Protein AF-0000000087190320 (afdb_homodimer)

InterPro domains:
  IPR006076 FAD dependent oxidoreductase [PF01266] (2-371)
  IPR017741 FAD-dependent oxidoreductase, HpnW [TIGR03364] (2-368)
  IPR036188 FAD/NAD(P)-binding domain superfamily [G3DSA:3.50.50.60] (3-371)
  IPR036188 FAD/NAD(P)-binding domain superfamily [SSF51905] (1-374)

Sequence (752 aa):
MRVIVVGAGVLGTMHAWQAVQRGHEVVHIEREAEARGASVRNFGLVWVGGRAAGEELATALRARELWEEIGAAVPGLGFRANGSLTAVTTEAELAVARATLARPDAAARGLRLLAPDEVRAANPALRGTLLGALACDRDAVVEPRTAQRALKEALLRSGRYTFLGGREVRDLVDTAAGSAVRDDRGAVHGGDTIVLCTGAWLGGLVRELAPELPVRRVRLQMMQTAPLGEPLTTSVADADSFRYYPAYAGPALDALAAAQPQPPTAAEHRMQLLMVQRADGGLTIGDTHEYAEPFGFDVDEAPYEHLASVAEALLGRPLPPVRRRWAGVYAQCADTARVVHRERLRADAWLVTGPGGRGMTCSPAIAESTANELGWMRVIVVGAGVLGTMHAWQAVQRGHEVVHIEREAEARGASVRNFGLVWVGGRAAGEELATALRARELWEEIGAAVPGLGFRANGSLTAVTTEAELAVARATLARPDAAARGLRLLAPDEVRAANPALRGTLLGALACDRDAVVEPRTAQRALKEALLRSGRYTFLGGREVRDLVDTAAGSAVRDDRGAVHGGDTIVLCTGAWLGGLVRELAPELPVRRVRLQMMQTAPLGEPLTTSVADADSFRYYPAYAGPALDALAAAQPQPPTAAEHRMQLLMVQRADGGLTIGDTHEYAEPFGFDVDEAPYEHLASVAEALLGRPLPPVRRRWAGVYAQCADTARVVHRERLRADAWLVTGPGGRGMTCSPAIAESTANELGW

Secondary structure (DSSP, 8-state):
-EEEEE--SHHHHHHHHHHHHTT-EEEEEESSSS--SGGGTS--EE--TTSPTTHHHHHHHHHHHHHHHHHHH-GGG--B---EEEEE-SHHHHHHHHHHHTSTTHHHHTEEEE-HHHHHHH-TT--S--SEEEEETT-EE--HHHHHHHHHHHHHHTSSEEEEES--EEEEEEETTEEEEEETTS-EEE-SEEEE--TT--STHHHHH-TT--EEEEEEEEEEEEE-SS---SEEE-THHHHH-GGG-SHHHHHHHHHSPPPHHHHHTT---EEEE-TTSEEEEE---B-SSSPPSSEEHHHHHHHHHHHHHHHTSPPPPEEEEEEEEEEEESSTT-S-EEEEEETTEEEEE-BGGGHHHHHHHHHHHHHHHHT-/-EEEEE--SHHHHHHHHHHHHTT-EEEEEESSSS--SGGGTS--EE--TTSPTTHHHHHHHHHHHHHHHHHHH-GGG--B---EEEEE-SHHHHHHHHHHHTSTTHHHHTEEEEPHHHHHHH-TT--S--SEEEEETT-EE--HHHHHHHHHHHHHTTSSEEEEES--EEEEEEETTEEEEEETTS-EEE-SEEEE--TT--STHHHHH-TT--EEEEEEEEEEEEE-SS---SEEE-THHHHHSGGG-SHHHHHHHHHSPPPHHHHHTT---EEEE-TTSEEEEE---B-SSSPPSSEEHHHHHHHHHHHHHHHTSPPPPEEEEEEEEEEEESSTT-S-EEEEEETTEEEEE-BGGGHHHHHHHHHHHHHHHHT-

Foldseek 3Di:
DEEEFEALALLSLLLLVLQLVVPAFYEYEYQAQHHDAPQLVDQQKQDLLQADPDPRNVLLLVLLVVLVVVCVVQVQQAKDLLWEWAFAQDPLLVLLLVVLCPDPCNVVQVWDWAAPVRVCVSFVLQPFHTRTTIIGRSMIGTNRNCNSVSSLVSSVVSVRYHYHHNWAFQDWDADPVGIWTATPVGDIGDGQAYEYEHWPPCDHHNCVLPVPAQKFKKKKKKFKFQAQPDDRSHKYKYSLSLVVGNSRDDDSVVVCCVVPPDDPVCVVQVWIWIWDAHPNRMIMIYIGIDGDDDDDPDDDCVRVVVRQVVVCNRSVHHTHGTDDMDMHMGMAGNPNVDQWDWDDSDPRYIYIGHNPPCCSSRSNSVSVVVCVVVVD/DEEEFEALALLSLLLLVLQLVVPAFYEYEYQAQHHDAPQLVDQQKQDLLQADPDPRNVLLLVLLVVLVVVCVVQVQQAKDLLWEWAFAQDPLLVLLLVVLCPDPCNVVQVWDWAAPVRVCVSFVLQPFHTRTTIIGRSMIGTNRNCNSVSSLVSSVVSVRYHYHHNWAFQDWDADPVGIWTATPVGDIGDGQAYEYEHWPPCDHHNCVLPVPAQKFKKKKKKFKFQAQPDDRSHKYKYSLSLVVGNSRDDDSVVVCCVVPPDPPVCVVQVWIWIWDAHPNRMIMIYIGIDGDDDDDPDDDCVRVVVRQVVVCNRSVHHTHGTDDMDMHMGMAGNPNVDQWDWDDSDPRYIYIGHNPPCCSSRSNSVSVVVCVVVVD

Structure (mmCIF, N/CA/C/O backbone):
data_AF-0000000087190320-model_v1
#
loop_
_entity.id
_entity.type
_entity.pdbx_description
1 polymer 'TIGR03364 family FAD-dependent oxidoreductase'
#
loop_
_atom_site.group_PDB
_atom_site.id
_atom_site.type_symbol
_atom_site.label_atom_id
_atom_site.label_alt_id
_atom_site.label_comp_id
_atom_site.label_asym_id
_atom_site.label_entity_id
_atom_site.label_seq_id
_atom_site.pdbx_PDB_ins_code
_atom_site.Cartn_x
_atom_site.Cartn_y
_atom_site.Cartn_z
_atom_site.occupancy
_atom_site.B_iso_or_equiv
_atom_site.auth_seq_id
_atom_site.auth_comp_id
_atom_site.auth_asym_id
_atom_site.auth_atom_id
_atom_site.pdbx_PDB_model_num
ATOM 1 N N . MET A 1 1 ? 22.672 29.703 -4.371 1 94.94 1 MET A N 1
ATOM 2 C CA . MET A 1 1 ? 23.172 28.359 -4.09 1 94.94 1 MET A CA 1
ATOM 3 C C . MET A 1 1 ? 22.297 27.297 -4.746 1 94.94 1 MET A C 1
ATOM 5 O O . MET A 1 1 ? 21.25 27.625 -5.312 1 94.94 1 MET A O 1
ATOM 9 N N . ARG A 1 2 ? 22.859 26.172 -4.855 1 96.38 2 ARG A N 1
ATOM 10 C CA . ARG A 1 2 ? 22.094 25.031 -5.348 1 96.38 2 ARG A CA 1
ATOM 11 C C . ARG A 1 2 ? 21.688 24.109 -4.203 1 96.38 2 ARG A C 1
ATOM 13 O O . ARG A 1 2 ? 22.547 23.594 -3.473 1 96.38 2 ARG A O 1
ATOM 20 N N . VAL A 1 3 ? 20.406 23.844 -4.039 1 98.25 3 VAL A N 1
ATOM 21 C CA . VAL A 1 3 ? 19.859 23 -2.98 1 98.25 3 VAL A CA 1
ATOM 22 C C . VAL A 1 3 ? 19.312 21.703 -3.578 1 98.25 3 VAL A C 1
ATOM 24 O O . VAL A 1 3 ? 18.578 21.734 -4.559 1 98.25 3 VAL A O 1
ATOM 27 N N . ILE A 1 4 ? 19.75 20.562 -3.041 1 98.62 4 ILE A N 1
ATOM 28 C CA . ILE A 1 4 ? 19.188 19.266 -3.402 1 98.62 4 ILE A CA 1
ATOM 29 C C . ILE A 1 4 ? 18.141 18.859 -2.373 1 98.62 4 ILE A C 1
ATOM 31 O O . ILE A 1 4 ? 18.406 18.844 -1.172 1 98.62 4 ILE A O 1
ATOM 35 N N . VAL A 1 5 ? 16.969 18.641 -2.793 1 98.88 5 VAL A N 1
ATOM 36 C CA . VAL A 1 5 ? 15.898 18.125 -1.938 1 98.88 5 VAL A CA 1
ATOM 37 C C . VAL A 1 5 ? 15.547 16.688 -2.355 1 98.88 5 VAL A C 1
ATOM 39 O O . VAL A 1 5 ? 15.312 16.422 -3.537 1 98.88 5 VAL A O 1
ATOM 42 N N . VAL A 1 6 ? 15.547 15.773 -1.417 1 98.81 6 VAL A N 1
ATOM 43 C CA . VAL A 1 6 ? 15.219 14.375 -1.688 1 98.81 6 VAL A CA 1
ATOM 44 C C . VAL A 1 6 ? 13.891 14.016 -1.03 1 98.81 6 VAL A C 1
ATOM 46 O O . VAL A 1 6 ? 13.773 14.055 0.197 1 98.81 6 VAL A O 1
ATOM 49 N N . GLY A 1 7 ? 12.914 13.617 -1.788 1 98.62 7 GLY A N 1
ATOM 50 C CA . GLY A 1 7 ? 11.555 13.359 -1.338 1 98.62 7 GLY A CA 1
ATOM 51 C C . GLY A 1 7 ? 10.586 14.469 -1.702 1 98.62 7 GLY A C 1
ATOM 52 O O . GLY A 1 7 ? 10.727 15.602 -1.235 1 98.62 7 GLY A O 1
ATOM 53 N N . ALA A 1 8 ? 9.547 14.102 -2.412 1 98.31 8 ALA A N 1
ATOM 54 C CA . ALA A 1 8 ? 8.672 15.133 -2.975 1 98.31 8 ALA A CA 1
ATOM 55 C C . ALA A 1 8 ? 7.359 15.219 -2.203 1 98.31 8 ALA A C 1
ATOM 57 O O . ALA A 1 8 ? 6.371 15.758 -2.711 1 98.31 8 ALA A O 1
ATOM 58 N N . GLY A 1 9 ? 7.285 14.656 -1.016 1 98.06 9 GLY A N 1
ATOM 59 C CA . GLY A 1 9 ? 6.156 14.938 -0.148 1 98.06 9 GLY A CA 1
ATOM 60 C C . GLY A 1 9 ? 6.07 16.406 0.254 1 98.06 9 GLY A C 1
ATOM 61 O O . GLY A 1 9 ? 6.812 17.234 -0.261 1 98.06 9 GLY A O 1
ATOM 62 N N . VAL A 1 10 ? 5.195 16.641 1.148 1 98.5 10 VAL A N 1
ATOM 63 C CA . VAL A 1 10 ? 4.898 18.031 1.486 1 98.5 10 VAL A CA 1
ATOM 64 C C . VAL A 1 10 ? 6.105 18.672 2.168 1 98.5 10 VAL A C 1
ATOM 66 O O . VAL A 1 10 ? 6.395 19.844 1.956 1 98.5 10 VAL A O 1
ATOM 69 N N . LEU A 1 11 ? 6.875 17.953 2.979 1 98.5 11 LEU A N 1
ATOM 70 C CA . LEU A 1 11 ? 8.062 18.484 3.623 1 98.5 11 LEU A CA 1
ATOM 71 C C . LEU A 1 11 ? 9.109 18.891 2.588 1 98.5 11 LEU A C 1
ATOM 73 O O . LEU A 1 11 ? 9.641 20 2.633 1 98.5 11 LEU A O 1
ATOM 77 N N . GLY A 1 12 ? 9.406 17.984 1.646 1 98.75 12 GLY A N 1
ATOM 78 C CA . GLY A 1 12 ? 10.367 18.281 0.603 1 98.75 12 GLY A CA 1
ATOM 79 C C . GLY A 1 12 ? 9.93 19.438 -0.289 1 98.75 12 GLY A C 1
ATOM 80 O O . GLY A 1 12 ? 10.734 20.312 -0.618 1 98.75 12 GLY A O 1
ATOM 81 N N . THR A 1 13 ? 8.695 19.422 -0.638 1 98.75 13 THR A N 1
ATOM 82 C CA . THR A 1 13 ? 8.172 20.469 -1.523 1 98.75 13 THR A CA 1
ATOM 83 C C . THR A 1 13 ? 8.234 21.828 -0.852 1 98.75 13 THR A C 1
ATOM 85 O O . THR A 1 13 ? 8.57 22.828 -1.494 1 98.75 13 THR A O 1
ATOM 88 N N . MET A 1 14 ? 7.918 21.891 0.422 1 98.81 14 MET A N 1
ATOM 89 C CA . MET A 1 14 ? 7.953 23.172 1.134 1 98.81 14 MET A CA 1
ATOM 90 C C . MET A 1 14 ? 9.391 23.656 1.292 1 98.81 14 MET A C 1
ATOM 92 O O . MET A 1 14 ? 9.641 24.859 1.274 1 98.81 14 MET A O 1
ATOM 96 N N . HIS A 1 15 ? 10.328 22.734 1.474 1 98.88 15 HIS A N 1
ATOM 97 C CA . HIS A 1 15 ? 11.727 23.156 1.489 1 98.88 15 HIS A CA 1
ATOM 98 C C . HIS A 1 15 ? 12.156 23.688 0.13 1 98.88 15 HIS A C 1
ATOM 100 O O . HIS A 1 15 ? 12.859 24.703 0.054 1 98.88 15 HIS A O 1
ATOM 106 N N . ALA A 1 16 ? 11.773 22.984 -0.915 1 98.88 16 ALA A N 1
ATOM 107 C CA . ALA A 1 16 ? 12.047 23.484 -2.26 1 98.88 16 ALA A CA 1
ATOM 108 C C . ALA A 1 16 ? 11.43 24.859 -2.459 1 98.88 16 ALA A C 1
ATOM 110 O O . ALA A 1 16 ? 12.055 25.75 -3.043 1 98.88 16 ALA A O 1
ATOM 111 N N . TRP A 1 17 ? 10.188 25.047 -2.002 1 98.88 17 TRP A N 1
ATOM 112 C CA . TRP A 1 17 ? 9.477 26.312 -2.107 1 98.88 17 TRP A CA 1
ATOM 113 C C . TRP A 1 17 ? 10.266 27.438 -1.437 1 98.88 17 TRP A C 1
ATOM 115 O O . TRP A 1 17 ? 10.484 28.484 -2.033 1 98.88 17 TRP A O 1
ATOM 125 N N . GLN A 1 18 ? 10.688 27.219 -0.226 1 98.75 18 GLN A N 1
ATOM 126 C CA . GLN A 1 18 ? 11.461 28.219 0.506 1 98.75 18 GLN A CA 1
ATOM 127 C C . GLN A 1 18 ? 12.75 28.547 -0.235 1 98.75 18 GLN A C 1
ATOM 129 O O . GLN A 1 18 ? 13.109 29.734 -0.365 1 98.75 18 GLN A O 1
ATOM 134 N N . ALA A 1 19 ? 13.453 27.547 -0.687 1 98.81 19 ALA A N 1
ATOM 135 C CA . ALA A 1 19 ? 14.719 27.781 -1.381 1 98.81 19 ALA A CA 1
ATOM 136 C C . ALA A 1 19 ? 14.516 28.625 -2.633 1 98.81 19 ALA A C 1
ATOM 138 O O . ALA A 1 19 ? 15.227 29.609 -2.844 1 98.81 19 ALA A O 1
ATOM 139 N N . VAL A 1 20 ? 13.547 28.234 -3.451 1 98.69 20 VAL A N 1
ATOM 140 C CA . VAL A 1 20 ? 13.281 28.938 -4.707 1 98.69 20 VAL A CA 1
ATOM 141 C C . VAL A 1 20 ? 12.867 30.375 -4.422 1 98.69 20 VAL A C 1
ATOM 143 O O . VAL A 1 20 ? 13.375 31.312 -5.059 1 98.69 20 VAL A O 1
ATOM 146 N N . GLN A 1 21 ? 11.961 30.609 -3.426 1 97.88 21 GLN A N 1
ATOM 147 C CA . GLN A 1 21 ? 11.484 31.953 -3.078 1 97.88 21 GLN A CA 1
ATOM 148 C C . GLN A 1 21 ? 12.625 32.844 -2.584 1 97.88 21 GLN A C 1
ATOM 150 O O . GLN A 1 21 ? 12.578 34.062 -2.736 1 97.88 21 GLN A O 1
ATOM 155 N N . ARG A 1 22 ? 13.602 32.281 -2.131 1 98.12 22 ARG A N 1
ATOM 156 C CA . ARG A 1 22 ? 14.734 33 -1.575 1 98.12 22 ARG A CA 1
ATOM 157 C C . ARG A 1 22 ? 15.859 33.125 -2.592 1 98.12 22 ARG A C 1
ATOM 159 O O . ARG A 1 22 ? 16.984 33.5 -2.242 1 98.12 22 ARG A O 1
ATOM 166 N N . GLY A 1 23 ? 15.648 32.656 -3.783 1 98.12 23 GLY A N 1
ATOM 167 C CA . GLY A 1 23 ? 16.531 32.938 -4.898 1 98.12 23 GLY A CA 1
ATOM 168 C C . GLY A 1 23 ? 17.516 31.828 -5.191 1 98.12 23 GLY A C 1
ATOM 169 O O . GLY A 1 23 ? 18.453 32 -5.977 1 98.12 23 GLY A O 1
ATOM 170 N N . HIS A 1 24 ? 17.359 30.672 -4.621 1 98.5 24 HIS A N 1
ATOM 171 C CA . HIS A 1 24 ? 18.281 29.562 -4.824 1 98.5 24 HIS A CA 1
ATOM 172 C C . HIS A 1 24 ? 17.797 28.641 -5.941 1 98.5 24 HIS A C 1
ATOM 174 O O . HIS A 1 24 ? 16.609 28.672 -6.309 1 98.5 24 HIS A O 1
ATOM 180 N N . GLU A 1 25 ? 18.719 27.875 -6.508 1 98.44 25 GLU A N 1
ATOM 181 C CA . GLU A 1 25 ? 18.391 26.797 -7.441 1 98.44 25 GLU A CA 1
ATOM 182 C C . GLU A 1 25 ? 18.094 25.5 -6.703 1 98.44 25 GLU A C 1
ATOM 184 O O . GLU A 1 25 ? 18.734 25.188 -5.707 1 98.44 25 GLU A O 1
ATOM 189 N N . VAL A 1 26 ? 17.109 24.734 -7.199 1 98.81 26 VAL A N 1
ATOM 190 C CA . VAL A 1 26 ? 16.719 23.516 -6.504 1 98.81 26 VAL A CA 1
ATOM 191 C C . VAL A 1 26 ? 16.703 22.344 -7.484 1 98.81 26 VAL A C 1
ATOM 193 O O . VAL A 1 26 ? 16.172 22.453 -8.586 1 98.81 26 VAL A O 1
ATOM 196 N N . VAL A 1 27 ? 17.359 21.25 -7.18 1 98.81 27 VAL A N 1
ATOM 197 C CA . VAL A 1 27 ? 17.156 19.938 -7.781 1 98.81 27 VAL A CA 1
ATOM 198 C C . VAL A 1 27 ? 16.375 19.047 -6.816 1 98.81 27 VAL A C 1
ATOM 200 O O . VAL A 1 27 ? 16.859 18.719 -5.734 1 98.81 27 VAL A O 1
ATOM 203 N N . HIS A 1 28 ? 15.172 18.719 -7.16 1 98.88 28 HIS A N 1
ATOM 204 C CA . HIS A 1 28 ? 14.25 17.953 -6.34 1 98.88 28 HIS A CA 1
ATOM 205 C C . HIS A 1 28 ? 14.102 16.516 -6.863 1 98.88 28 HIS A C 1
ATOM 207 O O . HIS A 1 28 ? 13.602 16.312 -7.973 1 98.88 28 HIS A O 1
ATOM 213 N N . ILE A 1 29 ? 14.57 15.547 -6.086 1 98.88 29 ILE A N 1
ATOM 214 C CA . ILE A 1 29 ? 14.633 14.156 -6.535 1 98.88 29 ILE A CA 1
ATOM 215 C C . ILE A 1 29 ? 13.602 13.32 -5.781 1 98.88 29 ILE A C 1
ATOM 217 O O . ILE A 1 29 ? 13.5 13.414 -4.555 1 98.88 29 ILE A O 1
ATOM 221 N N . GLU A 1 30 ? 12.797 12.594 -6.473 1 98.62 30 GLU A N 1
ATOM 222 C CA . GLU A 1 30 ? 11.773 11.711 -5.918 1 98.62 30 GLU A CA 1
ATOM 223 C C . GLU A 1 30 ? 11.883 10.305 -6.492 1 98.62 30 GLU A C 1
ATOM 225 O O . GLU A 1 30 ? 12.016 10.125 -7.703 1 98.62 30 GLU A O 1
ATOM 230 N N . ARG A 1 31 ? 11.836 9.273 -5.586 1 97.69 31 ARG A N 1
ATOM 231 C CA . ARG A 1 31 ? 11.984 7.883 -6.012 1 97.69 31 ARG A CA 1
ATOM 232 C C . ARG A 1 31 ? 10.805 7.445 -6.867 1 97.69 31 ARG A C 1
ATOM 234 O O . ARG A 1 31 ? 10.953 6.605 -7.762 1 97.69 31 ARG A O 1
ATOM 241 N N . GLU A 1 32 ? 9.625 7.949 -6.602 1 96.94 32 GLU A N 1
ATOM 242 C CA . GLU A 1 32 ? 8.438 7.703 -7.41 1 96.94 32 GLU A CA 1
ATOM 243 C C . GLU A 1 32 ? 8.312 8.727 -8.531 1 96.94 32 GLU A C 1
ATOM 245 O O . GLU A 1 32 ? 9.039 9.727 -8.555 1 96.94 32 GLU A O 1
ATOM 250 N N . ALA A 1 33 ? 7.363 8.508 -9.453 1 96.44 33 ALA A N 1
ATOM 251 C CA . ALA A 1 33 ? 7.137 9.469 -10.523 1 96.44 33 ALA A CA 1
ATOM 252 C C . ALA A 1 33 ? 6.707 10.82 -9.969 1 96.44 33 ALA A C 1
ATOM 254 O O . ALA A 1 33 ? 7.035 11.867 -10.539 1 96.44 33 ALA A O 1
ATOM 255 N N . GLU A 1 34 ? 5.914 10.781 -8.898 1 96.56 34 GLU A N 1
ATOM 256 C CA . GLU A 1 34 ? 5.398 11.914 -8.141 1 96.56 34 GLU A CA 1
ATOM 257 C C . GLU A 1 34 ? 5.211 11.555 -6.668 1 96.56 34 GLU A C 1
ATOM 259 O O . GLU A 1 34 ? 5.402 10.406 -6.277 1 96.56 34 GLU A O 1
ATOM 264 N N . ALA A 1 35 ? 4.887 12.523 -5.871 1 96.06 35 ALA A N 1
ATOM 265 C CA . ALA A 1 35 ? 4.57 12.258 -4.473 1 96.06 35 ALA A CA 1
ATOM 266 C C . ALA A 1 35 ? 3.453 11.227 -4.352 1 96.06 35 ALA A C 1
ATOM 268 O O . ALA A 1 35 ? 2.375 11.398 -4.926 1 96.06 35 ALA A O 1
ATOM 269 N N . ARG A 1 36 ? 3.715 10.211 -3.574 1 96.38 36 ARG A N 1
ATOM 270 C CA . ARG A 1 36 ? 2.732 9.141 -3.443 1 96.38 36 ARG A CA 1
ATOM 271 C C . ARG A 1 36 ? 2.514 8.773 -1.979 1 96.38 36 ARG A C 1
ATOM 273 O O . ARG A 1 36 ? 1.651 7.949 -1.663 1 96.38 36 ARG A O 1
ATOM 280 N N . GLY A 1 37 ? 3.273 9.281 -1.077 1 96.81 37 GLY A N 1
ATOM 281 C CA . GLY A 1 37 ? 3.227 8.906 0.329 1 96.81 37 GLY A CA 1
ATOM 282 C C . GLY A 1 37 ? 2.131 9.625 1.097 1 96.81 37 GLY A C 1
ATOM 283 O O . GLY A 1 37 ? 1.043 9.852 0.565 1 96.81 37 GLY A O 1
ATOM 284 N N . ALA A 1 38 ? 2.375 9.938 2.33 1 97.62 38 ALA A N 1
ATOM 285 C CA . ALA A 1 38 ? 1.376 10.445 3.266 1 97.62 38 ALA A CA 1
ATOM 286 C C . ALA A 1 38 ? 0.803 11.781 2.785 1 97.62 38 ALA A C 1
ATOM 288 O O . ALA A 1 38 ? -0.369 12.078 3.027 1 97.62 38 ALA A O 1
ATOM 289 N N . SER A 1 39 ? 1.541 12.508 2.057 1 97.69 39 SER A N 1
ATOM 290 C CA . SER A 1 39 ? 1.174 13.875 1.686 1 97.69 39 SER A CA 1
ATOM 291 C C . SER A 1 39 ? -0.046 13.891 0.771 1 97.69 39 SER A C 1
ATOM 293 O O . SER A 1 39 ? -0.791 14.867 0.737 1 97.69 39 SER A O 1
ATOM 295 N N . VAL A 1 40 ? -0.278 12.812 0.021 1 97.62 40 VAL A N 1
ATOM 296 C CA . VAL A 1 40 ? -1.412 12.773 -0.896 1 97.62 40 VAL A CA 1
ATOM 297 C C . VAL A 1 40 ? -2.496 11.852 -0.342 1 97.62 40 VAL A C 1
ATOM 299 O O . VAL A 1 40 ? -3.49 11.578 -1.019 1 97.62 40 VAL A O 1
ATOM 302 N N . ARG A 1 41 ? -2.303 11.32 0.863 1 97.62 41 ARG A N 1
ATOM 303 C CA . ARG A 1 41 ? -3.207 10.312 1.4 1 97.62 41 ARG A CA 1
ATOM 304 C C . ARG A 1 41 ? -3.924 10.828 2.645 1 97.62 41 ARG A C 1
ATOM 306 O O . ARG A 1 41 ? -4.602 10.062 3.336 1 97.62 41 ARG A O 1
ATOM 313 N N . ASN A 1 42 ? -3.764 12.055 2.967 1 97.62 42 ASN A N 1
ATOM 314 C CA . ASN A 1 42 ? -4.359 12.625 4.172 1 97.62 42 ASN A CA 1
ATOM 315 C C . ASN A 1 42 ? -5.602 13.453 3.846 1 97.62 42 ASN A C 1
ATOM 317 O O . ASN A 1 42 ? -6.125 13.383 2.732 1 97.62 42 ASN A O 1
ATOM 321 N N . PHE A 1 43 ? -6.141 14.242 4.816 1 97.62 43 PHE A N 1
ATOM 322 C CA . PHE A 1 43 ? -7.391 14.984 4.695 1 97.62 43 PHE A CA 1
ATOM 323 C C . PHE A 1 43 ? -7.152 16.344 4.059 1 97.62 43 PHE A C 1
ATOM 325 O O . PHE A 1 43 ? -8.102 17.016 3.645 1 97.62 43 PHE A O 1
ATOM 332 N N . GLY A 1 44 ? -5.902 16.734 4.004 1 98.25 44 GLY A N 1
ATOM 333 C CA . GLY A 1 44 ? -5.605 18.094 3.566 1 98.25 44 GLY A CA 1
ATOM 334 C C . GLY A 1 44 ? -5.887 19.141 4.633 1 98.25 44 GLY A C 1
ATOM 335 O O . GLY A 1 44 ? -5.91 20.344 4.344 1 98.25 44 GLY A O 1
ATOM 336 N N . LEU A 1 45 ? -6.023 18.719 5.844 1 98.06 45 LEU A N 1
ATOM 337 C CA . LEU A 1 45 ? -6.395 19.609 6.934 1 98.06 45 LEU A CA 1
ATOM 338 C C . LEU A 1 45 ? -5.191 20.422 7.402 1 98.06 45 LEU A C 1
ATOM 340 O O . LEU A 1 45 ? -4.094 19.891 7.547 1 98.06 45 LEU A O 1
ATOM 344 N N . VAL A 1 46 ? -5.352 21.641 7.484 1 98.38 46 VAL A N 1
ATOM 345 C CA . VAL A 1 46 ? -4.547 22.516 8.328 1 98.38 46 VAL A CA 1
ATOM 346 C C . VAL A 1 46 ? -5.223 22.688 9.688 1 98.38 46 VAL A C 1
ATOM 348 O O . VAL A 1 46 ? -6.094 23.547 9.852 1 98.38 46 VAL A O 1
ATOM 351 N N . TRP A 1 47 ? -4.793 21.891 10.594 1 97.25 47 TRP A N 1
ATOM 352 C CA . TRP A 1 47 ? -5.52 21.641 11.836 1 97.25 47 TRP A CA 1
ATOM 353 C C . TRP A 1 47 ? -4.852 22.359 13.008 1 97.25 47 TRP A C 1
ATOM 355 O O . TRP A 1 47 ? -4.113 21.75 13.781 1 97.25 47 TRP A O 1
ATOM 365 N N . VAL A 1 48 ? -5.223 23.562 13.211 1 97.75 48 VAL A N 1
ATOM 366 C CA . VAL A 1 48 ? -4.648 24.406 14.266 1 97.75 48 VAL A CA 1
ATOM 367 C C . VAL A 1 48 ? -5.309 24.062 15.602 1 97.75 48 VAL A C 1
ATOM 369 O O . VAL A 1 48 ? -4.637 24 16.625 1 97.75 48 VAL A O 1
ATOM 372 N N . GLY A 1 49 ? -6.555 23.797 15.594 1 95.56 49 GLY A N 1
ATOM 373 C CA . GLY A 1 49 ? -7.398 23.672 16.766 1 95.56 49 GLY A CA 1
ATOM 374 C C . GLY A 1 49 ? -6.953 22.578 17.719 1 95.56 49 GLY A C 1
ATOM 375 O O . GLY A 1 49 ? -7.125 22.672 18.922 1 95.56 49 GLY A O 1
ATOM 376 N N . GLY A 1 50 ? -6.355 21.5 17.156 1 94.56 50 GLY A N 1
ATOM 377 C CA . GLY A 1 50 ? -6.039 20.344 17.969 1 94.56 50 GLY A CA 1
ATOM 378 C C . GLY A 1 50 ? -4.586 20.297 18.391 1 94.56 50 GLY A C 1
ATOM 379 O O . GLY A 1 50 ? -4.16 19.344 19.062 1 94.56 50 GLY A O 1
ATOM 380 N N . ARG A 1 51 ? -3.807 21.297 18.109 1 95.69 51 ARG A N 1
ATOM 381 C CA . ARG A 1 51 ? -2.367 21.25 18.328 1 95.69 51 ARG A CA 1
ATOM 382 C C . ARG A 1 51 ? -2.033 21.547 19.797 1 95.69 51 ARG A C 1
ATOM 384 O O . ARG A 1 51 ? -2.748 22.281 20.469 1 95.69 51 ARG A O 1
ATOM 391 N N . ALA A 1 52 ? -0.944 20.953 20.266 1 94.94 52 ALA A N 1
ATOM 392 C CA . ALA A 1 52 ? -0.45 21.219 21.609 1 94.94 52 ALA A CA 1
ATOM 393 C C . ALA A 1 52 ? -0.041 22.688 21.766 1 94.94 52 ALA A C 1
ATOM 395 O O . ALA A 1 52 ? 0.502 23.281 20.828 1 94.94 52 ALA A O 1
ATOM 396 N N . ALA A 1 53 ? -0.267 23.188 22.984 1 94.88 53 ALA A N 1
ATOM 397 C CA . ALA A 1 53 ? 0.188 24.531 23.266 1 94.88 53 ALA A CA 1
ATOM 398 C C . ALA A 1 53 ? 1.703 24.656 23.125 1 94.88 53 ALA A C 1
ATOM 400 O O . ALA A 1 53 ? 2.396 23.641 23 1 94.88 53 ALA A O 1
ATOM 401 N N . GLY A 1 54 ? 2.217 25.875 23.062 1 94.88 54 GLY A N 1
ATOM 402 C CA . GLY A 1 54 ? 3.654 26.078 22.969 1 94.88 54 GLY A CA 1
ATOM 403 C C . GLY A 1 54 ? 4.176 26.047 21.547 1 94.88 54 GLY A C 1
ATOM 404 O O . GLY A 1 54 ? 3.639 26.719 20.672 1 94.88 54 GLY A O 1
ATOM 405 N N . GLU A 1 55 ? 5.219 25.375 21.359 1 95.56 55 GLU A N 1
ATOM 406 C CA . GLU A 1 55 ? 5.934 25.375 20.078 1 95.56 55 GLU A CA 1
ATOM 407 C C . GLU A 1 55 ? 5.066 24.812 18.953 1 95.56 55 GLU A C 1
ATOM 409 O O . GLU A 1 55 ? 5.078 25.344 17.844 1 95.56 55 GLU A O 1
ATOM 414 N N . GLU A 1 56 ? 4.371 23.766 19.266 1 96.69 56 GLU A N 1
ATOM 415 C CA . GLU A 1 56 ? 3.539 23.156 18.234 1 96.69 56 GLU A CA 1
ATOM 416 C C . GLU A 1 56 ? 2.463 24.125 17.734 1 96.69 56 GLU A C 1
ATOM 418 O O . GLU A 1 56 ? 2.254 24.266 16.531 1 96.69 56 GLU A O 1
ATOM 423 N N . LEU A 1 57 ? 1.776 24.781 18.688 1 97.62 57 LEU A N 1
ATOM 424 C CA . LEU A 1 57 ? 0.75 25.75 18.312 1 97.62 57 LEU A CA 1
ATOM 425 C C . LEU A 1 57 ? 1.36 26.906 17.547 1 97.62 57 LEU A C 1
ATOM 427 O O . LEU A 1 57 ? 0.82 27.344 16.531 1 97.62 57 LEU A O 1
ATOM 431 N N . ALA A 1 58 ? 2.48 27.406 18.047 1 98 58 ALA A N 1
ATOM 432 C CA . ALA A 1 58 ? 3.15 28.5 17.359 1 98 58 ALA A CA 1
ATOM 433 C C . ALA A 1 58 ? 3.502 28.125 15.922 1 98 58 ALA A C 1
ATOM 435 O O . ALA A 1 58 ? 3.285 28.906 15 1 98 58 ALA A O 1
ATOM 436 N N . THR A 1 59 ? 4.02 26.938 15.711 1 98.44 59 THR A N 1
ATOM 437 C CA . THR A 1 59 ? 4.375 26.438 14.391 1 98.44 59 THR A CA 1
ATOM 438 C C . THR A 1 59 ? 3.135 26.328 13.508 1 98.44 59 THR A C 1
ATOM 440 O O . THR A 1 59 ? 3.152 26.719 12.344 1 98.44 59 THR A O 1
ATOM 443 N N . ALA A 1 60 ? 2.074 25.812 14.062 1 98.5 60 ALA A N 1
ATOM 444 C CA . ALA A 1 60 ? 0.831 25.641 13.32 1 98.5 60 ALA A CA 1
ATOM 445 C C . ALA A 1 60 ? 0.247 26.969 12.883 1 98.5 60 ALA A C 1
ATOM 447 O O . ALA A 1 60 ? -0.236 27.109 11.75 1 98.5 60 ALA A O 1
ATOM 448 N N . LEU A 1 61 ? 0.275 27.906 13.797 1 98.69 61 LEU A N 1
ATOM 449 C CA . LEU A 1 61 ? -0.258 29.234 13.484 1 98.69 61 LEU A CA 1
ATOM 450 C C . LEU A 1 61 ? 0.546 29.891 12.367 1 98.69 61 LEU A C 1
ATOM 452 O O . LEU A 1 61 ? -0.027 30.469 11.438 1 98.69 61 LEU A O 1
ATOM 456 N N . ARG A 1 62 ? 1.845 29.766 12.453 1 98.81 62 ARG A N 1
ATOM 457 C CA . ARG A 1 62 ? 2.689 30.297 11.391 1 98.81 62 ARG A CA 1
ATOM 458 C C . ARG A 1 62 ? 2.441 29.578 10.078 1 98.81 62 ARG A C 1
ATOM 460 O O . ARG A 1 62 ? 2.334 30.203 9.023 1 98.81 62 ARG A O 1
ATOM 467 N N . ALA A 1 63 ? 2.348 28.344 10.109 1 98.88 63 ALA A N 1
ATOM 468 C CA . ALA A 1 63 ? 2.082 27.531 8.922 1 98.88 63 ALA A CA 1
ATOM 469 C C . ALA A 1 63 ? 0.752 27.922 8.281 1 98.88 63 ALA A C 1
ATOM 471 O O . ALA A 1 63 ? 0.641 27.984 7.055 1 98.88 63 ALA A O 1
ATOM 472 N N . ARG A 1 64 ? -0.191 28.172 9.172 1 98.81 64 ARG A N 1
ATOM 473 C CA . ARG A 1 64 ? -1.505 28.578 8.68 1 98.81 64 ARG A CA 1
ATOM 474 C C . ARG A 1 64 ? -1.407 29.844 7.828 1 98.81 64 ARG A C 1
ATOM 476 O O . ARG A 1 64 ? -2.041 29.938 6.777 1 98.81 64 ARG A O 1
ATOM 483 N N . GLU A 1 65 ? -0.699 30.766 8.234 1 98.75 65 GLU A N 1
ATOM 484 C CA . GLU A 1 65 ? -0.469 32 7.477 1 98.75 65 GLU A CA 1
ATOM 485 C C . GLU A 1 65 ? 0.23 31.703 6.152 1 98.75 65 GLU A C 1
ATOM 487 O O . GLU A 1 65 ? -0.164 32.219 5.105 1 98.75 65 GLU A O 1
ATOM 492 N N . LEU A 1 66 ? 1.2 30.891 6.18 1 98.88 66 LEU A N 1
ATOM 493 C CA . LEU A 1 66 ? 1.977 30.562 4.992 1 98.88 66 LEU A CA 1
ATOM 494 C C . LEU A 1 66 ? 1.12 29.812 3.975 1 98.88 66 LEU A C 1
ATOM 496 O O . LEU A 1 66 ? 1.2 30.078 2.773 1 98.88 66 LEU A O 1
ATOM 500 N N . TRP A 1 67 ? 0.321 28.891 4.457 1 98.81 67 TRP A N 1
ATOM 501 C CA . TRP A 1 67 ? -0.571 28.172 3.557 1 98.81 67 TRP A CA 1
ATOM 502 C C . TRP A 1 67 ? -1.489 29.125 2.807 1 98.81 67 TRP A C 1
ATOM 504 O O . TRP A 1 67 ? -1.73 28.953 1.61 1 98.81 67 TRP A O 1
ATOM 514 N N . GLU A 1 68 ? -2.014 30.047 3.533 1 98.69 68 GLU A N 1
ATOM 515 C CA . GLU A 1 68 ? -2.895 31.047 2.92 1 98.69 68 GLU A CA 1
ATOM 516 C C . GLU A 1 68 ? -2.156 31.859 1.868 1 98.69 68 GLU A C 1
ATOM 518 O O . GLU A 1 68 ? -2.68 32.094 0.778 1 98.69 68 GLU A O 1
ATOM 523 N N . GLU A 1 69 ? -0.981 32.25 2.174 1 98.75 69 GLU A N 1
ATOM 524 C CA . GLU A 1 69 ? -0.155 33 1.227 1 98.75 69 GLU A CA 1
ATOM 525 C C . GLU A 1 69 ? 0.154 32.156 -0.011 1 98.75 69 GLU A C 1
ATOM 527 O O . GLU A 1 69 ? 0.033 32.625 -1.14 1 98.75 69 GLU A O 1
ATOM 532 N N . ILE A 1 70 ? 0.562 30.938 0.18 1 98.75 70 ILE A N 1
ATOM 533 C CA . ILE A 1 70 ? 0.882 30.047 -0.922 1 98.75 70 ILE A CA 1
ATOM 534 C C . ILE A 1 70 ? -0.368 29.781 -1.762 1 98.75 70 ILE A C 1
ATOM 536 O O . ILE A 1 70 ? -0.297 29.75 -2.992 1 98.75 70 ILE A O 1
ATOM 540 N N . GLY A 1 71 ? -1.471 29.625 -1.035 1 98.44 71 GLY A N 1
ATOM 541 C CA . GLY A 1 71 ? -2.727 29.422 -1.742 1 98.44 71 GLY A CA 1
ATOM 542 C C . GLY A 1 71 ? -3.076 30.578 -2.666 1 98.44 71 GLY A C 1
ATOM 543 O O . GLY A 1 71 ? -3.635 30.375 -3.744 1 98.44 71 GLY A O 1
ATOM 544 N N . ALA A 1 72 ? -2.812 31.75 -2.25 1 98.19 72 ALA A N 1
ATOM 545 C CA . ALA A 1 72 ? -3.047 32.938 -3.084 1 98.19 72 ALA A CA 1
ATOM 546 C C . ALA A 1 72 ? -2.154 32.906 -4.32 1 98.19 72 ALA A C 1
ATOM 548 O O . ALA A 1 72 ? -2.588 33.281 -5.41 1 98.19 72 ALA A O 1
ATOM 549 N N . ALA A 1 73 ? -0.975 32.406 -4.188 1 97.81 73 ALA A N 1
ATOM 550 C CA . ALA A 1 73 ? -0.005 32.375 -5.281 1 97.81 73 ALA A CA 1
ATOM 551 C C . ALA A 1 73 ? -0.25 31.172 -6.18 1 97.81 73 ALA A C 1
ATOM 553 O O . ALA A 1 73 ? 0.063 31.203 -7.371 1 97.81 73 ALA A O 1
ATOM 554 N N . VAL A 1 74 ? -0.767 30.094 -5.652 1 98.31 74 VAL A N 1
ATOM 555 C CA . VAL A 1 74 ? -0.99 28.828 -6.352 1 98.31 74 VAL A CA 1
ATOM 556 C C . VAL A 1 74 ? -2.443 28.391 -6.18 1 98.31 74 VAL A C 1
ATOM 558 O O . VAL A 1 74 ? -2.744 27.516 -5.371 1 98.31 74 VAL A O 1
ATOM 561 N N . PRO A 1 75 ? -3.297 28.875 -7.031 1 95.75 75 PRO A N 1
ATOM 562 C CA . PRO A 1 75 ? -4.719 28.562 -6.863 1 95.75 75 PRO A CA 1
ATOM 563 C C . PRO A 1 75 ? -5.012 27.078 -6.883 1 95.75 75 PRO A C 1
ATOM 565 O O . PRO A 1 75 ? -5.953 26.609 -6.23 1 95.75 75 PRO A O 1
ATOM 568 N N . GLY A 1 76 ? -4.227 26.297 -7.586 1 96 76 GLY A N 1
ATOM 569 C CA . GLY A 1 76 ? -4.406 24.859 -7.68 1 96 76 GLY A CA 1
ATOM 570 C C . GLY A 1 76 ? -4.191 24.156 -6.359 1 96 76 GLY A C 1
ATOM 571 O O . GLY A 1 76 ? -4.555 22.984 -6.211 1 96 76 GLY A O 1
ATOM 572 N N . LEU A 1 77 ? -3.662 24.844 -5.387 1 97.5 77 LEU A N 1
ATOM 573 C CA . LEU A 1 77 ? -3.479 24.297 -4.047 1 97.5 77 LEU A CA 1
ATOM 574 C C . LEU A 1 77 ? -4.82 23.969 -3.404 1 97.5 77 LEU A C 1
ATOM 576 O O . LEU A 1 77 ? -4.906 23.062 -2.562 1 97.5 77 LEU A O 1
ATOM 580 N N . GLY A 1 78 ? -5.848 24.734 -3.738 1 97.94 78 GLY A N 1
ATOM 581 C CA . GLY A 1 78 ? -7.184 24.516 -3.209 1 97.94 78 GLY A CA 1
ATOM 582 C C . GLY A 1 78 ? -7.324 24.938 -1.756 1 97.94 78 GLY A C 1
ATOM 583 O O . GLY A 1 78 ? -8.055 24.297 -0.99 1 97.94 78 GLY A O 1
ATOM 584 N N . PHE A 1 79 ? -6.605 25.953 -1.395 1 98.56 79 PHE A N 1
ATOM 585 C CA . PHE A 1 79 ? -6.695 26.438 -0.02 1 98.56 79 PHE A CA 1
ATOM 586 C C . PHE A 1 79 ? -8.078 27.016 0.261 1 98.56 79 PHE A C 1
ATOM 588 O O . PHE A 1 79 ? -8.586 27.812 -0.522 1 98.56 79 PHE A O 1
ATOM 595 N N . ARG A 1 80 ? -8.68 26.594 1.312 1 98.56 80 ARG A N 1
ATOM 596 C CA . ARG A 1 80 ? -9.938 27.125 1.807 1 98.56 80 ARG A CA 1
ATOM 597 C C . ARG A 1 80 ? -9.875 27.375 3.311 1 98.56 80 ARG A C 1
ATOM 599 O O . ARG A 1 80 ? -9.625 26.453 4.09 1 98.56 80 ARG A O 1
ATOM 606 N N . ALA A 1 81 ? -10.109 28.594 3.695 1 98.38 81 ALA A N 1
ATOM 607 C CA . ALA A 1 81 ? -10.18 28.922 5.113 1 98.38 81 ALA A CA 1
ATOM 608 C C . ALA A 1 81 ? -11.555 28.609 5.691 1 98.38 81 ALA A C 1
ATOM 610 O O . ALA A 1 81 ? -12.211 29.484 6.258 1 98.38 81 ALA A O 1
ATOM 611 N N . ASN A 1 82 ? -11.914 27.375 5.664 1 98.19 82 ASN A N 1
ATOM 612 C CA . ASN A 1 82 ? -13.289 27 5.941 1 98.19 82 ASN A CA 1
ATOM 613 C C . ASN A 1 82 ? -13.5 26.688 7.422 1 98.19 82 ASN A C 1
ATOM 615 O O . ASN A 1 82 ? -14.617 26.406 7.848 1 98.19 82 ASN A O 1
ATOM 619 N N . GLY A 1 83 ? -12.438 26.75 8.266 1 98.56 83 GLY A N 1
ATOM 620 C CA . GLY A 1 83 ? -12.57 26.406 9.672 1 98.56 83 GLY A CA 1
ATOM 621 C C . GLY A 1 83 ? -13.008 24.969 9.883 1 98.56 83 GLY A C 1
ATOM 622 O O . GLY A 1 83 ? -12.984 24.156 8.953 1 98.56 83 GLY A O 1
ATOM 623 N N . SER A 1 84 ? -13.281 24.625 11.156 1 98.75 84 SER A N 1
ATOM 624 C CA . SER A 1 84 ? -13.734 23.281 11.508 1 98.75 84 SER A CA 1
ATOM 625 C C . SER A 1 84 ? -14.734 23.312 12.664 1 98.75 84 SER A C 1
ATOM 627 O O . SER A 1 84 ? -14.805 24.312 13.391 1 98.75 84 SER A O 1
ATOM 629 N N . LEU A 1 85 ? -15.562 22.328 12.703 1 98.88 85 LEU A N 1
ATOM 630 C CA . LEU A 1 85 ? -16.469 22.094 13.82 1 98.88 85 LEU A CA 1
ATOM 631 C C . LEU A 1 85 ? -16.219 20.734 14.445 1 98.88 85 LEU A C 1
ATOM 633 O O . LEU A 1 85 ? -16.266 19.703 13.766 1 98.88 85 LEU A O 1
ATOM 637 N N . THR A 1 86 ? -15.891 20.672 15.719 1 98.81 86 THR A N 1
ATOM 638 C CA . THR A 1 86 ? -15.953 19.422 16.484 1 98.81 86 THR A CA 1
ATOM 639 C C . THR A 1 86 ? -17.312 19.266 17.156 1 98.81 86 THR A C 1
ATOM 641 O O . THR A 1 86 ? -17.609 19.953 18.125 1 98.81 86 THR A O 1
ATOM 644 N N . ALA A 1 87 ? -18.047 18.359 16.641 1 98.81 87 ALA A N 1
ATOM 645 C CA . ALA A 1 87 ? -19.438 18.203 17.078 1 98.81 87 ALA A CA 1
ATOM 646 C C . ALA A 1 87 ? -19.5 17.547 18.453 1 98.81 87 ALA A C 1
ATOM 648 O O . ALA A 1 87 ? -18.781 16.578 18.719 1 98.81 87 ALA A O 1
ATOM 649 N N . VAL A 1 88 ? -20.328 18.094 19.312 1 98.69 88 VAL A N 1
ATOM 650 C CA . VAL A 1 88 ? -20.562 17.516 20.641 1 98.69 88 VAL A CA 1
ATOM 651 C C . VAL A 1 88 ? -22.016 17.078 20.766 1 98.69 88 VAL A C 1
ATOM 653 O O . VAL A 1 88 ? -22.922 17.828 20.406 1 98.69 88 VAL A O 1
ATOM 656 N N . THR A 1 89 ? -22.188 15.875 21.25 1 98.38 89 THR A N 1
ATOM 657 C CA . THR A 1 89 ? -23.531 15.289 21.25 1 98.38 89 THR A CA 1
ATOM 658 C C . THR A 1 89 ? -23.953 14.898 22.672 1 98.38 89 THR A C 1
ATOM 660 O O . THR A 1 89 ? -25.094 14.523 22.906 1 98.38 89 THR A O 1
ATOM 663 N N . THR A 1 90 ? -23.125 14.953 23.672 1 98.31 90 THR A N 1
ATOM 664 C CA . THR A 1 90 ? -23.438 14.656 25.062 1 98.31 90 THR A CA 1
ATOM 665 C C . THR A 1 90 ? -22.969 15.781 25.969 1 98.31 90 THR A C 1
ATOM 667 O O . THR A 1 90 ? -22.125 16.594 25.578 1 98.31 90 THR A O 1
ATOM 670 N N . GLU A 1 91 ? -23.484 15.758 27.203 1 98.31 91 GLU A N 1
ATOM 671 C CA . GLU A 1 91 ? -23.094 16.781 28.172 1 98.31 91 GLU A CA 1
ATOM 672 C C . GLU A 1 91 ? -21.625 16.656 28.547 1 98.31 91 GLU A C 1
ATOM 674 O O . GLU A 1 91 ? -20.953 17.656 28.797 1 98.31 91 GLU A O 1
ATOM 679 N N . ALA A 1 92 ? -21.094 15.5 28.594 1 98.38 92 ALA A N 1
ATOM 680 C CA . ALA A 1 92 ? -19.688 15.289 28.906 1 98.38 92 ALA A CA 1
ATOM 681 C C . ALA A 1 92 ? -18.781 15.859 27.812 1 98.38 92 ALA A C 1
ATOM 683 O O . ALA A 1 92 ? -17.75 16.469 28.109 1 98.38 92 ALA A O 1
ATOM 684 N N . GLU A 1 93 ? -19.156 15.633 26.609 1 98.62 93 GLU A N 1
ATOM 685 C CA . GLU A 1 93 ? -18.422 16.203 25.484 1 98.62 93 GLU A CA 1
ATOM 686 C C . GLU A 1 93 ? -18.484 17.734 25.516 1 98.62 93 GLU A C 1
ATOM 688 O O . GLU A 1 93 ? -17.469 18.406 25.281 1 98.62 93 GLU A O 1
ATOM 693 N N . LEU A 1 94 ? -19.656 18.25 25.766 1 98.69 94 LEU A N 1
ATOM 694 C CA . LEU A 1 94 ? -19.844 19.703 25.859 1 98.69 94 LEU A CA 1
ATOM 695 C C . LEU A 1 94 ? -18.969 20.297 26.953 1 98.69 94 LEU A C 1
ATOM 697 O O . LEU A 1 94 ? -18.438 21.391 26.797 1 98.69 94 LEU A O 1
ATOM 701 N N . ALA A 1 95 ? -18.812 19.594 28.031 1 98.69 95 ALA A N 1
ATOM 702 C CA . ALA A 1 95 ? -17.969 20.047 29.141 1 98.69 95 ALA A CA 1
ATOM 703 C C . ALA A 1 95 ? -16.516 20.172 28.703 1 98.69 95 ALA A C 1
ATOM 705 O O . ALA A 1 95 ? -15.812 21.109 29.109 1 98.69 95 ALA A O 1
ATOM 706 N N . VAL A 1 96 ? -16.031 19.266 27.891 1 98.75 96 VAL A N 1
ATOM 707 C CA . VAL A 1 96 ? -14.664 19.344 27.375 1 98.75 96 VAL A CA 1
ATOM 708 C C . VAL A 1 96 ? -14.508 20.578 26.5 1 98.75 96 VAL A C 1
ATOM 710 O O . VAL A 1 96 ? -13.523 21.312 26.609 1 98.75 96 VAL A O 1
ATOM 713 N N . ALA A 1 97 ? -15.492 20.781 25.656 1 98.75 97 ALA A N 1
ATOM 714 C CA . ALA A 1 97 ? -15.469 21.953 24.766 1 98.75 97 ALA A CA 1
ATOM 715 C C . ALA A 1 97 ? -15.414 23.234 25.578 1 98.75 97 ALA A C 1
ATOM 717 O O . ALA A 1 97 ? -14.617 24.141 25.281 1 98.75 97 ALA A O 1
ATOM 718 N N . ARG A 1 98 ? -16.25 23.328 26.625 1 98.69 98 ARG A N 1
ATOM 719 C CA . ARG A 1 98 ? -16.281 24.516 27.469 1 98.69 98 ARG A CA 1
ATOM 720 C C . ARG A 1 98 ? -14.953 24.719 28.188 1 98.69 98 ARG A C 1
ATOM 722 O O . ARG A 1 98 ? -14.453 25.844 28.266 1 98.69 98 ARG A O 1
ATOM 729 N N . ALA A 1 99 ? -14.422 23.656 28.688 1 98.5 99 ALA A N 1
ATOM 730 C CA . ALA A 1 99 ? -13.133 23.719 29.375 1 98.5 99 ALA A CA 1
ATOM 731 C C . ALA A 1 99 ? -12.031 24.203 28.438 1 98.5 99 ALA A C 1
ATOM 733 O O . ALA A 1 99 ? -11.141 24.953 28.844 1 98.5 99 ALA A O 1
ATOM 734 N N . THR A 1 100 ? -12.047 23.75 27.203 1 98.19 100 THR A N 1
ATOM 735 C CA . THR A 1 100 ? -11.062 24.141 26.203 1 98.19 100 THR A CA 1
ATOM 736 C C . THR A 1 100 ? -11.164 25.625 25.891 1 98.19 100 THR A C 1
ATOM 738 O O . THR A 1 100 ? -10.148 26.297 25.75 1 98.19 100 THR A O 1
ATOM 741 N N . LEU A 1 101 ? -12.375 26.125 25.781 1 97.62 101 LEU A N 1
ATOM 742 C CA . LEU A 1 101 ? -12.625 27.531 25.469 1 97.62 101 LEU A CA 1
ATOM 743 C C . LEU A 1 101 ? -12.078 28.422 26.578 1 97.62 101 LEU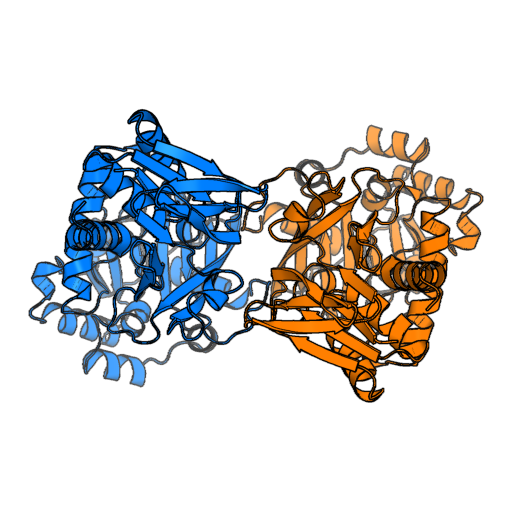 A C 1
ATOM 745 O O . LEU A 1 101 ? -11.719 29.578 26.312 1 97.62 101 LEU A O 1
ATOM 749 N N . ALA A 1 102 ? -11.969 27.922 27.766 1 97.19 102 ALA A N 1
ATOM 750 C CA . ALA A 1 102 ? -11.547 28.703 28.922 1 97.19 102 ALA A CA 1
ATOM 751 C C . ALA A 1 102 ? -10.031 28.812 28.984 1 97.19 102 ALA A C 1
ATOM 753 O O . ALA A 1 102 ? -9.484 29.594 29.766 1 97.19 102 ALA A O 1
ATOM 754 N N . ARG A 1 103 ? -9.344 28.125 28.188 1 96.44 103 ARG A N 1
ATOM 755 C CA . ARG A 1 103 ? -7.887 28.125 28.203 1 96.44 103 ARG A CA 1
ATOM 756 C C . ARG A 1 103 ? -7.324 29.422 27.625 1 96.44 103 ARG A C 1
ATOM 758 O O . ARG A 1 103 ? -7.953 30.047 26.766 1 96.44 103 ARG A O 1
ATOM 765 N N . PRO A 1 104 ? -6.102 29.781 28.047 1 95.62 104 PRO A N 1
ATOM 766 C CA . PRO A 1 104 ? -5.516 31.062 27.609 1 95.62 104 PRO A CA 1
ATOM 767 C C . PRO A 1 104 ? -5.211 31.078 26.109 1 95.62 104 PRO A C 1
ATOM 769 O O . PRO A 1 104 ? -5.133 32.156 25.5 1 95.62 104 PRO A O 1
ATOM 772 N N . ASP A 1 105 ? -5.008 29.891 25.516 1 95.88 105 ASP A N 1
ATOM 773 C CA . ASP A 1 105 ? -4.625 29.844 24.109 1 95.88 105 ASP A CA 1
ATOM 774 C C . ASP A 1 105 ? -5.852 29.719 23.203 1 95.88 105 ASP A C 1
ATOM 776 O O . ASP A 1 105 ? -5.723 29.578 21.984 1 95.88 105 ASP A O 1
ATOM 780 N N . ALA A 1 106 ? -7.078 29.75 23.734 1 97.25 106 ALA A N 1
ATOM 781 C CA . ALA A 1 106 ? -8.305 29.594 22.969 1 97.25 106 ALA A CA 1
ATOM 782 C C . ALA A 1 106 ? -8.461 30.703 21.938 1 97.25 106 ALA A C 1
ATOM 784 O O . ALA A 1 106 ? -8.836 30.453 20.797 1 97.25 106 ALA A O 1
ATOM 785 N N . ALA A 1 107 ? -8.141 31.891 22.328 1 96.69 107 ALA A N 1
ATOM 786 C CA . ALA A 1 107 ? -8.305 33.031 21.438 1 96.69 107 ALA A CA 1
ATOM 787 C C . ALA A 1 107 ? -7.359 32.938 20.234 1 96.69 107 ALA A C 1
ATOM 789 O O . ALA A 1 107 ? -7.738 33.281 19.109 1 96.69 107 ALA A O 1
ATOM 790 N N . ALA A 1 108 ? -6.156 32.562 20.469 1 96.19 108 ALA A N 1
ATOM 791 C CA . ALA A 1 108 ? -5.172 32.438 19.406 1 96.19 108 ALA A CA 1
ATOM 792 C C . ALA A 1 108 ? -5.629 31.438 18.359 1 96.19 108 ALA A C 1
ATOM 794 O O . ALA A 1 108 ? -5.332 31.578 17.172 1 96.19 108 ALA A O 1
ATOM 795 N N . ARG A 1 109 ? -6.391 30.453 18.734 1 96.56 109 ARG A N 1
ATOM 796 C CA . ARG A 1 109 ? -6.914 29.422 17.844 1 96.56 109 ARG A CA 1
ATOM 797 C C . ARG A 1 109 ? -8.18 29.906 17.141 1 96.56 109 ARG A C 1
ATOM 799 O O . ARG A 1 109 ? -8.594 29.312 16.141 1 96.56 109 ARG A O 1
ATOM 806 N N . GLY A 1 110 ? -8.742 30.969 17.672 1 97.62 110 GLY A N 1
ATOM 807 C CA . GLY A 1 110 ? -10.039 31.375 17.156 1 97.62 110 GLY A CA 1
ATOM 808 C C . GLY A 1 110 ? -11.164 30.438 17.547 1 97.62 110 GLY A C 1
ATOM 809 O O . GLY A 1 110 ? -12.023 30.125 16.734 1 97.62 110 GLY A O 1
ATOM 810 N N . LEU A 1 111 ? -11.18 29.906 18.734 1 98.44 111 LEU A N 1
ATOM 811 C CA . LEU A 1 111 ? -12.18 28.953 19.188 1 98.44 111 LEU A CA 1
ATOM 812 C C . LEU A 1 111 ? -13.469 29.656 19.594 1 98.44 111 LEU A C 1
ATOM 814 O O . LEU A 1 111 ? -13.43 30.734 20.188 1 98.44 111 LEU A O 1
ATOM 818 N N . ARG A 1 112 ? -14.531 29.047 19.25 1 98.44 112 ARG A N 1
ATOM 819 C CA . ARG A 1 112 ? -15.875 29.438 19.672 1 98.44 112 ARG A CA 1
ATOM 820 C C . ARG A 1 112 ? -16.719 28.219 20 1 98.44 112 ARG A C 1
ATOM 822 O O . ARG A 1 112 ? -16.5 27.141 19.438 1 98.44 112 ARG A O 1
ATOM 829 N N . LEU A 1 113 ? -17.562 28.438 20.922 1 98.69 113 LEU A N 1
ATOM 830 C CA . LEU A 1 113 ? -18.578 27.406 21.188 1 98.69 113 LEU A CA 1
ATOM 831 C C . LEU A 1 113 ? -19.906 27.797 20.562 1 98.69 113 LEU A C 1
ATOM 833 O O . LEU A 1 113 ? -20.453 28.859 20.844 1 98.69 113 LEU A O 1
ATOM 837 N N . LEU A 1 114 ? -20.375 26.922 19.734 1 98.88 114 LEU A N 1
ATOM 838 C CA . LEU A 1 114 ? -21.625 27.188 19.016 1 98.88 114 LEU A CA 1
ATOM 839 C C . LEU A 1 114 ? -22.766 26.375 19.609 1 98.88 114 LEU A C 1
ATOM 841 O O . LEU A 1 114 ? -22.609 25.203 19.969 1 98.88 114 LEU A O 1
ATOM 845 N N . ALA A 1 115 ? -23.891 27 19.734 1 98.56 115 ALA A N 1
ATOM 846 C CA . ALA A 1 115 ? -25.141 26.297 20.078 1 98.56 115 ALA A CA 1
ATOM 847 C C . ALA A 1 115 ? -25.672 25.547 18.859 1 98.56 115 ALA A C 1
ATOM 849 O O . ALA A 1 115 ? -25.219 25.766 17.734 1 98.56 115 ALA A O 1
ATOM 850 N N . PRO A 1 116 ? -26.594 24.656 19.078 1 98.44 116 PRO A N 1
ATOM 851 C CA . PRO A 1 116 ? -27.094 23.812 17.984 1 98.44 116 PRO A CA 1
ATOM 852 C C . PRO A 1 116 ? -27.562 24.625 16.781 1 98.44 116 PRO A C 1
ATOM 854 O O . PRO A 1 116 ? -27.234 24.281 15.641 1 98.44 116 PRO A O 1
ATOM 857 N N . ASP A 1 117 ? -28.281 25.688 16.984 1 98.25 117 ASP A N 1
ATOM 858 C CA . ASP A 1 117 ? -28.781 26.516 15.891 1 98.25 117 ASP A CA 1
ATOM 859 C C . ASP A 1 117 ? -27.641 27.203 15.148 1 98.25 117 ASP A C 1
ATOM 861 O O . ASP A 1 117 ? -27.703 27.375 13.93 1 98.25 117 ASP A O 1
ATOM 865 N N . GLU A 1 118 ? -26.656 27.609 15.906 1 98.69 118 GLU A N 1
ATOM 866 C CA . GLU A 1 118 ? -25.484 28.219 15.297 1 98.69 118 GLU A CA 1
ATOM 867 C C . GLU A 1 118 ? -24.703 27.219 14.469 1 98.69 118 GLU A C 1
ATOM 869 O O . GLU A 1 118 ? -24.109 27.578 13.453 1 98.69 118 GLU A O 1
ATOM 874 N N . VAL A 1 119 ? -24.625 25.984 14.938 1 98.75 119 VAL A N 1
ATOM 875 C CA . VAL A 1 119 ? -23.984 24.922 14.172 1 98.75 119 VAL A CA 1
ATOM 876 C C . VAL A 1 119 ? -24.672 24.75 12.82 1 98.75 119 VAL A C 1
ATOM 878 O O . VAL A 1 119 ? -24.016 24.703 11.781 1 98.75 119 VAL A O 1
ATOM 881 N N . ARG A 1 120 ? -25.953 24.703 12.812 1 98.19 120 ARG A N 1
ATOM 882 C CA . ARG A 1 120 ? -26.734 24.531 11.594 1 98.19 120 ARG A CA 1
ATOM 883 C C . ARG A 1 120 ? -26.531 25.703 10.641 1 98.19 120 ARG A C 1
ATOM 885 O O . ARG A 1 120 ? -26.531 25.531 9.422 1 98.19 120 ARG A O 1
ATOM 892 N N . ALA A 1 121 ? -26.406 26.859 11.211 1 98.38 121 ALA A N 1
ATOM 893 C CA . ALA A 1 121 ? -26.141 28.031 10.391 1 98.38 121 ALA A CA 1
ATOM 894 C C . ALA A 1 121 ? -24.75 27.969 9.766 1 98.38 121 ALA A C 1
ATOM 896 O O . ALA A 1 121 ? -24.562 28.344 8.602 1 98.38 121 ALA A O 1
ATOM 897 N N . ALA A 1 122 ? -23.797 27.531 10.516 1 98.62 122 ALA A N 1
ATOM 898 C CA . ALA A 1 122 ? -22.406 27.484 10.055 1 98.62 122 ALA A CA 1
ATOM 899 C C . ALA A 1 122 ? -22.219 26.359 9.047 1 98.62 122 ALA A C 1
ATOM 901 O O . ALA A 1 122 ? -21.438 26.5 8.102 1 98.62 122 ALA A O 1
ATOM 902 N N . ASN A 1 123 ? -22.859 25.234 9.234 1 98.88 123 ASN A N 1
ATOM 903 C CA . ASN A 1 123 ? -22.781 24.062 8.367 1 98.88 123 ASN A CA 1
ATOM 904 C C . ASN A 1 123 ? -24.141 23.359 8.25 1 98.88 123 ASN A C 1
ATOM 906 O O . ASN A 1 123 ? -24.391 22.375 8.945 1 98.88 123 ASN A O 1
ATOM 910 N N . PRO A 1 124 ? -24.906 23.766 7.277 1 98.69 124 PRO A N 1
ATOM 911 C CA . PRO A 1 124 ? -26.266 23.266 7.141 1 98.69 124 PRO A CA 1
ATOM 912 C C . PRO A 1 124 ? -26.328 21.766 6.852 1 98.69 124 PRO A C 1
ATOM 914 O O . PRO A 1 124 ? -27.391 21.156 6.969 1 98.69 124 PRO A O 1
ATOM 917 N N . ALA A 1 125 ? -25.219 21.188 6.453 1 98.75 125 ALA A N 1
ATOM 918 C CA . ALA A 1 125 ? -25.203 19.75 6.156 1 98.75 125 ALA A CA 1
ATOM 919 C C . ALA A 1 125 ? -25.266 18.922 7.438 1 98.75 125 ALA A C 1
ATOM 921 O O . ALA A 1 125 ? -25.531 17.719 7.395 1 98.75 125 ALA A O 1
ATOM 922 N N . LEU A 1 126 ? -24.984 19.531 8.578 1 98.75 126 LEU A N 1
ATOM 923 C CA . LEU A 1 126 ? -25.031 18.828 9.859 1 98.75 126 LEU A CA 1
ATOM 924 C C . LEU A 1 126 ? -26.438 18.875 10.438 1 98.75 126 LEU A C 1
ATOM 926 O O . LEU A 1 126 ? -26.766 19.781 11.203 1 98.75 126 LEU A O 1
ATOM 930 N N . ARG A 1 127 ? -27.203 17.859 10.156 1 98.44 127 ARG A N 1
ATOM 931 C CA . ARG A 1 127 ? -28.609 17.844 10.516 1 98.44 127 ARG A CA 1
ATOM 932 C C . ARG A 1 127 ? -28.875 16.875 11.664 1 98.44 127 ARG A C 1
ATOM 934 O O . ARG A 1 127 ? -30.016 16.703 12.102 1 98.44 127 ARG A O 1
ATOM 941 N N . GLY A 1 128 ? -27.859 16.172 12.141 1 98 128 GLY A N 1
ATOM 942 C CA . GLY A 1 128 ? -28.016 15.25 13.258 1 98 128 GLY A CA 1
ATOM 943 C C . GLY A 1 128 ? -28.344 15.945 14.562 1 98 128 GLY A C 1
ATOM 944 O O . GLY A 1 128 ? -28.422 17.172 14.617 1 98 128 GLY A O 1
ATOM 945 N N . THR A 1 129 ? -28.609 15.172 15.602 1 97.69 129 THR A N 1
ATOM 946 C CA . THR A 1 129 ? -28.875 15.711 16.938 1 97.69 129 THR A CA 1
ATOM 947 C C . THR A 1 129 ? -27.578 16.109 17.625 1 97.69 129 THR A C 1
ATOM 949 O O . THR A 1 129 ? -26.766 15.242 17.984 1 97.69 129 THR A O 1
ATOM 952 N N . LEU A 1 130 ? -27.391 17.391 17.828 1 98.25 130 LEU A N 1
ATOM 953 C CA . LEU A 1 130 ? -26.188 17.938 18.422 1 98.25 130 LEU A CA 1
ATOM 954 C C . LEU A 1 130 ? -26.516 18.828 19.625 1 98.25 130 LEU A C 1
ATOM 956 O O . LEU A 1 130 ? -27.578 19.453 19.656 1 98.25 130 LEU A O 1
ATOM 960 N N . LEU A 1 131 ? -25.625 18.891 20.578 1 98.69 131 LEU A N 1
ATOM 961 C CA . LEU A 1 131 ? -25.719 19.859 21.672 1 98.69 131 LEU A CA 1
ATOM 962 C C . LEU A 1 131 ? -24.938 21.125 21.344 1 98.69 131 LEU A C 1
ATOM 964 O O . LEU A 1 131 ? -25.078 22.141 22.031 1 98.69 131 LEU A O 1
ATOM 968 N N . GLY A 1 132 ? -24.109 21.109 20.344 1 98.75 132 GLY A N 1
ATOM 969 C CA . GLY A 1 132 ? -23.281 22.203 19.875 1 98.75 132 GLY A CA 1
ATOM 970 C C . GLY A 1 132 ? -22.047 21.75 19.141 1 98.75 132 GLY A C 1
ATOM 971 O O . GLY A 1 132 ? -22 20.625 18.625 1 98.75 132 GLY A O 1
ATOM 972 N N . ALA A 1 133 ? -21.109 22.641 19.031 1 98.88 133 ALA A N 1
ATOM 973 C CA . ALA A 1 133 ? -19.812 22.312 18.438 1 98.88 133 ALA A CA 1
ATOM 974 C C . ALA A 1 133 ? -18.734 23.281 18.906 1 98.88 133 ALA A C 1
ATOM 976 O O . ALA A 1 133 ? -19.016 24.469 19.125 1 98.88 133 ALA A O 1
ATOM 977 N N . LEU A 1 134 ? -17.578 22.781 19.156 1 98.81 134 LEU A N 1
ATOM 978 C CA . LEU A 1 134 ? -16.391 23.625 19.281 1 98.81 134 LEU A CA 1
ATOM 979 C C . LEU A 1 134 ? -15.867 24.016 17.906 1 98.81 134 LEU A C 1
ATOM 981 O O . LEU A 1 134 ? -15.422 23.156 17.141 1 98.81 134 LEU A O 1
ATOM 985 N N . ALA A 1 135 ? -15.938 25.297 17.578 1 98.81 135 ALA A N 1
ATOM 986 C CA . ALA A 1 135 ? -15.484 25.812 16.281 1 98.81 135 ALA A CA 1
ATOM 987 C C . ALA A 1 135 ? -14.055 26.328 16.375 1 98.81 135 ALA A C 1
ATOM 989 O O . ALA A 1 135 ? -13.672 26.938 17.375 1 98.81 135 ALA A O 1
ATOM 990 N N . CYS A 1 136 ? -13.281 26.047 15.367 1 98.69 136 CYS A N 1
ATOM 991 C CA . CYS A 1 136 ? -11.969 26.672 15.195 1 98.69 136 CYS A CA 1
ATOM 992 C C . CYS A 1 136 ? -11.883 27.406 13.867 1 98.69 136 CYS A C 1
ATOM 994 O O . CYS A 1 136 ? -11.789 26.781 12.812 1 98.69 136 CYS A O 1
ATOM 996 N N . ASP A 1 137 ? -11.703 28.688 13.938 1 97.62 137 ASP A N 1
ATOM 997 C CA . ASP A 1 137 ? -11.75 29.531 12.75 1 97.62 137 ASP A CA 1
ATOM 998 C C . ASP A 1 137 ? -10.414 29.5 12 1 97.62 137 ASP A C 1
ATOM 1000 O O . ASP A 1 137 ? -10.352 29.875 10.828 1 97.62 137 ASP A O 1
ATOM 1004 N N . ARG A 1 138 ? -9.398 29.094 12.656 1 98.19 138 ARG A N 1
ATOM 1005 C CA . ARG A 1 138 ? -8.07 29.125 12.047 1 98.19 138 ARG A CA 1
ATOM 1006 C C . ARG A 1 138 ? -7.805 27.859 11.258 1 98.19 138 ARG A C 1
ATOM 1008 O O . ARG A 1 138 ? -6.855 27.781 10.477 1 98.19 138 ARG A O 1
ATOM 1015 N N . ASP A 1 139 ? -8.602 26.844 11.484 1 98.69 139 ASP A N 1
ATOM 1016 C CA . ASP A 1 139 ? -8.438 25.625 10.68 1 98.69 139 ASP A CA 1
ATOM 1017 C C . ASP A 1 139 ? -8.742 25.906 9.211 1 98.69 139 ASP A C 1
ATOM 1019 O O . ASP A 1 139 ? -9.461 26.844 8.883 1 98.69 139 ASP A O 1
ATOM 1023 N N . ALA A 1 140 ? -8.133 25.125 8.352 1 98.81 140 ALA A N 1
ATOM 1024 C CA . ALA A 1 140 ? -8.281 25.266 6.906 1 98.81 140 ALA A CA 1
ATOM 1025 C C . ALA A 1 140 ? -8.039 23.922 6.203 1 98.81 140 ALA A C 1
ATOM 1027 O O . ALA A 1 140 ? -7.848 22.906 6.855 1 98.81 140 ALA A O 1
ATOM 1028 N N . VAL A 1 141 ? -8.234 23.969 4.871 1 98.56 141 VAL A N 1
ATOM 1029 C CA . VAL A 1 141 ? -7.988 22.766 4.098 1 98.56 141 VAL A CA 1
ATOM 1030 C C . VAL A 1 141 ? -7.262 23.109 2.803 1 98.56 141 VAL A C 1
ATOM 1032 O O . VAL A 1 141 ? -7.359 24.234 2.314 1 98.56 141 VAL A O 1
ATOM 1035 N N . VAL A 1 142 ? -6.445 22.219 2.338 1 98.56 142 VAL A N 1
ATOM 1036 C CA . VAL A 1 142 ? -5.93 22.172 0.974 1 98.56 142 VAL A CA 1
ATOM 1037 C C . VAL A 1 142 ? -6.371 20.891 0.291 1 98.56 142 VAL A C 1
ATOM 1039 O O . VAL A 1 142 ? -6.945 20 0.933 1 98.56 142 VAL A O 1
ATOM 1042 N N . GLU A 1 143 ? -6.203 20.812 -1.046 1 98.19 143 GLU A N 1
ATOM 1043 C CA . GLU A 1 143 ? -6.523 19.578 -1.775 1 98.19 143 GLU A CA 1
ATOM 1044 C C . GLU A 1 143 ? -5.328 18.641 -1.828 1 98.19 143 GLU A C 1
ATOM 1046 O O . GLU A 1 143 ? -4.477 18.766 -2.713 1 98.19 143 GLU A O 1
ATOM 1051 N N . PRO A 1 144 ? -5.281 17.688 -0.946 1 96.69 144 PRO A N 1
ATOM 1052 C CA . PRO A 1 144 ? -4.031 16.938 -0.776 1 96.69 144 PRO A CA 1
ATOM 1053 C C . PRO A 1 144 ? -3.666 16.109 -2.004 1 96.69 144 PRO A C 1
ATOM 1055 O O . PRO A 1 144 ? -2.482 15.93 -2.307 1 96.69 144 PRO A O 1
ATOM 1058 N N . ARG A 1 145 ? -4.605 15.617 -2.783 1 95.44 145 ARG A N 1
ATOM 1059 C CA . ARG A 1 145 ? -4.332 14.734 -3.91 1 95.44 145 ARG A CA 1
ATOM 1060 C C . ARG A 1 145 ? -3.764 15.508 -5.094 1 95.44 145 ARG A C 1
ATOM 1062 O O . ARG A 1 145 ? -3.156 14.922 -5.992 1 95.44 145 ARG A O 1
ATOM 1069 N N . THR A 1 146 ? -4 16.828 -5.086 1 95.69 146 THR A N 1
ATOM 1070 C CA . THR A 1 146 ? -3.553 17.609 -6.238 1 95.69 146 THR A CA 1
ATOM 1071 C C . THR A 1 146 ? -2.564 18.688 -5.812 1 95.69 146 THR A C 1
ATOM 1073 O O . THR A 1 146 ? -1.871 19.266 -6.648 1 95.69 146 THR A O 1
ATOM 1076 N N . ALA A 1 147 ? -2.475 18.953 -4.516 1 96.88 147 ALA A N 1
ATOM 1077 C CA . ALA A 1 147 ? -1.674 20.062 -3.994 1 96.88 147 ALA A CA 1
ATOM 1078 C C . ALA A 1 147 ? -0.212 19.922 -4.41 1 96.88 147 ALA A C 1
ATOM 1080 O O . ALA A 1 147 ? 0.405 20.891 -4.863 1 96.88 147 ALA A O 1
ATOM 1081 N N . GLN A 1 148 ? 0.348 18.75 -4.285 1 96.81 148 GLN A N 1
ATOM 1082 C CA . GLN A 1 148 ? 1.757 18.531 -4.602 1 96.81 148 GLN A CA 1
ATOM 1083 C C . GLN A 1 148 ? 2.037 18.812 -6.074 1 96.81 148 GLN A C 1
ATOM 1085 O O . GLN A 1 148 ? 3.064 19.406 -6.414 1 96.81 148 GLN A O 1
ATOM 1090 N N . ARG A 1 149 ? 1.151 18.359 -6.922 1 96.94 149 ARG A N 1
ATOM 1091 C CA . ARG A 1 149 ? 1.313 18.609 -8.352 1 96.94 149 ARG A CA 1
ATOM 1092 C C . ARG A 1 149 ? 1.228 20.109 -8.656 1 96.94 149 ARG A C 1
ATOM 1094 O O . ARG A 1 149 ? 2.006 20.625 -9.461 1 96.94 149 ARG A O 1
ATOM 1101 N N . ALA A 1 150 ? 0.272 20.781 -8.055 1 98.19 150 ALA A N 1
ATOM 1102 C CA . ALA A 1 150 ? 0.111 22.219 -8.25 1 98.19 150 ALA A CA 1
ATOM 1103 C C . ALA A 1 150 ? 1.352 22.984 -7.797 1 98.19 150 ALA A C 1
ATOM 1105 O O . ALA A 1 150 ? 1.802 23.906 -8.469 1 98.19 150 ALA A O 1
ATOM 1106 N N . LEU A 1 151 ? 1.862 22.609 -6.699 1 98.5 151 LEU A N 1
ATOM 1107 C CA . LEU A 1 151 ? 3.068 23.25 -6.176 1 98.5 151 LEU A CA 1
ATOM 1108 C C . LEU A 1 151 ? 4.258 22.984 -7.09 1 98.5 151 LEU A C 1
ATOM 1110 O O . LEU A 1 151 ? 5.047 23.891 -7.367 1 98.5 151 LEU A O 1
ATOM 1114 N N . LYS A 1 152 ? 4.395 21.766 -7.551 1 98.5 152 LYS A N 1
ATOM 1115 C CA . LYS A 1 152 ? 5.465 21.422 -8.484 1 98.5 152 LYS A CA 1
ATOM 1116 C C . LYS A 1 152 ? 5.395 22.297 -9.742 1 98.5 152 LYS A C 1
ATOM 1118 O O . LYS A 1 152 ? 6.41 22.828 -10.188 1 98.5 152 LYS A O 1
ATOM 1123 N N . GLU A 1 153 ? 4.191 22.391 -10.266 1 98.38 153 GLU A N 1
ATOM 1124 C CA . GLU A 1 153 ? 4.012 23.203 -11.469 1 98.38 153 GLU A CA 1
ATOM 1125 C C . GLU A 1 153 ? 4.395 24.656 -11.227 1 98.38 153 GLU A C 1
ATOM 1127 O O . GLU A 1 153 ? 5.031 25.281 -12.078 1 98.38 153 GLU A O 1
ATOM 1132 N N . ALA A 1 154 ? 4.016 25.172 -10.117 1 98.56 154 ALA A N 1
ATOM 1133 C CA . ALA A 1 154 ? 4.375 26.547 -9.758 1 98.56 154 ALA A CA 1
ATOM 1134 C C . ALA A 1 154 ? 5.891 26.703 -9.625 1 98.56 154 ALA A C 1
ATOM 1136 O O . ALA A 1 154 ? 6.465 27.688 -10.086 1 98.56 154 ALA A O 1
ATOM 1137 N N . LEU A 1 155 ? 6.531 25.75 -8.992 1 98.75 155 LEU A N 1
ATOM 1138 C CA . LEU A 1 155 ? 7.98 25.781 -8.82 1 98.75 155 LEU A CA 1
ATOM 1139 C C . LEU A 1 155 ? 8.688 25.719 -10.172 1 98.75 155 LEU A C 1
ATOM 1141 O O . LEU A 1 155 ? 9.68 26.406 -10.391 1 98.75 155 LEU A O 1
ATOM 1145 N N . LEU A 1 156 ? 8.188 24.906 -11.07 1 98.69 156 LEU A N 1
ATOM 1146 C CA . LEU A 1 156 ? 8.766 24.75 -12.398 1 98.69 156 LEU A CA 1
ATOM 1147 C C . LEU A 1 156 ? 8.758 26.078 -13.148 1 98.69 156 LEU A C 1
ATOM 1149 O O . LEU A 1 156 ? 9.695 26.375 -13.898 1 98.69 156 LEU A O 1
ATOM 1153 N N . ARG A 1 157 ? 7.793 26.906 -12.93 1 97.94 157 ARG A N 1
ATOM 1154 C CA . ARG A 1 157 ? 7.641 28.188 -13.633 1 97.94 157 ARG A CA 1
ATOM 1155 C C . ARG A 1 157 ? 8.68 29.203 -13.164 1 97.94 157 ARG A C 1
ATOM 1157 O O . ARG A 1 157 ? 8.93 30.203 -13.836 1 97.94 157 ARG 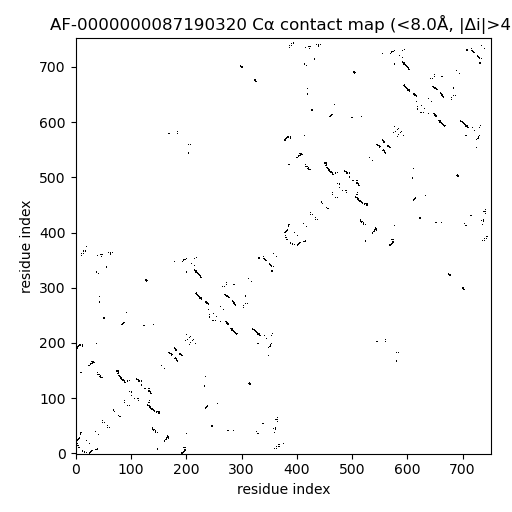A O 1
ATOM 1164 N N . SER A 1 158 ? 9.289 28.953 -12.047 1 97.56 158 SER A N 1
ATOM 1165 C CA . SER A 1 158 ? 10.266 29.891 -11.5 1 97.56 158 SER A CA 1
ATOM 1166 C C . SER A 1 158 ? 11.531 29.922 -12.344 1 97.56 158 SER A C 1
ATOM 1168 O O . SER A 1 158 ? 12.289 30.891 -12.289 1 97.56 158 SER A O 1
ATOM 1170 N N . GLY A 1 159 ? 11.867 28.797 -13.07 1 98.19 159 GLY A N 1
ATOM 1171 C CA . GLY A 1 159 ? 13.109 28.656 -13.82 1 98.19 159 GLY A CA 1
ATOM 1172 C C . GLY A 1 159 ? 14.273 28.219 -12.953 1 98.19 159 GLY A C 1
ATOM 1173 O O . GLY A 1 159 ? 15.367 27.953 -13.461 1 98.19 159 GLY A O 1
ATOM 1174 N N . ARG A 1 160 ? 14.07 28.062 -11.68 1 98.5 160 ARG A N 1
ATOM 1175 C CA . ARG A 1 160 ? 15.133 27.719 -10.742 1 98.5 160 ARG A CA 1
ATOM 1176 C C . ARG A 1 160 ? 14.945 26.312 -10.188 1 98.5 160 ARG A C 1
ATOM 1178 O O . ARG A 1 160 ? 15.719 25.859 -9.344 1 98.5 160 ARG A O 1
ATOM 1185 N N . TYR A 1 161 ? 13.992 25.656 -10.656 1 98.81 161 TYR A N 1
ATOM 1186 C CA . TYR A 1 161 ? 13.555 24.391 -10.086 1 98.81 161 TYR A CA 1
ATOM 1187 C C . TYR A 1 161 ? 13.617 23.281 -11.125 1 98.81 161 TYR A C 1
ATOM 1189 O O . TYR A 1 161 ? 13.055 23.406 -12.219 1 98.81 161 TYR A O 1
ATOM 1197 N N . THR A 1 162 ? 14.328 22.203 -10.797 1 98.81 162 THR A N 1
ATOM 1198 C CA . THR A 1 162 ? 14.375 20.969 -11.594 1 98.81 162 THR A CA 1
ATOM 1199 C C . THR A 1 162 ? 13.797 19.797 -10.812 1 98.81 162 THR A C 1
ATOM 1201 O O . THR A 1 162 ? 14.188 19.562 -9.664 1 98.81 162 THR A O 1
ATOM 1204 N N . PHE A 1 163 ? 12.859 19.156 -11.414 1 98.81 163 PHE A N 1
ATOM 1205 C CA . PHE A 1 163 ? 12.258 17.984 -10.789 1 98.81 163 PHE A CA 1
ATOM 1206 C C . PHE A 1 163 ? 12.711 16.703 -11.477 1 98.81 163 PHE A C 1
ATOM 1208 O O . PHE A 1 163 ? 12.609 16.578 -12.703 1 98.81 163 PHE A O 1
ATOM 1215 N N . LEU A 1 164 ? 13.25 15.773 -10.695 1 98.75 164 LEU A N 1
ATOM 1216 C CA . LEU A 1 164 ? 13.672 14.469 -11.188 1 98.75 164 LEU A CA 1
ATOM 1217 C C . LEU A 1 164 ? 12.883 13.352 -10.516 1 98.75 164 LEU A C 1
ATOM 1219 O O . LEU A 1 164 ? 13.305 12.812 -9.492 1 98.75 164 LEU A O 1
ATOM 1223 N N . GLY A 1 165 ? 11.758 12.969 -11.133 1 98 165 GLY A N 1
ATOM 1224 C CA . GLY A 1 165 ? 10.945 11.859 -10.656 1 98 165 GLY A CA 1
ATOM 1225 C C . GLY A 1 165 ? 11.438 10.508 -11.133 1 98 165 GLY A C 1
ATOM 1226 O O . GLY A 1 165 ? 12.07 10.414 -12.195 1 98 165 GLY A O 1
ATOM 1227 N N . GLY A 1 166 ? 11.141 9.445 -10.336 1 97 166 GLY A N 1
ATOM 1228 C CA . GLY A 1 166 ? 11.5 8.086 -10.727 1 97 166 GLY A CA 1
ATOM 1229 C C . GLY A 1 166 ? 12.961 7.758 -10.477 1 97 166 GLY A C 1
ATOM 1230 O O . GLY A 1 166 ? 13.516 6.867 -11.125 1 97 166 GLY A O 1
ATOM 1231 N N . ARG A 1 167 ? 13.594 8.531 -9.57 1 97.75 167 ARG A N 1
ATOM 1232 C CA . ARG A 1 167 ? 15 8.328 -9.227 1 97.75 167 ARG A CA 1
ATOM 1233 C C . ARG A 1 167 ? 15.172 8.148 -7.723 1 97.75 167 ARG A C 1
ATOM 1235 O O . ARG A 1 167 ? 14.797 9.023 -6.938 1 97.75 167 ARG A O 1
ATOM 1242 N N . GLU A 1 168 ? 15.695 7.004 -7.395 1 98.19 168 GLU A N 1
ATOM 1243 C CA . GLU A 1 168 ? 15.969 6.766 -5.98 1 98.19 168 GLU A CA 1
ATOM 1244 C C . GLU A 1 168 ? 17.391 7.172 -5.621 1 98.19 168 GLU A C 1
ATOM 1246 O O . GLU A 1 168 ? 18.359 6.711 -6.246 1 98.19 168 GLU A O 1
ATOM 1251 N N . VAL A 1 169 ? 17.547 8.109 -4.672 1 98.69 169 VAL A N 1
ATOM 1252 C CA . VAL A 1 169 ? 18.875 8.469 -4.176 1 98.69 169 VAL A CA 1
ATOM 1253 C C . VAL A 1 169 ? 19.453 7.309 -3.381 1 98.69 169 VAL A C 1
ATOM 1255 O O . VAL A 1 169 ? 18.828 6.809 -2.443 1 98.69 169 VAL A O 1
ATOM 1258 N N . ARG A 1 170 ? 20.688 6.934 -3.75 1 98.12 170 ARG A N 1
ATOM 1259 C CA . ARG A 1 170 ? 21.328 5.754 -3.189 1 98.12 170 ARG A CA 1
ATOM 1260 C C . ARG A 1 170 ? 22.359 6.137 -2.131 1 98.12 170 ARG A C 1
ATOM 1262 O O . ARG A 1 170 ? 22.562 5.402 -1.163 1 98.12 170 ARG A O 1
ATOM 1269 N N . ASP A 1 171 ? 23.016 7.328 -2.379 1 96.69 171 ASP A N 1
ATOM 1270 C CA . ASP A 1 171 ? 24.141 7.676 -1.511 1 96.69 171 ASP A CA 1
ATOM 1271 C C . ASP A 1 171 ? 24.344 9.188 -1.459 1 96.69 171 ASP A C 1
ATOM 1273 O O . ASP A 1 171 ? 23.984 9.898 -2.398 1 96.69 171 ASP A O 1
ATOM 1277 N N . LEU A 1 172 ? 24.859 9.602 -0.258 1 97.06 172 LEU A N 1
ATOM 1278 C CA . LEU A 1 172 ? 25.547 10.891 -0.19 1 97.06 172 LEU A CA 1
ATOM 1279 C C . LEU A 1 172 ? 27.031 10.719 -0.52 1 97.06 172 LEU A C 1
ATOM 1281 O O . LEU A 1 172 ? 27.703 9.875 0.062 1 97.06 172 LEU A O 1
ATOM 1285 N N . VAL A 1 173 ? 27.516 11.469 -1.475 1 95.31 173 VAL A N 1
ATOM 1286 C CA . VAL A 1 173 ? 28.906 11.289 -1.896 1 95.31 173 VAL A CA 1
ATOM 1287 C C . VAL A 1 173 ? 29.641 12.625 -1.837 1 95.31 173 VAL A C 1
ATOM 1289 O O . VAL A 1 173 ? 29.016 13.688 -1.936 1 95.31 173 VAL A O 1
ATOM 1292 N N . ASP A 1 174 ? 30.969 12.5 -1.613 1 91.06 174 ASP A N 1
ATOM 1293 C CA . ASP A 1 174 ? 31.844 13.672 -1.696 1 91.06 174 ASP A CA 1
ATOM 1294 C C . ASP A 1 174 ? 32.438 13.805 -3.09 1 91.06 174 ASP A C 1
ATOM 1296 O O . ASP A 1 174 ? 32.906 12.812 -3.674 1 91.06 174 ASP A O 1
ATOM 1300 N N . THR A 1 175 ? 32.281 15 -3.566 1 89.25 175 THR A N 1
ATOM 1301 C CA . THR A 1 175 ? 32.938 15.289 -4.832 1 89.25 175 THR A CA 1
ATOM 1302 C C . THR A 1 175 ? 33.969 16.422 -4.668 1 89.25 175 THR A C 1
ATOM 1304 O O . THR A 1 175 ? 34 17.062 -3.617 1 89.25 175 THR A O 1
ATOM 1307 N N . ALA A 1 176 ? 34.781 16.672 -5.793 1 87.06 176 ALA A N 1
ATOM 1308 C CA . ALA A 1 176 ? 35.75 17.781 -5.785 1 87.06 176 ALA A CA 1
ATOM 1309 C C . ALA A 1 176 ? 35.031 19.109 -5.629 1 87.06 176 ALA A C 1
ATOM 1311 O O . ALA A 1 176 ? 35.562 20.047 -5.039 1 87.06 176 ALA A O 1
ATOM 1312 N N . ALA A 1 177 ? 33.812 19.234 -6.027 1 83.25 177 ALA A N 1
ATOM 1313 C CA . ALA A 1 177 ? 33.031 20.453 -6.031 1 83.25 177 ALA A CA 1
ATOM 1314 C C . ALA A 1 177 ? 32.219 20.594 -4.75 1 83.25 177 ALA A C 1
ATOM 1316 O O . ALA A 1 177 ? 31.625 21.656 -4.492 1 83.25 177 ALA A O 1
ATOM 1317 N N . GLY A 1 178 ? 32.219 19.547 -3.943 1 86.75 178 GLY A N 1
ATOM 1318 C CA . GLY A 1 178 ? 31.438 19.578 -2.721 1 86.75 178 GLY A CA 1
ATOM 1319 C C . GLY A 1 178 ? 30.594 18.344 -2.521 1 86.75 178 GLY A C 1
ATOM 1320 O O . GLY A 1 178 ? 30.953 17.266 -3.002 1 86.75 178 GLY A O 1
ATOM 1321 N N . SER A 1 179 ? 29.484 18.438 -1.733 1 91.62 179 SER A N 1
ATOM 1322 C CA . SER A 1 179 ? 28.594 17.312 -1.431 1 91.62 179 SER A CA 1
ATOM 1323 C C . SER A 1 179 ? 27.641 17.016 -2.592 1 91.62 179 SER A C 1
ATOM 1325 O O . SER A 1 179 ? 27.266 17.938 -3.328 1 91.62 179 SER A O 1
ATOM 1327 N N . ALA A 1 180 ? 27.328 15.789 -2.797 1 97.19 180 ALA A N 1
ATOM 1328 C CA . ALA A 1 180 ? 26.453 15.359 -3.877 1 97.19 180 ALA A CA 1
ATOM 1329 C C . ALA A 1 180 ? 25.656 14.125 -3.475 1 97.19 180 ALA A C 1
ATOM 1331 O O . ALA A 1 180 ? 25.922 13.508 -2.445 1 97.19 180 ALA A O 1
ATOM 1332 N N . VAL A 1 181 ? 24.625 13.852 -4.227 1 98.31 181 VAL A N 1
ATOM 1333 C CA . VAL A 1 181 ? 23.891 12.594 -4.105 1 98.31 181 VAL A CA 1
ATOM 1334 C C . VAL A 1 181 ? 24.031 11.789 -5.395 1 98.31 181 VAL A C 1
ATOM 1336 O O . VAL A 1 181 ? 24.141 12.367 -6.48 1 98.31 181 VAL A O 1
ATOM 1339 N N . ARG A 1 182 ? 24.094 10.5 -5.254 1 98.44 182 ARG A N 1
ATOM 1340 C CA . ARG A 1 182 ? 24.031 9.602 -6.402 1 98.44 182 ARG A CA 1
ATOM 1341 C C . ARG A 1 182 ? 22.688 8.883 -6.469 1 98.44 182 ARG A C 1
ATOM 1343 O O . ARG A 1 182 ? 22.219 8.352 -5.461 1 98.44 182 ARG A O 1
ATOM 1350 N N . ASP A 1 183 ? 22.062 8.93 -7.625 1 98.44 183 ASP A N 1
ATOM 1351 C CA . ASP A 1 183 ? 20.781 8.242 -7.762 1 98.44 183 ASP A CA 1
ATOM 1352 C C . ASP A 1 183 ? 20.969 6.836 -8.328 1 98.44 183 ASP A C 1
ATOM 1354 O O . ASP A 1 183 ? 22.078 6.43 -8.633 1 98.44 183 ASP A O 1
ATOM 1358 N N . ASP A 1 184 ? 19.969 6.035 -8.477 1 98.31 184 ASP A N 1
ATOM 1359 C CA . ASP A 1 184 ? 20.031 4.621 -8.844 1 98.31 184 ASP A CA 1
ATOM 1360 C C . ASP A 1 184 ? 20.219 4.453 -10.344 1 98.31 184 ASP A C 1
ATOM 1362 O O . ASP A 1 184 ? 20.141 3.336 -10.867 1 98.31 184 ASP A O 1
ATOM 1366 N N . ARG A 1 185 ? 20.406 5.523 -11.055 1 97.12 185 ARG A N 1
ATOM 1367 C CA . ARG A 1 185 ? 20.797 5.477 -12.461 1 97.12 185 ARG A CA 1
ATOM 1368 C C . ARG A 1 185 ? 22.266 5.824 -12.641 1 97.12 185 ARG A C 1
ATOM 1370 O O . ARG A 1 185 ? 22.766 5.891 -13.766 1 97.12 185 ARG A O 1
ATOM 1377 N N . GLY A 1 186 ? 22.859 6.113 -11.555 1 96.94 186 GLY A N 1
ATOM 1378 C CA . GLY A 1 186 ? 24.297 6.395 -11.57 1 96.94 186 GLY A CA 1
ATOM 1379 C C . GLY A 1 186 ? 24.609 7.871 -11.711 1 96.94 186 GLY A C 1
ATOM 1380 O O . GLY A 1 186 ? 25.766 8.266 -11.641 1 96.94 186 GLY A O 1
ATOM 1381 N N . ALA A 1 187 ? 23.625 8.703 -11.891 1 97.81 187 ALA A N 1
ATOM 1382 C CA . ALA A 1 187 ? 23.828 10.148 -12.023 1 97.81 187 ALA A CA 1
ATOM 1383 C C . ALA A 1 187 ? 24.188 10.773 -10.68 1 97.81 187 ALA A C 1
ATOM 1385 O O . ALA A 1 187 ? 23.625 10.414 -9.648 1 97.81 187 ALA A O 1
ATOM 1386 N N . VAL A 1 188 ? 25.125 11.664 -10.711 1 98.06 188 VAL A N 1
ATOM 1387 C CA . VAL A 1 188 ? 25.562 12.391 -9.523 1 98.06 188 VAL A CA 1
ATOM 1388 C C . VAL A 1 188 ? 25.078 13.836 -9.594 1 98.06 188 VAL A C 1
ATOM 1390 O O . VAL A 1 188 ? 25.297 14.523 -10.594 1 98.06 188 VAL A O 1
ATOM 1393 N N . HIS A 1 189 ? 24.406 14.266 -8.578 1 97.81 189 HIS A N 1
ATOM 1394 C CA . HIS A 1 189 ? 23.859 15.617 -8.5 1 97.81 189 HIS A CA 1
ATOM 1395 C C . HIS A 1 189 ? 24.516 16.406 -7.371 1 97.81 189 HIS A C 1
ATOM 1397 O O . HIS A 1 189 ? 24.328 16.094 -6.195 1 97.81 189 HIS A O 1
ATOM 1403 N N . GLY A 1 190 ? 25.234 17.453 -7.734 1 96.5 190 GLY A N 1
ATOM 1404 C CA . GLY A 1 190 ? 25.922 18.266 -6.75 1 96.5 190 GLY A CA 1
ATOM 1405 C C . GLY A 1 190 ? 25.078 19.422 -6.227 1 96.5 190 GLY A C 1
ATOM 1406 O O . GLY A 1 190 ? 24.234 19.953 -6.957 1 96.5 190 GLY A O 1
ATOM 1407 N N . GLY A 1 191 ? 25.281 19.812 -4.973 1 95.19 191 GLY A N 1
ATOM 1408 C CA . GLY A 1 191 ? 24.594 20.938 -4.375 1 95.19 191 GLY A CA 1
ATOM 1409 C C . GLY A 1 191 ? 25.328 21.531 -3.186 1 95.19 191 GLY A C 1
ATOM 1410 O O . GLY A 1 191 ? 26.219 20.891 -2.629 1 95.19 191 GLY A O 1
ATOM 1411 N N . ASP A 1 192 ? 25.062 22.766 -2.871 1 95.94 192 ASP A N 1
ATOM 1412 C CA . ASP A 1 192 ? 25.641 23.453 -1.72 1 95.94 192 ASP A CA 1
ATOM 1413 C C . ASP A 1 192 ? 25.016 22.953 -0.417 1 95.94 192 ASP A C 1
ATOM 1415 O O . ASP A 1 192 ? 25.656 22.984 0.633 1 95.94 192 ASP A O 1
ATOM 1419 N N . THR A 1 193 ? 23.781 22.547 -0.465 1 96.5 193 THR A N 1
ATOM 1420 C CA . THR A 1 193 ? 23.031 21.984 0.655 1 96.5 193 THR A CA 1
ATOM 1421 C C . THR A 1 193 ? 22.125 20.859 0.184 1 96.5 193 THR A C 1
ATOM 1423 O O . THR A 1 193 ? 21.5 20.953 -0.88 1 96.5 193 THR A O 1
ATOM 1426 N N . ILE A 1 194 ? 22.109 19.797 0.968 1 98.31 194 ILE A N 1
ATOM 1427 C CA . ILE A 1 194 ? 21.25 18.641 0.697 1 98.31 194 ILE A CA 1
ATOM 1428 C C . ILE A 1 194 ? 20.25 18.453 1.845 1 98.31 194 ILE A C 1
ATOM 1430 O O . ILE A 1 194 ? 20.656 18.422 3.014 1 98.31 194 ILE A O 1
ATOM 1434 N N . VAL A 1 195 ? 18.984 18.391 1.571 1 98.75 195 VAL A N 1
ATOM 1435 C CA . VAL A 1 195 ? 17.953 18.141 2.57 1 98.75 195 VAL A CA 1
ATOM 1436 C C . VAL A 1 195 ? 17.172 16.859 2.211 1 98.75 195 VAL A C 1
ATOM 1438 O O . VAL A 1 195 ? 16.516 16.797 1.169 1 98.75 195 VAL A O 1
ATOM 1441 N N . LEU A 1 196 ? 17.281 15.875 3.062 1 98.75 196 LEU A N 1
ATOM 1442 C CA . LEU A 1 196 ? 16.547 14.625 2.908 1 98.75 196 LEU A CA 1
ATOM 1443 C C . LEU A 1 196 ? 15.195 14.711 3.621 1 98.75 196 LEU A C 1
ATOM 1445 O O . LEU A 1 196 ? 15.141 14.891 4.84 1 98.75 196 LEU A O 1
ATOM 1449 N N . CYS A 1 197 ? 14.125 14.625 2.895 1 98.62 197 CYS A N 1
ATOM 1450 C CA . CYS A 1 197 ? 12.742 14.586 3.373 1 98.62 197 CYS A CA 1
ATOM 1451 C C . CYS A 1 197 ? 12.039 13.32 2.908 1 98.62 197 CYS A C 1
ATOM 1453 O O . CYS A 1 197 ? 11.023 13.391 2.219 1 98.62 197 CYS A O 1
ATOM 1455 N N . THR A 1 198 ? 12.398 12.18 3.422 1 97.38 198 THR A N 1
ATOM 1456 C CA . THR A 1 198 ? 12.047 10.891 2.826 1 97.38 198 THR A CA 1
ATOM 1457 C C . THR A 1 198 ? 10.797 10.312 3.477 1 97.38 198 THR A C 1
ATOM 1459 O O . THR A 1 198 ? 10.422 9.172 3.213 1 97.38 198 THR A O 1
ATOM 1462 N N . GLY A 1 199 ? 10.164 11.094 4.371 1 96.94 199 GLY A N 1
ATOM 1463 C CA . GLY A 1 199 ? 8.906 10.672 4.957 1 96.94 199 GLY A CA 1
ATOM 1464 C C . GLY A 1 199 ? 9.016 9.375 5.734 1 96.94 199 GLY A C 1
ATOM 1465 O O . GLY A 1 199 ? 9.898 9.219 6.582 1 96.94 199 GLY A O 1
ATOM 1466 N N . ALA A 1 200 ? 8.117 8.43 5.414 1 97.19 200 ALA A N 1
ATOM 1467 C CA . ALA A 1 200 ? 8.031 7.18 6.16 1 97.19 200 ALA A CA 1
ATOM 1468 C C . ALA A 1 200 ? 9.047 6.164 5.645 1 97.19 200 ALA A C 1
ATOM 1470 O O . ALA A 1 200 ? 9.141 5.051 6.168 1 97.19 200 ALA A O 1
ATOM 1471 N N . TRP A 1 201 ? 9.711 6.469 4.602 1 96.56 201 TRP A N 1
ATOM 1472 C CA . TRP A 1 201 ? 10.789 5.609 4.113 1 96.56 201 TRP A CA 1
ATOM 1473 C C . TRP A 1 201 ? 12.023 5.727 4.996 1 96.56 201 TRP A C 1
ATOM 1475 O O . TRP A 1 201 ? 12.891 6.57 4.758 1 96.56 201 TRP A O 1
ATOM 1485 N N . LEU A 1 202 ? 12.164 4.832 5.98 1 96.5 202 LEU A N 1
ATOM 1486 C CA . LEU A 1 202 ? 13.148 4.996 7.047 1 96.5 202 LEU A CA 1
ATOM 1487 C C . LEU A 1 202 ? 14.273 3.971 6.91 1 96.5 202 LEU A C 1
ATOM 1489 O O . LEU A 1 202 ? 15.219 3.975 7.703 1 96.5 202 LEU A O 1
ATOM 1493 N N . GLY A 1 203 ? 14.203 3.057 5.934 1 96.38 203 GLY A N 1
ATOM 1494 C CA . GLY A 1 203 ? 15.242 2.074 5.691 1 96.38 203 GLY A CA 1
ATOM 1495 C C . GLY A 1 203 ? 16.234 2.506 4.625 1 96.38 203 GLY A C 1
ATOM 1496 O O . GLY A 1 203 ? 16.281 3.68 4.254 1 96.38 203 GLY A O 1
ATOM 1497 N N . GLY A 1 204 ? 17.078 1.56 4.18 1 97.25 204 GLY A N 1
ATOM 1498 C CA . GLY A 1 204 ? 18.031 1.887 3.125 1 97.25 204 GLY A CA 1
ATOM 1499 C C . GLY A 1 204 ? 18.969 3.014 3.5 1 97.25 204 GLY A C 1
ATOM 1500 O O . GLY A 1 204 ? 19.625 2.961 4.543 1 97.25 204 GLY A O 1
ATOM 1501 N N . LEU A 1 205 ? 18.922 4.062 2.703 1 97.81 205 LEU A N 1
ATOM 1502 C CA . LEU A 1 205 ? 19.828 5.199 2.85 1 97.81 205 LEU A CA 1
ATOM 1503 C C . LEU A 1 205 ? 19.656 5.859 4.215 1 97.81 205 LEU A C 1
ATOM 1505 O O . LEU A 1 205 ? 20.625 6.191 4.879 1 97.81 205 LEU A O 1
ATOM 1509 N N . VAL A 1 206 ? 18.422 6.047 4.637 1 97.81 206 VAL A N 1
ATOM 1510 C CA . VAL A 1 206 ? 18.141 6.738 5.891 1 97.81 206 VAL A CA 1
ATOM 1511 C C . VAL A 1 206 ? 18.703 5.938 7.062 1 97.81 206 VAL A C 1
ATOM 1513 O O . VAL A 1 206 ? 19.328 6.5 7.969 1 97.81 206 VAL A O 1
ATOM 1516 N N . ARG A 1 207 ? 18.422 4.609 7.012 1 97.69 207 ARG A N 1
ATOM 1517 C CA . ARG A 1 207 ? 18.953 3.75 8.07 1 97.69 207 ARG A CA 1
ATOM 1518 C C . ARG A 1 207 ? 20.484 3.82 8.117 1 97.69 207 ARG A C 1
ATOM 1520 O O . ARG A 1 207 ? 21.062 3.816 9.203 1 97.69 207 ARG A O 1
ATOM 1527 N N . GLU A 1 208 ? 21.141 3.852 6.988 1 97.06 208 GLU A N 1
ATOM 1528 C CA . GLU A 1 208 ? 22.594 3.957 6.91 1 97.06 208 GLU A CA 1
ATOM 1529 C C . GLU A 1 208 ? 23.094 5.27 7.512 1 97.06 208 GLU A C 1
ATOM 1531 O O . GLU A 1 208 ? 24.094 5.297 8.234 1 97.06 208 GLU A O 1
ATOM 1536 N N . LEU A 1 209 ? 22.438 6.328 7.246 1 97 209 LEU A N 1
ATOM 1537 C CA . LEU A 1 209 ? 22.906 7.668 7.594 1 97 209 LEU A CA 1
ATOM 1538 C C . LEU A 1 209 ? 22.5 8.031 9.023 1 97 209 LEU A C 1
ATOM 1540 O O . LEU A 1 209 ? 23.188 8.805 9.688 1 97 209 LEU A O 1
ATOM 1544 N N . ALA A 1 210 ? 21.359 7.504 9.461 1 97.19 210 ALA A N 1
ATOM 1545 C CA . ALA A 1 210 ? 20.812 7.793 10.781 1 97.19 210 ALA A CA 1
ATOM 1546 C C . ALA A 1 210 ? 20.297 6.523 11.453 1 97.19 210 ALA A C 1
ATOM 1548 O O . ALA A 1 210 ? 19.094 6.355 11.641 1 97.19 210 ALA A O 1
ATOM 1549 N N . PRO A 1 211 ? 21.172 5.637 11.906 1 95.69 211 PRO A N 1
ATOM 1550 C CA . PRO A 1 211 ? 20.797 4.312 12.414 1 95.69 211 PRO A CA 1
ATOM 1551 C C . PRO A 1 211 ? 19.938 4.387 13.688 1 95.69 211 PRO A C 1
ATOM 1553 O O . PRO A 1 211 ? 19.203 3.447 13.992 1 95.69 211 PRO A O 1
ATOM 1556 N N . GLU A 1 212 ? 20 5.453 14.453 1 95.5 212 GLU A N 1
ATOM 1557 C CA . GLU A 1 212 ? 19.25 5.582 15.703 1 95.5 212 GLU A CA 1
ATOM 1558 C C . GLU A 1 212 ? 18.188 6.66 15.602 1 95.5 212 GLU A C 1
ATOM 1560 O O . GLU A 1 212 ? 17.953 7.41 16.547 1 95.5 212 GLU A O 1
ATOM 1565 N N . LEU A 1 213 ? 17.625 6.754 14.445 1 96.69 213 LEU A N 1
ATOM 1566 C CA . LEU A 1 213 ? 16.609 7.777 14.188 1 96.69 213 LEU A CA 1
ATOM 1567 C C . LEU A 1 213 ? 15.43 7.625 15.133 1 96.69 213 LEU A C 1
ATOM 1569 O O . LEU A 1 213 ? 14.766 6.582 15.133 1 96.69 213 LEU A O 1
ATOM 1573 N N . PRO A 1 214 ? 15.078 8.594 16 1 97.5 214 PRO A N 1
ATOM 1574 C CA . PRO A 1 214 ? 14.008 8.492 16.984 1 97.5 214 PRO A CA 1
ATOM 1575 C C . PRO A 1 214 ? 12.633 8.812 16.406 1 97.5 214 PRO A C 1
ATOM 1577 O O . PRO A 1 214 ? 11.93 9.688 16.906 1 97.5 214 PRO A O 1
ATOM 1580 N N . VAL A 1 215 ? 12.258 8.109 15.406 1 97.19 215 VAL A N 1
ATOM 1581 C CA . VAL A 1 215 ? 10.984 8.273 14.719 1 97.19 215 VAL A CA 1
ATOM 1582 C C . VAL A 1 215 ? 10.297 6.922 14.57 1 97.19 215 VAL A C 1
ATOM 1584 O O . VAL A 1 215 ? 10.961 5.887 14.492 1 97.19 215 VAL A O 1
ATOM 1587 N N . ARG A 1 216 ? 9.016 6.891 14.656 1 96.88 216 ARG A N 1
ATOM 1588 C CA . ARG A 1 216 ? 8.219 5.691 14.406 1 96.88 216 ARG A CA 1
ATOM 1589 C C . ARG A 1 216 ? 7.285 5.891 13.219 1 96.88 216 ARG A C 1
ATOM 1591 O O . ARG A 1 216 ? 7.043 7.023 12.797 1 96.88 216 ARG A O 1
ATOM 1598 N N . ARG A 1 217 ? 6.812 4.84 12.703 1 97.69 217 ARG A N 1
ATOM 1599 C CA . ARG A 1 217 ? 5.793 4.887 11.656 1 97.69 217 ARG A CA 1
ATOM 1600 C C . ARG A 1 217 ? 4.398 4.695 12.242 1 97.69 217 ARG A C 1
ATOM 1602 O O . ARG A 1 217 ? 4.227 3.977 13.234 1 97.69 217 ARG A O 1
ATOM 1609 N N . VAL A 1 218 ? 3.402 5.312 11.656 1 98.12 218 VAL A N 1
ATOM 1610 C CA . VAL A 1 218 ? 1.999 5.195 12.039 1 98.12 218 VAL A CA 1
ATOM 1611 C C . VAL A 1 218 ? 1.14 4.98 10.789 1 98.12 218 VAL A C 1
ATOM 1613 O O . VAL A 1 218 ? 1.318 5.664 9.781 1 98.12 218 VAL A O 1
ATOM 1616 N N . ARG A 1 219 ? 0.262 4.027 10.867 1 98.19 219 ARG A N 1
ATOM 1617 C CA . ARG A 1 219 ? -0.604 3.701 9.742 1 98.19 219 ARG A CA 1
ATOM 1618 C C . ARG A 1 219 ? -2.043 4.129 10.016 1 98.19 219 ARG A C 1
ATOM 1620 O O . ARG A 1 219 ? -2.523 4.02 11.148 1 98.19 219 ARG A O 1
ATOM 1627 N N . LEU A 1 220 ? -2.732 4.598 9 1 97.81 220 LEU A N 1
ATOM 1628 C CA . LEU A 1 220 ? -4.141 4.969 9.102 1 97.81 220 LEU A CA 1
ATOM 1629 C C . LEU A 1 220 ? -4.926 4.445 7.902 1 97.81 220 LEU A C 1
ATOM 1631 O O . LEU A 1 220 ? -4.34 4.09 6.875 1 97.81 220 LEU A O 1
ATOM 1635 N N . GLN A 1 221 ? -6.27 4.402 8.016 1 97.88 221 GLN A N 1
ATOM 1636 C CA . GLN A 1 221 ? -7.191 4.086 6.93 1 97.88 221 GLN A CA 1
ATOM 1637 C C . GLN A 1 221 ? -8.164 5.234 6.684 1 97.88 221 GLN A C 1
ATOM 1639 O O . GLN A 1 221 ? -8.609 5.891 7.625 1 97.88 221 GLN A O 1
ATOM 1644 N N . MET A 1 222 ? -8.445 5.426 5.41 1 97.81 222 MET A N 1
ATOM 1645 C CA . MET A 1 222 ? -9.391 6.461 5.008 1 97.81 222 MET A CA 1
ATOM 1646 C C . MET A 1 222 ? -10.273 5.977 3.859 1 97.81 222 MET A C 1
ATOM 1648 O O . MET A 1 222 ? -9.945 4.988 3.197 1 97.81 222 MET A O 1
ATOM 1652 N N . MET A 1 223 ? -11.383 6.645 3.664 1 98.5 223 MET A N 1
ATOM 1653 C CA . MET A 1 223 ? -12.273 6.355 2.541 1 98.5 223 MET A CA 1
ATOM 1654 C C . MET A 1 223 ? -12.773 7.645 1.896 1 98.5 223 MET A C 1
ATOM 1656 O O . MET A 1 223 ? -12.688 8.719 2.5 1 98.5 223 MET A O 1
ATOM 1660 N N . GLN A 1 224 ? -13.195 7.586 0.707 1 98.56 224 GLN A N 1
ATOM 1661 C CA . GLN A 1 224 ? -13.812 8.695 -0.018 1 98.56 224 GLN A CA 1
ATOM 1662 C C . GLN A 1 224 ? -15.172 8.289 -0.589 1 98.56 224 GLN A C 1
ATOM 1664 O O . GLN A 1 224 ? -15.312 7.207 -1.163 1 98.56 224 GLN A O 1
ATOM 1669 N N . THR A 1 225 ? -16.188 9.094 -0.444 1 98.75 225 THR A N 1
ATOM 1670 C CA . THR A 1 225 ? -17.516 8.844 -0.962 1 98.75 225 THR A CA 1
ATOM 1671 C C . THR A 1 225 ? -17.719 9.516 -2.316 1 98.75 225 THR A C 1
ATOM 1673 O O . THR A 1 225 ? -16.875 10.328 -2.738 1 98.75 225 THR A O 1
ATOM 1676 N N . ALA A 1 226 ? -18.766 9.102 -2.994 1 98.62 226 ALA A N 1
ATOM 1677 C CA . ALA A 1 226 ? -19.312 9.945 -4.051 1 98.62 226 ALA A CA 1
ATOM 1678 C C . ALA A 1 226 ? -19.688 11.328 -3.518 1 98.62 226 ALA A C 1
ATOM 1680 O O . ALA A 1 226 ? -19.688 11.547 -2.305 1 98.62 226 ALA A O 1
ATOM 1681 N N . PRO A 1 227 ? -19.984 12.281 -4.383 1 98.75 227 PRO A N 1
ATOM 1682 C CA . PRO A 1 227 ? -20.328 13.633 -3.93 1 98.75 227 PRO A CA 1
ATOM 1683 C C . PRO A 1 227 ? -21.516 13.656 -2.971 1 98.75 227 PRO A C 1
ATOM 1685 O O . PRO A 1 227 ? -22.484 12.922 -3.17 1 98.75 227 PRO A O 1
ATOM 1688 N N . LEU A 1 228 ? -21.422 14.484 -2.016 1 98.62 228 LEU A N 1
ATOM 1689 C CA . LEU A 1 228 ? -22.453 14.625 -0.998 1 98.62 228 LEU A CA 1
ATOM 1690 C C . LEU A 1 228 ? -23.719 15.211 -1.595 1 98.62 228 LEU A C 1
ATOM 1692 O O . LEU A 1 228 ? -24.828 14.945 -1.106 1 98.62 228 LEU A O 1
ATOM 1696 N N . GLY A 1 229 ? -23.609 15.984 -2.627 1 98.44 229 GLY A N 1
ATOM 1697 C CA . GLY A 1 229 ? -24.75 16.609 -3.271 1 98.44 229 GLY A CA 1
ATOM 1698 C C . GLY A 1 229 ? -25.078 17.969 -2.699 1 98.44 229 GLY A C 1
ATOM 1699 O O . GLY A 1 229 ? -26.016 18.625 -3.156 1 98.44 229 GLY A O 1
ATOM 1700 N N . GLU A 1 230 ? -24.391 18.438 -1.682 1 98.56 230 GLU A N 1
ATOM 1701 C CA . GLU A 1 230 ? -24.453 19.766 -1.092 1 98.56 230 GLU A CA 1
ATOM 1702 C C . GLU A 1 230 ? -23.125 20.141 -0.427 1 98.56 230 GLU A C 1
ATOM 1704 O O . GLU A 1 230 ? -22.281 19.281 -0.175 1 98.56 230 GLU A O 1
ATOM 1709 N N . PRO A 1 231 ? -22.906 21.422 -0.186 1 98.5 231 PRO A N 1
ATOM 1710 C CA . PRO A 1 231 ? -21.641 21.828 0.419 1 98.5 231 PRO A CA 1
ATOM 1711 C C . PRO A 1 231 ? -21.531 21.438 1.89 1 98.5 231 PRO A C 1
ATOM 1713 O O . PRO A 1 231 ? -22.484 21.594 2.648 1 98.5 231 PRO A O 1
ATOM 1716 N N . LEU A 1 232 ? -20.484 20.812 2.271 1 98.75 232 LEU A N 1
ATOM 1717 C CA . LEU A 1 232 ? -20.031 20.75 3.654 1 98.75 232 LEU A CA 1
ATOM 1718 C C . LEU A 1 232 ? -19.156 21.953 3.992 1 98.75 232 LEU A C 1
ATOM 1720 O O . LEU A 1 232 ? -17.938 21.922 3.799 1 98.75 232 LEU A O 1
ATOM 1724 N N . THR A 1 233 ? -19.625 22.953 4.559 1 98.69 233 THR A N 1
ATOM 1725 C CA . THR A 1 233 ? -19.078 24.297 4.555 1 98.69 233 THR A CA 1
ATOM 1726 C C . THR A 1 233 ? -17.875 24.391 5.488 1 98.69 233 THR A C 1
ATOM 1728 O O . THR A 1 233 ? -17.109 25.359 5.438 1 98.69 233 THR A O 1
ATOM 1731 N N . THR A 1 234 ? -17.688 23.469 6.414 1 98.75 234 THR A N 1
ATOM 1732 C CA . THR A 1 234 ? -16.547 23.328 7.305 1 98.75 234 THR A CA 1
ATOM 1733 C C . THR A 1 234 ? -16.047 21.891 7.332 1 98.75 234 THR A C 1
ATOM 1735 O O . THR A 1 234 ? -16.766 20.969 6.977 1 98.75 234 THR A O 1
ATOM 1738 N N . SER A 1 235 ? -14.812 21.734 7.688 1 98.75 235 SER A N 1
ATOM 1739 C CA . SER A 1 235 ? -14.406 20.406 8.109 1 98.75 235 SER A CA 1
ATOM 1740 C C . SER A 1 235 ? -15.109 19.984 9.398 1 98.75 235 SER A C 1
ATOM 1742 O O . SER A 1 235 ? -15.531 20.844 10.18 1 98.75 235 SER A O 1
ATOM 1744 N N . VAL A 1 236 ? -15.281 18.703 9.562 1 98.94 236 VAL A N 1
ATOM 1745 C CA . VAL A 1 236 ? -16.062 18.234 10.703 1 98.94 236 VAL A CA 1
ATOM 1746 C C . VAL A 1 236 ? -15.281 17.141 11.445 1 98.94 236 VAL A C 1
ATOM 1748 O O . VAL A 1 236 ? -14.68 16.266 10.82 1 98.94 236 VAL A O 1
ATOM 1751 N N . ALA A 1 237 ? -15.203 17.25 12.719 1 98.75 237 ALA A N 1
ATOM 1752 C CA . ALA A 1 237 ? -14.68 16.219 13.609 1 98.75 237 ALA A CA 1
ATOM 1753 C C . ALA A 1 237 ? -15.734 15.773 14.625 1 98.75 237 ALA A C 1
ATOM 1755 O O . ALA A 1 237 ? -16.656 16.531 14.93 1 98.75 237 ALA A O 1
ATOM 1756 N N . ASP A 1 238 ? -15.617 14.547 15.078 1 98.62 238 ASP A N 1
ATOM 1757 C CA . ASP A 1 238 ? -16.453 14.133 16.203 1 98.62 238 ASP A CA 1
ATOM 1758 C C . ASP A 1 238 ? -15.719 14.344 17.531 1 98.62 238 ASP A C 1
ATOM 1760 O O . ASP A 1 238 ? -14.562 14.773 17.547 1 98.62 238 ASP A O 1
ATOM 1764 N N . ALA A 1 239 ? -16.359 14.047 18.609 1 97.69 239 ALA A N 1
ATOM 1765 C CA . ALA A 1 239 ? -15.844 14.367 19.938 1 97.69 239 ALA A CA 1
ATOM 1766 C C . ALA A 1 239 ? -14.719 13.422 20.328 1 97.69 239 ALA A C 1
ATOM 1768 O O . ALA A 1 239 ? -13.969 13.688 21.281 1 97.69 239 ALA A O 1
ATOM 1769 N N . ASP A 1 240 ? -14.602 12.273 19.656 1 97.94 240 ASP A N 1
ATOM 1770 C CA . ASP A 1 240 ? -13.461 11.406 19.922 1 97.94 240 ASP A CA 1
ATOM 1771 C C . ASP A 1 240 ? -12.148 12.102 19.578 1 97.94 240 ASP A C 1
ATOM 1773 O O . ASP A 1 240 ? -11.078 11.688 20.016 1 97.94 240 ASP A O 1
ATOM 1777 N N . SER A 1 241 ? -12.242 13.172 18.812 1 97.62 241 SER A N 1
ATOM 1778 C CA . SER A 1 241 ? -11.07 13.984 18.516 1 97.62 241 SER A CA 1
ATOM 1779 C C . SER A 1 241 ? -10.5 14.625 19.781 1 97.62 241 SER A C 1
ATOM 1781 O O . SER A 1 241 ? -9.305 14.891 19.859 1 97.62 241 SER A O 1
ATOM 1783 N N . PHE A 1 242 ? -11.367 14.867 20.797 1 98 242 PHE A N 1
ATOM 1784 C CA . PHE A 1 242 ? -10.883 15.398 22.062 1 98 242 PHE A CA 1
ATOM 1785 C C . PHE A 1 242 ? -9.891 14.43 22.703 1 98 242 PHE A C 1
ATOM 1787 O O . PHE A 1 242 ? -8.938 14.859 23.359 1 98 242 PHE A O 1
ATOM 1794 N N . ARG A 1 243 ? -10.109 13.188 22.5 1 96.5 243 ARG A N 1
ATOM 1795 C CA . ARG A 1 243 ? -9.273 12.148 23.094 1 96.5 243 ARG A CA 1
ATOM 1796 C C . ARG A 1 243 ? -7.91 12.078 22.422 1 96.5 243 ARG A C 1
ATOM 1798 O O . ARG A 1 243 ? -6.918 11.703 23.047 1 96.5 243 ARG A O 1
ATOM 1805 N N . TYR A 1 244 ? -7.867 12.5 21.203 1 94 244 TYR A N 1
ATOM 1806 C CA . TYR A 1 244 ? -6.684 12.266 20.391 1 94 244 TYR A CA 1
ATOM 1807 C C . TYR A 1 244 ? -5.734 13.461 20.453 1 94 244 TYR A C 1
ATOM 1809 O O . TYR A 1 244 ? -4.516 13.289 20.516 1 94 244 TYR A O 1
ATOM 1817 N N . TYR A 1 245 ? -6.266 14.625 20.422 1 94.75 245 TYR A N 1
ATOM 1818 C CA . TYR A 1 245 ? -5.438 15.812 20.25 1 94.75 245 TYR A CA 1
ATOM 1819 C C . TYR A 1 245 ? -5.09 16.438 21.594 1 94.75 245 TYR A C 1
ATOM 1821 O O . TYR A 1 245 ? -5.969 16.625 22.438 1 94.75 245 TYR A O 1
ATOM 1829 N N . PRO A 1 246 ? -3.855 16.844 21.734 1 93 246 PRO A N 1
ATOM 1830 C CA . PRO A 1 246 ? -3.371 17.312 23.031 1 93 246 PRO A CA 1
ATOM 1831 C C . PRO A 1 246 ? -4.012 18.625 23.469 1 93 246 PRO A C 1
ATOM 1833 O O . PRO A 1 246 ? -4.012 18.953 24.656 1 93 246 PRO A O 1
ATOM 1836 N N . ALA A 1 247 ? -4.543 19.375 22.594 1 93.94 247 ALA A N 1
ATOM 1837 C CA . ALA A 1 247 ? -5.133 20.688 22.906 1 93.94 247 ALA A CA 1
ATOM 1838 C C . ALA A 1 247 ? -6.27 20.547 23.906 1 93.94 247 ALA A C 1
ATOM 1840 O O . ALA A 1 247 ? -6.637 21.531 24.562 1 93.94 247 ALA A O 1
ATOM 1841 N N . TYR A 1 248 ? -6.832 19.312 24.062 1 96.5 248 TYR A N 1
ATOM 1842 C CA . TYR A 1 248 ? -8.086 19.172 24.781 1 96.5 248 TYR A CA 1
ATOM 1843 C C . TYR A 1 248 ? -7.871 18.422 26.094 1 96.5 248 TYR A C 1
ATOM 1845 O O . TYR A 1 248 ? -8.828 18.156 26.828 1 96.5 248 TYR A O 1
ATOM 1853 N N . ALA A 1 249 ? -6.656 18.125 26.375 1 95.69 249 ALA A N 1
ATOM 1854 C CA . ALA A 1 249 ? -6.324 17.375 27.578 1 95.69 249 ALA A CA 1
ATOM 1855 C C . ALA A 1 249 ? -6.711 18.156 28.828 1 95.69 249 ALA A C 1
ATOM 1857 O O . ALA A 1 249 ? -6.594 19.391 28.875 1 95.69 249 ALA A O 1
ATOM 1858 N N . GLY A 1 250 ? -7.203 17.516 29.906 1 96.81 250 GLY A N 1
ATOM 1859 C CA . GLY A 1 250 ? -7.578 18.109 31.172 1 96.81 250 GLY A CA 1
ATOM 1860 C C . GLY A 1 250 ? -8.609 17.297 31.938 1 96.81 250 GLY A C 1
ATOM 1861 O O . GLY A 1 250 ? -9 16.219 31.5 1 96.81 250 GLY A O 1
ATOM 1862 N N . PRO A 1 251 ? -9 17.812 33 1 97.88 251 PRO A N 1
ATOM 1863 C CA . PRO A 1 251 ? -9.922 17.078 33.875 1 97.88 251 PRO A CA 1
ATOM 1864 C C . PRO A 1 251 ? -11.25 16.766 33.188 1 97.88 251 PRO A C 1
ATOM 1866 O O . PRO A 1 251 ? -11.836 15.703 33.438 1 97.88 251 PRO A O 1
ATOM 1869 N N . ALA A 1 252 ? -11.734 17.703 32.375 1 98.19 252 ALA A N 1
ATOM 1870 C CA . ALA A 1 252 ? -13 17.453 31.688 1 98.19 252 ALA A CA 1
ATOM 1871 C C . ALA A 1 252 ? -12.891 16.266 30.734 1 98.19 252 ALA A C 1
ATOM 1873 O O . ALA A 1 252 ? -13.828 15.484 30.594 1 98.19 252 ALA A O 1
ATOM 1874 N N . LEU A 1 253 ? -11.805 16.172 30.047 1 98.25 253 LEU A N 1
ATOM 1875 C CA . LEU A 1 253 ? -11.586 15.039 29.141 1 98.25 253 LEU A CA 1
ATOM 1876 C C . LEU A 1 253 ? -11.477 13.734 29.938 1 98.25 253 LEU A C 1
ATOM 1878 O O . LEU A 1 253 ? -12 12.703 29.516 1 98.25 253 LEU A O 1
ATOM 1882 N N . ASP A 1 254 ? -10.742 13.766 31.094 1 98.12 254 ASP A N 1
ATOM 1883 C CA . ASP A 1 254 ? -10.648 12.594 31.953 1 98.12 254 ASP A CA 1
ATOM 1884 C C . ASP A 1 254 ? -12.039 12.109 32.375 1 98.12 254 ASP A C 1
ATOM 1886 O O . ASP A 1 254 ? -12.305 10.906 32.375 1 98.12 254 ASP A O 1
ATOM 1890 N N . ALA A 1 255 ? -12.844 13.07 32.719 1 98.19 255 ALA A N 1
ATOM 1891 C CA . ALA A 1 255 ? -14.211 12.742 33.125 1 98.19 255 ALA A CA 1
ATOM 1892 C C . ALA A 1 255 ? -15 12.133 31.969 1 98.19 255 ALA A C 1
ATOM 1894 O O . ALA A 1 255 ? -15.75 11.172 32.156 1 98.19 255 ALA A O 1
ATOM 1895 N N . LEU A 1 256 ? -14.867 12.703 30.766 1 98.19 256 LEU A N 1
ATOM 1896 C CA . LEU A 1 256 ? -15.531 12.164 29.578 1 98.19 256 LEU A CA 1
ATOM 1897 C C . LEU A 1 256 ? -15.102 10.727 29.312 1 98.19 256 LEU A C 1
ATOM 1899 O O . LEU A 1 256 ? -15.953 9.859 29.094 1 98.19 256 LEU A O 1
ATOM 1903 N N . ALA A 1 257 ? -13.797 10.469 29.344 1 97.19 257 ALA A N 1
ATOM 1904 C CA . ALA A 1 257 ? -13.242 9.148 29.062 1 97.19 257 ALA A CA 1
ATOM 1905 C C . ALA A 1 257 ? -13.758 8.117 30.062 1 97.19 257 ALA A C 1
ATOM 1907 O O . ALA A 1 257 ? -14 6.965 29.703 1 97.19 257 ALA A O 1
ATOM 1908 N N . ALA A 1 258 ? -13.891 8.508 31.328 1 97.06 258 ALA A N 1
ATOM 1909 C CA . ALA A 1 258 ? -14.375 7.625 32.375 1 97.06 258 ALA A CA 1
ATOM 1910 C C . ALA A 1 258 ? -15.859 7.316 32.188 1 97.06 258 ALA A C 1
ATOM 1912 O O . ALA A 1 258 ? -16.297 6.184 32.406 1 97.06 258 ALA A O 1
ATOM 1913 N N . ALA A 1 259 ? -16.578 8.289 31.781 1 96.88 259 ALA A N 1
ATOM 1914 C CA . ALA A 1 259 ? -18.031 8.172 31.734 1 96.88 259 ALA A CA 1
ATOM 1915 C C . ALA A 1 259 ? -18.5 7.551 30.406 1 96.88 259 ALA A C 1
ATOM 1917 O O . ALA A 1 259 ? -19.547 6.914 30.359 1 96.88 259 ALA A O 1
ATOM 1918 N N . GLN A 1 260 ? -17.719 7.805 29.375 1 97.06 260 GLN A N 1
ATOM 1919 C CA . GLN A 1 260 ? -18.125 7.426 28.031 1 97.06 260 GLN A CA 1
ATOM 1920 C C . GLN A 1 260 ? -16.984 6.754 27.281 1 97.06 260 GLN A C 1
ATOM 1922 O O . GLN A 1 260 ? -16.406 7.344 26.359 1 97.06 260 GLN A O 1
ATOM 1927 N N . PRO A 1 261 ? -16.781 5.48 27.688 1 96.06 261 PRO A N 1
ATOM 1928 C CA . PRO A 1 261 ? -15.734 4.781 26.922 1 96.06 261 PRO A CA 1
ATOM 1929 C C . PRO A 1 261 ? -16.062 4.664 25.438 1 96.06 261 PRO A C 1
ATOM 1931 O O . PRO A 1 261 ? -17.25 4.641 25.062 1 96.06 261 PRO A O 1
ATOM 1934 N N . GLN A 1 262 ? -15.109 4.641 24.578 1 96.75 262 GLN A N 1
ATOM 1935 C CA . GLN A 1 262 ? -15.336 4.414 23.156 1 96.75 262 GLN A CA 1
ATOM 1936 C C . GLN A 1 262 ? -15.844 3 22.891 1 96.75 262 GLN A C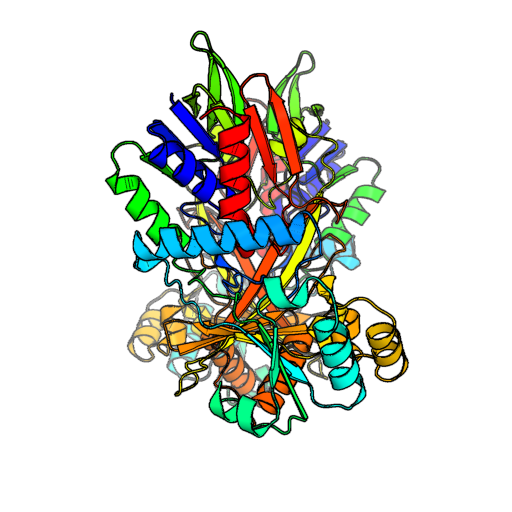 1
ATOM 1938 O O . GLN A 1 262 ? -15.523 2.072 23.641 1 96.75 262 GLN A O 1
ATOM 1943 N N . PRO A 1 263 ? -16.625 2.828 21.781 1 96.19 263 PRO A N 1
ATOM 1944 C CA . PRO A 1 263 ? -16.938 1.461 21.359 1 96.19 263 PRO A CA 1
ATOM 1945 C C . PRO A 1 263 ? -15.688 0.647 21.031 1 96.19 263 PRO A C 1
ATOM 1947 O O . PRO A 1 263 ? -14.648 1.215 20.688 1 96.19 263 PRO A O 1
ATOM 1950 N N . PRO A 1 264 ? -15.758 -0.693 21.141 1 97 264 PRO A N 1
ATOM 1951 C CA . PRO A 1 264 ? -14.578 -1.56 21.031 1 97 264 PRO A CA 1
ATOM 1952 C C . PRO A 1 264 ? -13.781 -1.314 19.75 1 97 264 PRO A C 1
ATOM 1954 O O . PRO A 1 264 ? -12.555 -1.193 19.812 1 97 264 PRO A O 1
ATOM 1957 N N . THR A 1 265 ? -14.453 -1.234 18.578 1 97.31 265 THR A N 1
ATOM 1958 C CA . THR A 1 265 ? -13.75 -1.019 17.312 1 97.31 265 THR A CA 1
ATOM 1959 C C . THR A 1 265 ? -12.984 0.301 17.344 1 97.31 265 THR A C 1
ATOM 1961 O O . THR A 1 265 ? -11.82 0.355 16.953 1 97.31 265 THR A O 1
ATOM 1964 N N . ALA A 1 266 ? -13.625 1.323 17.781 1 97.81 266 ALA A N 1
ATOM 1965 C CA . ALA A 1 266 ? -13 2.643 17.844 1 97.81 266 ALA A CA 1
ATOM 1966 C C . ALA A 1 266 ? -11.828 2.65 18.812 1 97.81 266 ALA A C 1
ATOM 1968 O O . ALA A 1 266 ? -10.789 3.258 18.547 1 97.81 266 ALA A O 1
ATOM 1969 N N . ALA A 1 267 ? -12.016 2.008 19.969 1 97.62 267 ALA A N 1
ATOM 1970 C CA . ALA A 1 267 ? -10.945 1.929 20.953 1 97.62 267 ALA A CA 1
ATOM 1971 C C . ALA A 1 267 ? -9.758 1.145 20.406 1 97.62 267 ALA A C 1
ATOM 1973 O O . ALA A 1 267 ? -8.609 1.588 20.531 1 97.62 267 ALA A O 1
ATOM 1974 N N . GLU A 1 268 ? -10.047 0.01 19.797 1 97 268 GLU A N 1
ATOM 1975 C CA . GLU A 1 268 ? -9.008 -0.886 19.297 1 97 268 GLU A CA 1
ATOM 1976 C C . GLU A 1 268 ? -8.172 -0.205 18.219 1 97 268 GLU A C 1
ATOM 1978 O O . GLU A 1 268 ? -6.945 -0.367 18.188 1 97 268 GLU A O 1
ATOM 1983 N N . HIS A 1 269 ? -8.82 0.583 17.375 1 97.44 269 HIS A N 1
ATOM 1984 C CA . HIS A 1 269 ? -8.141 1.158 16.219 1 97.44 269 HIS A CA 1
ATOM 1985 C C . HIS A 1 269 ? -7.777 2.621 16.469 1 97.44 269 HIS A C 1
ATOM 1987 O O . HIS A 1 269 ? -7.395 3.334 15.539 1 97.44 269 HIS A O 1
ATOM 1993 N N . ARG A 1 270 ? -7.977 3.08 17.766 1 97 270 ARG A N 1
ATOM 1994 C CA . ARG A 1 270 ? -7.625 4.449 18.141 1 97 270 ARG A CA 1
ATOM 1995 C C . ARG A 1 270 ? -8.234 5.449 17.156 1 97 270 ARG A C 1
ATOM 1997 O O . ARG A 1 270 ? -7.512 6.223 16.531 1 97 270 ARG A O 1
ATOM 2004 N N . MET A 1 271 ? -9.57 5.547 17.203 1 97.62 271 MET A N 1
ATOM 2005 C CA . MET A 1 271 ? -10.289 6.219 16.125 1 97.62 271 MET A CA 1
ATOM 2006 C C . MET A 1 271 ? -10.859 7.551 16.594 1 97.62 271 MET A C 1
ATOM 2008 O O . MET A 1 271 ? -11.18 7.711 17.766 1 97.62 271 MET A O 1
ATOM 2012 N N . GLN A 1 272 ? -10.898 8.43 15.719 1 97 272 GLN A N 1
ATOM 2013 C CA . GLN A 1 272 ? -11.773 9.594 15.688 1 97 272 GLN A CA 1
ATOM 2014 C C . GLN A 1 272 ? -12.273 9.883 14.273 1 97 272 GLN A C 1
ATOM 2016 O O . GLN A 1 272 ? -11.719 9.359 13.305 1 97 272 GLN A O 1
ATOM 2021 N N . LEU A 1 273 ? -13.336 10.664 14.18 1 98.31 273 LEU A N 1
ATOM 2022 C CA . LEU A 1 273 ? -13.836 11.023 12.859 1 98.31 273 LEU A CA 1
ATOM 2023 C C . LEU A 1 273 ? -13.328 12.398 12.445 1 98.31 273 LEU A C 1
ATOM 2025 O O . LEU A 1 273 ? -13.453 13.367 13.203 1 98.31 273 LEU A O 1
ATOM 2029 N N . LEU A 1 274 ? -12.766 12.43 11.328 1 98.44 274 LEU A N 1
ATOM 2030 C CA . LEU A 1 274 ? -12.555 13.641 10.539 1 98.44 274 LEU A CA 1
ATOM 2031 C C . LEU A 1 274 ? -13.219 13.516 9.172 1 98.44 274 LEU A C 1
ATOM 2033 O O . LEU A 1 274 ? -13.172 12.461 8.547 1 98.44 274 LEU A O 1
ATOM 2037 N N . MET A 1 275 ? -13.867 14.539 8.812 1 98.81 275 MET A N 1
ATOM 2038 C CA . MET A 1 275 ? -14.602 14.547 7.547 1 98.81 275 MET A CA 1
ATOM 2039 C C . MET A 1 275 ? -14.391 15.867 6.812 1 98.81 275 MET A C 1
ATOM 2041 O O . MET A 1 275 ? -14.602 16.938 7.379 1 98.81 275 MET A O 1
ATOM 2045 N N . VAL A 1 276 ? -13.898 15.75 5.57 1 98.81 276 VAL A N 1
ATOM 2046 C CA . VAL A 1 276 ? -13.625 16.906 4.73 1 98.81 276 VAL A CA 1
ATOM 2047 C C . VAL A 1 276 ? -14.242 16.703 3.35 1 98.81 276 VAL A C 1
ATOM 2049 O O . VAL A 1 276 ? -14.18 15.609 2.789 1 98.81 276 VAL A O 1
ATOM 2052 N N . GLN A 1 277 ? -14.859 17.75 2.83 1 98.81 277 GLN A N 1
ATOM 2053 C CA . GLN A 1 277 ? -15.352 17.672 1.458 1 98.81 277 GLN A CA 1
ATOM 2054 C C . GLN A 1 277 ? -14.281 18.125 0.465 1 98.81 277 GLN A C 1
ATOM 2056 O O . GLN A 1 277 ? -13.664 19.172 0.641 1 98.81 277 GLN A O 1
ATOM 2061 N N . ARG A 1 278 ? -14.078 17.328 -0.529 1 97.94 278 ARG A N 1
ATOM 2062 C CA . ARG A 1 278 ? -13.117 17.625 -1.583 1 97.94 278 ARG A CA 1
ATOM 2063 C C . ARG A 1 278 ? -13.742 18.516 -2.658 1 97.94 278 ARG A C 1
ATOM 2065 O O . ARG A 1 278 ? -14.953 18.719 -2.678 1 97.94 278 ARG A O 1
ATOM 2072 N N . ALA A 1 279 ? -12.844 18.969 -3.533 1 96.38 279 ALA A N 1
ATOM 2073 C CA . ALA A 1 279 ? -13.281 19.844 -4.617 1 96.38 279 ALA A CA 1
ATOM 2074 C C . ALA A 1 279 ? -14.297 19.156 -5.516 1 96.38 279 ALA A C 1
ATOM 2076 O O . ALA A 1 279 ? -15.188 19.797 -6.078 1 96.38 279 ALA A O 1
ATOM 2077 N N . ASP A 1 280 ? -14.234 17.891 -5.582 1 96.19 280 ASP A N 1
ATOM 2078 C CA . ASP A 1 280 ? -15.133 17.141 -6.461 1 96.19 280 ASP A CA 1
ATOM 2079 C C . ASP A 1 280 ? -16.453 16.828 -5.762 1 96.19 280 ASP A C 1
ATOM 2081 O O . ASP A 1 280 ? -17.312 16.156 -6.324 1 96.19 280 ASP A O 1
ATOM 2085 N N . GLY A 1 281 ? -16.594 17.219 -4.574 1 98.31 281 GLY A N 1
ATOM 2086 C CA . GLY A 1 281 ? -17.844 17.094 -3.842 1 98.31 281 GLY A CA 1
ATOM 2087 C C . GLY A 1 281 ? -17.875 15.867 -2.939 1 98.31 281 GLY A C 1
ATOM 2088 O O . GLY A 1 281 ? -18.766 15.734 -2.098 1 98.31 281 GLY A O 1
ATOM 2089 N N . GLY A 1 282 ? -16.938 14.977 -3.166 1 98.5 282 GLY A N 1
ATOM 2090 C CA . GLY A 1 282 ? -16.875 13.797 -2.324 1 98.5 282 GLY A CA 1
ATOM 2091 C C . GLY A 1 282 ? -16.359 14.078 -0.93 1 98.5 282 GLY A C 1
ATOM 2092 O O . GLY A 1 282 ? -15.727 15.109 -0.697 1 98.5 282 GLY A O 1
ATOM 2093 N N . LEU A 1 283 ? -16.703 13.203 -0.012 1 98.81 283 LEU A N 1
ATOM 2094 C CA . LEU A 1 283 ? -16.219 13.312 1.359 1 98.81 283 LEU A CA 1
ATOM 2095 C C . LEU A 1 283 ? -15.039 12.367 1.598 1 98.81 283 LEU A C 1
ATOM 2097 O O . LEU A 1 283 ? -15.125 11.18 1.285 1 98.81 283 LEU A O 1
ATOM 2101 N N . THR A 1 284 ? -13.938 12.953 2.043 1 98.75 284 THR A N 1
ATOM 2102 C CA . THR A 1 284 ? -12.898 12.125 2.65 1 98.75 284 THR A CA 1
ATOM 2103 C C . THR A 1 284 ? -13.18 11.914 4.137 1 98.75 284 THR A C 1
ATOM 2105 O O . THR A 1 284 ? -13.352 12.883 4.879 1 98.75 284 THR A O 1
ATOM 2108 N N . ILE A 1 285 ? -13.273 10.656 4.539 1 98.75 285 ILE A N 1
ATOM 2109 C CA . ILE A 1 285 ? -13.641 10.312 5.91 1 98.75 285 ILE A CA 1
ATOM 2110 C C . ILE A 1 285 ? -12.578 9.398 6.512 1 98.75 285 ILE A C 1
ATOM 2112 O O . ILE A 1 285 ? -12.125 8.453 5.867 1 98.75 285 ILE A O 1
ATOM 2116 N N . GLY A 1 286 ? -12.203 9.695 7.793 1 96.75 286 GLY A N 1
ATOM 2117 C CA . GLY A 1 286 ? -11.273 8.914 8.594 1 96.75 286 GLY A CA 1
ATOM 2118 C C . GLY A 1 286 ? -11.227 9.352 10.047 1 96.75 286 GLY A C 1
ATOM 2119 O O . GLY A 1 286 ? -12.078 10.125 10.492 1 96.75 286 GLY A O 1
ATOM 2120 N N . ASP A 1 287 ? -10.344 8.922 10.922 1 90 287 ASP A N 1
ATOM 2121 C CA . ASP A 1 287 ? -9.375 7.914 10.5 1 90 287 ASP A CA 1
ATOM 2122 C C . ASP A 1 287 ? -9.055 6.945 11.633 1 90 287 ASP A C 1
ATOM 2124 O O . ASP A 1 287 ? -9.719 6.961 12.672 1 90 287 ASP A O 1
ATOM 2128 N N . THR A 1 288 ? -8.188 5.934 11.422 1 96.94 288 THR A N 1
ATOM 2129 C CA . THR A 1 288 ? -7.652 4.957 12.367 1 96.94 288 THR A CA 1
ATOM 2130 C C . THR A 1 288 ? -6.191 5.254 12.68 1 96.94 288 THR A C 1
ATOM 2132 O O . THR A 1 288 ? -5.551 6.051 11.984 1 96.94 288 THR A O 1
ATOM 2135 N N . HIS A 1 289 ? -5.668 4.727 13.695 1 97.56 289 HIS A N 1
ATOM 2136 C CA . HIS A 1 289 ? -4.238 4.738 13.977 1 97.56 289 HIS A CA 1
ATOM 2137 C C . HIS A 1 289 ? -3.746 3.359 14.398 1 97.56 289 HIS A C 1
ATOM 2139 O O . HIS A 1 289 ? -4.355 2.715 15.258 1 97.56 289 HIS A O 1
ATOM 2145 N N . GLU A 1 290 ? -2.777 2.955 13.742 1 97.56 290 GLU A N 1
ATOM 2146 C CA . GLU A 1 290 ? -2.023 1.752 14.078 1 97.56 290 GLU A CA 1
ATOM 2147 C C . GLU A 1 290 ? -0.553 2.072 14.328 1 97.56 290 GLU A C 1
ATOM 2149 O O . GLU A 1 290 ? 0.11 2.672 13.477 1 97.56 290 GLU A O 1
ATOM 2154 N N . TYR A 1 291 ? 0.022 1.617 15.5 1 95.75 291 TYR A N 1
ATOM 2155 C CA . TYR A 1 291 ? 1.364 2.029 15.898 1 95.75 291 TYR A CA 1
ATOM 2156 C C . TYR A 1 291 ? 2.32 0.843 15.898 1 95.75 291 TYR A C 1
ATOM 2158 O O . TYR A 1 291 ? 3.541 1.021 15.859 1 95.75 291 TYR A O 1
ATOM 2166 N N . ALA A 1 292 ? 1.768 -0.269 16.016 1 95.56 292 ALA A N 1
ATOM 2167 C CA . ALA A 1 292 ? 2.615 -1.453 16.141 1 95.56 292 ALA A CA 1
ATOM 2168 C C . ALA A 1 292 ? 2.918 -2.047 14.766 1 95.56 292 ALA A C 1
ATOM 2170 O O . ALA A 1 292 ? 2.002 -2.414 14.023 1 95.56 292 ALA A O 1
ATOM 2171 N N . GLU A 1 293 ? 4.16 -2.131 14.438 1 94.94 293 GLU A N 1
ATOM 2172 C CA . GLU A 1 293 ? 4.621 -2.76 13.203 1 94.94 293 GLU A CA 1
ATOM 2173 C C . GLU A 1 293 ? 4.859 -4.254 13.398 1 94.94 293 GLU A C 1
ATOM 2175 O O . GLU A 1 293 ? 5.133 -4.703 14.516 1 94.94 293 GLU A O 1
ATOM 2180 N N . PRO A 1 294 ? 4.926 -5.07 12.328 1 95.62 294 PRO A N 1
ATOM 2181 C CA . PRO A 1 294 ? 4.691 -4.645 10.953 1 95.62 294 PRO A CA 1
ATOM 2182 C C . PRO A 1 294 ? 3.217 -4.395 10.648 1 95.62 294 PRO A C 1
ATOM 2184 O O . PRO A 1 294 ? 2.35 -5.109 11.164 1 95.62 294 PRO A O 1
ATOM 2187 N N . PHE A 1 295 ? 2.945 -3.402 9.805 1 96.62 295 PHE A N 1
ATOM 2188 C CA . PHE A 1 295 ? 1.578 -3.098 9.398 1 96.62 295 PHE A CA 1
ATOM 2189 C C . PHE A 1 295 ? 1.069 -4.129 8.398 1 96.62 295 PHE A C 1
ATOM 2191 O O . PHE A 1 295 ? 1.829 -4.613 7.559 1 96.62 295 PHE A O 1
ATOM 2198 N N . GLY A 1 296 ? -0.203 -4.43 8.492 1 94.19 296 GLY A N 1
ATOM 2199 C CA . GLY A 1 296 ? -0.815 -5.215 7.434 1 94.19 296 GLY A CA 1
ATOM 2200 C C . GLY A 1 296 ? -0.936 -4.461 6.121 1 94.19 296 GLY A C 1
ATOM 2201 O O . GLY A 1 296 ? -0.796 -3.234 6.09 1 94.19 296 GLY A O 1
ATOM 2202 N N . PHE A 1 297 ? -1.188 -5.207 5.047 1 95.19 297 PHE A N 1
ATOM 2203 C CA . PHE A 1 297 ? -1.346 -4.582 3.738 1 95.19 297 PHE A CA 1
ATOM 2204 C C . PHE A 1 297 ? -2.82 -4.395 3.404 1 95.19 297 PHE A C 1
ATOM 2206 O O . PHE A 1 297 ? -3.16 -3.68 2.457 1 95.19 297 PHE A O 1
ATOM 2213 N N . ASP A 1 298 ? -3.701 -4.973 4.086 1 96.31 298 ASP A N 1
ATOM 2214 C CA . ASP A 1 298 ? -5.133 -4.883 3.822 1 96.31 298 ASP A CA 1
ATOM 2215 C C . ASP A 1 298 ? -5.77 -3.742 4.617 1 96.31 298 ASP A C 1
ATOM 2217 O O . ASP A 1 298 ? -5.219 -3.305 5.629 1 96.31 298 ASP A O 1
ATOM 2221 N N . VAL A 1 299 ? -6.832 -3.211 4.113 1 97.44 299 VAL A N 1
ATOM 2222 C CA . VAL A 1 299 ? -7.719 -2.383 4.922 1 97.44 299 VAL A CA 1
ATOM 2223 C C . VAL A 1 299 ? -8.844 -3.24 5.496 1 97.44 299 VAL A C 1
ATOM 2225 O O . VAL A 1 299 ? -9.359 -4.133 4.824 1 97.44 299 VAL A O 1
ATOM 2228 N N . ASP A 1 300 ? -9.18 -2.951 6.762 1 97.38 300 ASP A N 1
ATOM 2229 C CA . ASP A 1 300 ? -10.234 -3.668 7.473 1 97.38 300 ASP A CA 1
ATOM 2230 C C . ASP A 1 300 ? -11.57 -2.936 7.359 1 97.38 300 ASP A C 1
ATOM 2232 O O . ASP A 1 300 ? -11.617 -1.707 7.445 1 97.38 300 ASP A O 1
ATOM 2236 N N . GLU A 1 301 ? -12.648 -3.688 7.305 1 97.62 301 GLU A N 1
ATOM 2237 C CA . GLU A 1 301 ? -13.953 -3.096 7.051 1 97.62 301 GLU A CA 1
ATOM 2238 C C . GLU A 1 301 ? -14.562 -2.527 8.328 1 97.62 301 GLU A C 1
ATOM 2240 O O . GLU A 1 301 ? -15.289 -1.535 8.289 1 97.62 301 GLU A O 1
ATOM 2245 N N . ALA A 1 302 ? -14.273 -3.049 9.461 1 97.69 302 ALA A N 1
ATOM 2246 C CA . ALA A 1 302 ? -14.93 -2.684 10.719 1 97.69 302 ALA A CA 1
ATOM 2247 C C . ALA A 1 302 ? -14.727 -1.206 11.039 1 97.69 302 ALA A C 1
ATOM 2249 O O . ALA A 1 302 ? -15.68 -0.501 11.383 1 97.69 302 ALA A O 1
ATOM 2250 N N . PRO A 1 303 ? -13.523 -0.689 10.891 1 98.25 303 PRO A N 1
ATOM 2251 C CA . PRO A 1 303 ? -13.336 0.743 11.141 1 98.25 303 PRO A CA 1
ATOM 2252 C C . PRO A 1 303 ? -14.164 1.616 10.203 1 98.25 303 PRO A C 1
ATOM 2254 O O . PRO A 1 303 ? -14.695 2.648 10.617 1 98.25 303 PRO A O 1
ATOM 2257 N N . TYR A 1 304 ? -14.312 1.2 8.961 1 98.12 304 TYR A N 1
ATOM 2258 C CA . TYR A 1 304 ? -15.086 1.981 7.996 1 98.12 304 TYR A CA 1
ATOM 2259 C C . TYR A 1 304 ? -16.562 1.996 8.359 1 98.12 304 TYR A C 1
ATOM 2261 O O . TYR A 1 304 ? -17.234 3.014 8.195 1 98.12 304 TYR A O 1
ATOM 2269 N N . GLU A 1 305 ? -17.047 0.876 8.789 1 97.69 305 GLU A N 1
ATOM 2270 C CA . GLU A 1 305 ? -18.422 0.805 9.234 1 97.69 305 GLU A CA 1
ATOM 2271 C C . GLU A 1 305 ? -18.688 1.753 10.398 1 97.69 305 GLU A C 1
ATOM 2273 O O . GLU A 1 305 ? -19.703 2.438 10.438 1 97.69 305 GLU A O 1
ATOM 2278 N N . HIS A 1 306 ? -17.766 1.785 11.328 1 98.12 306 HIS A N 1
ATOM 2279 C CA . HIS A 1 306 ? -17.875 2.697 12.461 1 98.12 306 HIS A CA 1
ATOM 2280 C C . HIS A 1 306 ? -17.875 4.152 12 1 98.12 306 HIS A C 1
ATOM 2282 O O . HIS A 1 306 ? -18.75 4.93 12.398 1 98.12 306 HIS A O 1
ATOM 2288 N N . LEU A 1 307 ? -16.984 4.492 11.141 1 98.44 307 LEU A N 1
ATOM 2289 C CA . LEU A 1 307 ? -16.875 5.859 10.641 1 98.44 307 LEU A CA 1
ATOM 2290 C C . LEU A 1 307 ? -18.141 6.266 9.891 1 98.44 307 LEU A C 1
ATOM 2292 O O . LEU A 1 307 ? -18.625 7.391 10.047 1 98.44 307 LEU A O 1
ATOM 2296 N N . ALA A 1 308 ? -18.625 5.348 9.086 1 98.38 308 ALA A N 1
ATOM 2297 C CA . ALA A 1 308 ? -19.844 5.629 8.344 1 98.38 308 ALA A CA 1
ATOM 2298 C C . ALA A 1 308 ? -21.016 5.91 9.289 1 98.38 308 ALA A C 1
ATOM 2300 O O . ALA A 1 308 ? -21.781 6.855 9.078 1 98.38 308 ALA A O 1
ATOM 2301 N N . SER A 1 309 ? -21.141 5.102 10.281 1 98.25 309 SER A N 1
ATOM 2302 C CA . SER A 1 309 ? -22.234 5.27 11.242 1 98.25 309 SER A CA 1
ATOM 2303 C C . SER A 1 309 ? -22.141 6.621 11.938 1 98.25 309 SER A C 1
ATOM 2305 O O . SER A 1 309 ? -23.141 7.32 12.078 1 98.25 309 SER A O 1
ATOM 2307 N N . VAL A 1 310 ? -20.953 7.008 12.383 1 98.44 310 VAL A N 1
ATOM 2308 C CA . VAL A 1 310 ? -20.75 8.273 13.07 1 98.44 310 VAL A CA 1
ATOM 2309 C C . VAL A 1 310 ? -21.031 9.438 12.125 1 98.44 310 VAL A C 1
ATOM 2311 O O . VAL A 1 310 ? -21.734 10.391 12.484 1 98.44 310 VAL A O 1
ATOM 2314 N N . ALA A 1 311 ? -20.531 9.359 10.922 1 98.81 311 ALA A N 1
ATOM 2315 C CA . ALA A 1 311 ? -20.734 10.414 9.93 1 98.81 311 ALA A CA 1
ATOM 2316 C C . ALA A 1 311 ? -22.219 10.594 9.609 1 98.81 311 ALA A C 1
ATOM 2318 O O . ALA A 1 311 ? -22.703 11.727 9.547 1 98.81 311 ALA A O 1
ATOM 2319 N N . GLU A 1 312 ? -22.906 9.477 9.406 1 98.81 312 GLU A N 1
ATOM 2320 C CA . GLU A 1 312 ? -24.328 9.523 9.086 1 98.81 312 GLU A CA 1
ATOM 2321 C C . GLU A 1 312 ? -25.125 10.141 10.234 1 98.81 312 GLU A C 1
ATOM 2323 O O . GLU A 1 312 ? -26.078 10.891 10 1 98.81 312 GLU A O 1
ATOM 2328 N N . ALA A 1 313 ? -24.766 9.805 11.43 1 98.62 313 ALA A N 1
ATOM 2329 C CA . ALA A 1 313 ? -25.438 10.383 12.594 1 98.62 313 ALA A CA 1
ATOM 2330 C C . ALA A 1 313 ? -25.266 11.898 12.633 1 98.62 313 ALA A C 1
ATOM 2332 O O . ALA A 1 313 ? -26.203 12.625 12.922 1 98.62 313 ALA A O 1
ATOM 2333 N N . LEU A 1 314 ? 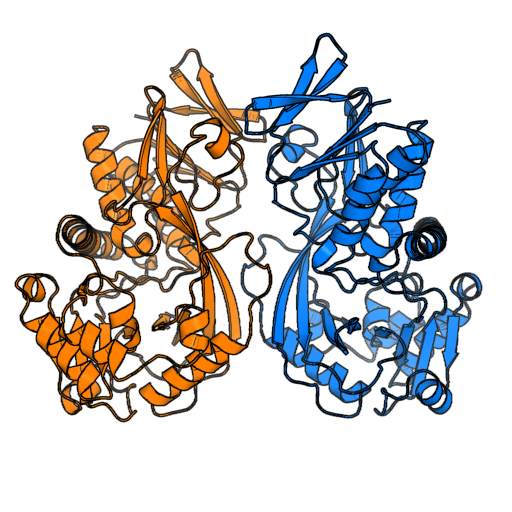-24.094 12.398 12.359 1 98.81 314 LEU A N 1
ATOM 2334 C CA . LEU A 1 314 ? -23.812 13.836 12.383 1 98.81 314 LEU A CA 1
ATOM 2335 C C . LEU A 1 314 ? -24.531 14.539 11.234 1 98.81 314 LEU A C 1
ATOM 2337 O O . LEU A 1 314 ? -25.094 15.625 11.414 1 98.81 314 LEU A O 1
ATOM 2341 N N . LEU A 1 315 ? -24.531 13.891 10.07 1 98.75 315 LEU A N 1
ATOM 2342 C CA . LEU A 1 315 ? -25.156 14.477 8.883 1 98.75 315 LEU A CA 1
ATOM 2343 C C . LEU A 1 315 ? -26.672 14.375 8.969 1 98.75 315 LEU A C 1
ATOM 2345 O O . LEU A 1 315 ? -27.375 15.141 8.305 1 98.75 315 LEU A O 1
ATOM 2349 N N . GLY A 1 316 ? -27.172 13.406 9.719 1 98.62 316 GLY A N 1
ATOM 2350 C CA . GLY A 1 316 ? -28.609 13.188 9.812 1 98.62 316 GLY A CA 1
ATOM 2351 C C . GLY A 1 316 ? -29.188 12.531 8.578 1 98.62 316 GLY A C 1
ATOM 2352 O O . GLY A 1 316 ? -30.375 12.695 8.281 1 98.62 316 GLY A O 1
ATOM 2353 N N . ARG A 1 317 ? -28.359 11.898 7.758 1 98.31 317 ARG A N 1
ATOM 2354 C CA . ARG A 1 317 ? -28.734 11.188 6.539 1 98.31 317 ARG A CA 1
ATOM 2355 C C . ARG A 1 317 ? -27.672 10.148 6.164 1 98.31 317 ARG A C 1
ATOM 2357 O O . ARG A 1 317 ? -26.531 10.219 6.625 1 98.31 317 ARG A O 1
ATOM 2364 N N . PRO A 1 318 ? -28.062 9.203 5.281 1 98.19 318 PRO A N 1
ATOM 2365 C CA . PRO A 1 318 ? -27.062 8.234 4.812 1 98.19 318 PRO A CA 1
ATOM 2366 C C . PRO A 1 318 ? -25.938 8.883 4.012 1 98.19 318 PRO A C 1
ATOM 2368 O O . PRO A 1 318 ? -26.172 9.859 3.301 1 98.19 318 PRO A O 1
ATOM 2371 N N . LEU A 1 319 ? -24.766 8.273 4.074 1 98.44 319 LEU A N 1
ATOM 2372 C CA . LEU A 1 319 ? -23.641 8.688 3.25 1 98.44 319 LEU A CA 1
ATOM 2373 C C . LEU A 1 319 ? -23.859 8.297 1.791 1 98.44 319 LEU A C 1
ATOM 2375 O O . LEU A 1 319 ? -24.5 7.289 1.506 1 98.44 319 LEU A O 1
ATOM 2379 N N . PRO A 1 320 ? -23.297 9.195 0.918 1 98.56 320 PRO A N 1
ATOM 2380 C CA . PRO A 1 320 ? -23.172 8.656 -0.438 1 98.56 320 PRO A CA 1
ATOM 2381 C C . PRO A 1 320 ? -22.328 7.383 -0.49 1 98.56 320 PRO A C 1
ATOM 2383 O O . PRO A 1 320 ? -21.625 7.07 0.468 1 98.56 320 PRO A O 1
ATOM 2386 N N . PRO A 1 321 ? -22.453 6.645 -1.574 1 97.88 321 PRO A N 1
ATOM 2387 C CA . PRO A 1 321 ? -21.656 5.418 -1.669 1 97.88 321 PRO A CA 1
ATOM 2388 C C . PRO A 1 321 ? -20.156 5.672 -1.552 1 97.88 321 PRO A C 1
ATOM 2390 O O . PRO A 1 321 ? -19.656 6.668 -2.078 1 97.88 321 PRO A O 1
ATOM 2393 N N . VAL A 1 322 ? -19.516 4.809 -0.789 1 98.19 322 VAL A N 1
ATOM 2394 C CA . VAL A 1 322 ? -18.062 4.844 -0.738 1 98.19 322 VAL A CA 1
ATOM 2395 C C . VAL A 1 322 ? -17.484 4.422 -2.09 1 98.19 322 VAL A C 1
ATOM 2397 O O . VAL A 1 322 ? -17.891 3.402 -2.652 1 98.19 322 VAL A O 1
ATOM 2400 N N . ARG A 1 323 ? -16.516 5.215 -2.584 1 97.81 323 ARG A N 1
ATOM 2401 C CA . ARG A 1 323 ? -15.961 4.953 -3.908 1 97.81 323 ARG A CA 1
ATOM 2402 C C . ARG A 1 323 ? -14.547 4.398 -3.809 1 97.81 323 ARG A C 1
ATOM 2404 O O . ARG A 1 323 ? -14.102 3.652 -4.684 1 97.81 323 ARG A O 1
ATOM 2411 N N . ARG A 1 324 ? -13.883 4.773 -2.754 1 97.31 324 ARG A N 1
ATOM 2412 C CA . ARG A 1 324 ? -12.484 4.414 -2.598 1 97.31 324 ARG A CA 1
ATOM 2413 C C . ARG A 1 324 ? -12.133 4.184 -1.129 1 97.31 324 ARG A C 1
ATOM 2415 O O . ARG A 1 324 ? -12.742 4.785 -0.242 1 97.31 324 ARG A O 1
ATOM 2422 N N . ARG A 1 325 ? -11.164 3.32 -0.876 1 98.25 325 ARG A N 1
ATOM 2423 C CA . ARG A 1 325 ? -10.539 3.08 0.418 1 98.25 325 ARG A CA 1
ATOM 2424 C C . ARG A 1 325 ? -9.016 3.029 0.288 1 98.25 325 ARG A C 1
ATOM 2426 O O . ARG A 1 325 ? -8.492 2.594 -0.739 1 98.25 325 ARG A O 1
ATOM 2433 N N . TRP A 1 326 ? -8.336 3.551 1.285 1 98.25 326 TRP A N 1
ATOM 2434 C CA . TRP A 1 326 ? -6.887 3.43 1.237 1 98.25 326 TRP A CA 1
ATOM 2435 C C . TRP A 1 326 ? -6.285 3.512 2.637 1 98.25 326 TRP A C 1
ATOM 2437 O O . TRP A 1 326 ? -6.988 3.824 3.602 1 98.25 326 TRP A O 1
ATOM 2447 N N . ALA A 1 327 ? -5.07 3.109 2.738 1 97.94 327 ALA A N 1
ATOM 2448 C CA . ALA A 1 327 ? -4.242 3.305 3.928 1 97.94 327 ALA A CA 1
ATOM 2449 C C . ALA A 1 327 ? -3.078 4.246 3.635 1 97.94 327 ALA A C 1
ATOM 2451 O O . ALA A 1 327 ? -2.715 4.457 2.477 1 97.94 327 ALA A O 1
ATOM 2452 N N . GLY A 1 328 ? -2.6 4.902 4.578 1 97.5 328 GLY A N 1
ATOM 2453 C CA . GLY A 1 328 ? -1.388 5.703 4.535 1 97.5 328 GLY A CA 1
ATOM 2454 C C . GLY A 1 328 ? -0.479 5.48 5.73 1 97.5 328 GLY A C 1
ATOM 2455 O O . GLY A 1 328 ? -0.935 5.051 6.789 1 97.5 328 GLY A O 1
ATOM 2456 N N . VAL A 1 329 ? 0.785 5.676 5.547 1 98.19 329 VAL A N 1
ATOM 2457 C CA . VAL A 1 329 ? 1.778 5.562 6.609 1 98.19 329 VAL A CA 1
ATOM 2458 C C . VAL A 1 329 ? 2.604 6.844 6.688 1 98.19 329 VAL A C 1
ATOM 2460 O O . VAL A 1 329 ? 3.051 7.367 5.664 1 98.19 329 VAL A O 1
ATOM 2463 N N . TYR A 1 330 ? 2.723 7.391 7.824 1 98.12 330 TYR A N 1
ATOM 2464 C CA . TYR A 1 330 ? 3.596 8.539 8.023 1 98.12 330 TYR A CA 1
ATOM 2465 C C . TYR A 1 330 ? 4.605 8.273 9.133 1 98.12 330 TYR A C 1
ATOM 2467 O O . TYR A 1 330 ? 4.461 7.309 9.891 1 98.12 330 TYR A O 1
ATOM 2475 N N . ALA A 1 331 ? 5.652 9.086 9.164 1 98 331 ALA A N 1
ATOM 2476 C CA . ALA A 1 331 ? 6.656 9.047 10.227 1 98 331 ALA A CA 1
ATOM 2477 C C . ALA A 1 331 ? 6.375 10.102 11.289 1 98 331 ALA A C 1
ATOM 2479 O O . ALA A 1 331 ? 5.977 11.227 10.961 1 98 331 ALA A O 1
ATOM 2480 N N . GLN A 1 332 ? 6.598 9.719 12.531 1 97.69 332 GLN A N 1
ATOM 2481 C CA . GLN A 1 332 ? 6.34 10.602 13.664 1 97.69 332 GLN A CA 1
ATOM 2482 C C . GLN A 1 332 ? 7.473 10.523 14.688 1 97.69 332 GLN A C 1
ATOM 2484 O O . GLN A 1 332 ? 7.949 9.438 15.016 1 97.69 332 GLN A O 1
ATOM 2489 N N . CYS A 1 333 ? 7.867 11.703 15.172 1 97.25 333 CYS A N 1
ATOM 2490 C CA . CYS A 1 333 ? 8.844 11.719 16.25 1 97.25 333 CYS A CA 1
ATOM 2491 C C . CYS A 1 333 ? 8.367 10.883 17.438 1 97.25 333 CYS A C 1
ATOM 2493 O O . CYS A 1 333 ? 7.203 10.961 17.828 1 97.25 333 CYS A O 1
ATOM 2495 N N . ALA A 1 334 ? 9.336 10.156 17.969 1 95.62 334 ALA A N 1
ATOM 2496 C CA . ALA A 1 334 ? 9.016 9.398 19.172 1 95.62 334 ALA A CA 1
ATOM 2497 C C . ALA A 1 334 ? 8.727 10.328 20.344 1 95.62 334 ALA A C 1
ATOM 2499 O O . ALA A 1 334 ? 7.855 10.039 21.172 1 95.62 334 ALA A O 1
ATOM 2500 N N . ASP A 1 335 ? 9.492 11.336 20.406 1 93.94 335 ASP A N 1
ATOM 2501 C CA . ASP A 1 335 ? 9.219 12.414 21.344 1 93.94 335 ASP A CA 1
ATOM 2502 C C . ASP A 1 335 ? 8.133 13.344 20.812 1 93.94 335 ASP A C 1
ATOM 2504 O O . ASP A 1 335 ? 8.391 14.195 19.969 1 93.94 335 ASP A O 1
ATOM 2508 N N . THR A 1 336 ? 7.023 13.281 21.406 1 86.94 336 THR A N 1
ATOM 2509 C CA . THR A 1 336 ? 5.844 13.961 20.891 1 86.94 336 THR A CA 1
ATOM 2510 C C . THR A 1 336 ? 5.957 15.469 21.078 1 86.94 336 THR A C 1
ATOM 2512 O O . THR A 1 336 ? 5.188 16.234 20.5 1 86.94 336 THR A O 1
ATOM 2515 N N . ALA A 1 337 ? 6.867 15.898 21.875 1 90.25 337 ALA A N 1
ATOM 2516 C CA . ALA A 1 337 ? 7.051 17.328 22.078 1 90.25 337 ALA A CA 1
ATOM 2517 C C . ALA A 1 337 ? 7.762 17.969 20.891 1 90.25 337 ALA A C 1
ATOM 2519 O O . ALA A 1 337 ? 7.746 19.188 20.734 1 90.25 337 ALA A O 1
ATOM 2520 N N . ARG A 1 338 ? 8.375 17.125 20.125 1 94.19 338 ARG A N 1
ATOM 2521 C CA . ARG A 1 338 ? 9.07 17.641 18.953 1 94.19 338 ARG A CA 1
ATOM 2522 C C . ARG A 1 338 ? 8.141 17.703 17.75 1 94.19 338 ARG A C 1
ATOM 2524 O O . ARG A 1 338 ? 7.488 16.719 17.406 1 94.19 338 ARG A O 1
ATOM 2531 N N . VAL A 1 339 ? 8.102 18.812 17.172 1 96.81 339 VAL A N 1
ATOM 2532 C CA . VAL A 1 339 ? 7.242 19 16 1 96.81 339 VAL A CA 1
ATOM 2533 C C . VAL A 1 339 ? 7.789 18.203 14.82 1 96.81 339 VAL A C 1
ATOM 2535 O O . VAL A 1 339 ? 7.02 17.641 14.031 1 96.81 339 VAL A O 1
ATOM 2538 N N . VAL A 1 340 ? 9.102 18.141 14.711 1 97.75 340 VAL A N 1
ATOM 2539 C CA . VAL A 1 340 ? 9.773 17.484 13.602 1 97.75 340 VAL A CA 1
ATOM 2540 C C . VAL A 1 340 ? 11.18 17.062 14.023 1 97.75 340 VAL A C 1
ATOM 2542 O O . VAL A 1 340 ? 11.742 17.625 14.977 1 97.75 340 VAL A O 1
ATOM 2545 N N . HIS A 1 341 ? 11.688 16.031 13.492 1 97.88 341 HIS A N 1
ATOM 2546 C CA . HIS A 1 341 ? 13.086 15.648 13.68 1 97.88 341 HIS A CA 1
ATOM 2547 C C . HIS A 1 341 ? 13.969 16.266 12.602 1 97.88 341 HIS A C 1
ATOM 2549 O O . HIS A 1 341 ? 13.727 16.078 11.406 1 97.88 341 HIS A O 1
ATOM 2555 N N . ARG A 1 342 ? 14.906 17.094 12.992 1 96.94 342 ARG A N 1
ATOM 2556 C CA . ARG A 1 342 ? 15.93 17.672 12.133 1 96.94 342 ARG A CA 1
ATOM 2557 C C . ARG A 1 342 ? 17.328 17.328 12.641 1 96.94 342 ARG A C 1
ATOM 2559 O O . ARG A 1 342 ? 17.641 17.578 13.805 1 96.94 342 ARG A O 1
ATOM 2566 N N . GLU A 1 343 ? 18.094 16.703 11.711 1 96.25 343 GLU A N 1
ATOM 2567 C CA . GLU A 1 343 ? 19.422 16.312 12.148 1 96.25 343 GLU A CA 1
ATOM 2568 C C . GLU A 1 343 ? 20.453 16.516 11.031 1 96.25 343 GLU A C 1
ATOM 2570 O O . GLU A 1 343 ? 20.172 16.234 9.867 1 96.25 343 GLU A O 1
ATOM 2575 N N . ARG A 1 344 ? 21.625 17.062 11.398 1 96.12 344 ARG A N 1
ATOM 2576 C CA . ARG A 1 344 ? 22.734 17.203 10.453 1 96.12 344 ARG A CA 1
ATOM 2577 C C . ARG A 1 344 ? 23.438 15.859 10.242 1 96.12 344 ARG A C 1
ATOM 2579 O O . ARG A 1 344 ? 23.953 15.273 11.195 1 96.12 344 ARG A O 1
ATOM 2586 N N . LEU A 1 345 ? 23.406 15.375 9.031 1 95.38 345 LEU A N 1
ATOM 2587 C CA . LEU A 1 345 ? 24.031 14.102 8.695 1 95.38 345 LEU A CA 1
ATOM 2588 C C . LEU A 1 345 ? 25.5 14.281 8.328 1 95.38 345 LEU A C 1
ATOM 2590 O O . LEU A 1 345 ? 26.344 13.461 8.688 1 95.38 345 LEU A O 1
ATOM 2594 N N . ARG A 1 346 ? 25.781 15.32 7.516 1 93.75 346 ARG A N 1
ATOM 2595 C CA . ARG A 1 346 ? 27.078 15.812 7.078 1 93.75 346 ARG A CA 1
ATOM 2596 C C . ARG A 1 346 ? 27.125 17.328 7.09 1 93.75 346 ARG A C 1
ATOM 2598 O O . ARG A 1 346 ? 26.141 17.984 7.41 1 93.75 346 ARG A O 1
ATOM 2605 N N . ALA A 1 347 ? 28.297 17.891 6.762 1 90.81 347 ALA A N 1
ATOM 2606 C CA . ALA A 1 347 ? 28.469 19.344 6.84 1 90.81 347 ALA A CA 1
ATOM 2607 C C . ALA A 1 347 ? 27.406 20.062 6.027 1 90.81 347 ALA A C 1
ATOM 2609 O O . ALA A 1 347 ? 26.922 21.125 6.445 1 90.81 347 ALA A O 1
ATOM 2610 N N . ASP A 1 348 ? 26.984 19.5 4.91 1 93.38 348 ASP A N 1
ATOM 2611 C CA . ASP A 1 348 ? 26.062 20.188 4.02 1 93.38 348 ASP A CA 1
ATOM 2612 C C . ASP A 1 348 ? 24.828 19.328 3.752 1 93.38 348 ASP A C 1
ATOM 2614 O O . ASP A 1 348 ? 24.141 19.516 2.744 1 93.38 348 ASP A O 1
ATOM 2618 N N . ALA A 1 349 ? 24.531 18.328 4.664 1 96.94 349 ALA A N 1
ATOM 2619 C CA . ALA A 1 349 ? 23.391 17.438 4.438 1 96.94 349 ALA A CA 1
ATOM 2620 C C . ALA A 1 349 ? 22.547 17.281 5.703 1 96.94 349 ALA A C 1
ATOM 2622 O O . ALA A 1 349 ? 23.094 17.016 6.781 1 96.94 349 ALA A O 1
ATOM 2623 N N . TRP A 1 350 ? 21.281 17.438 5.535 1 97.75 350 TRP A N 1
ATOM 2624 C CA . TRP A 1 350 ? 20.344 17.391 6.656 1 97.75 350 TRP A CA 1
ATOM 2625 C C . TRP A 1 350 ? 19.219 16.391 6.387 1 97.75 350 TRP A C 1
ATOM 2627 O O . TRP A 1 350 ? 18.812 16.203 5.238 1 97.75 350 TRP A O 1
ATOM 2637 N N . LEU A 1 351 ? 18.766 15.766 7.469 1 98.31 351 LEU A N 1
ATOM 2638 C CA . LEU A 1 351 ? 17.547 14.969 7.445 1 98.31 351 LEU A CA 1
ATOM 2639 C C . LEU A 1 351 ? 16.406 15.695 8.164 1 98.31 351 LEU A C 1
ATOM 2641 O O . LEU A 1 351 ? 16.594 16.172 9.289 1 98.31 351 LEU A O 1
ATOM 2645 N N . VAL A 1 352 ? 15.281 15.914 7.551 1 98.44 352 VAL A N 1
ATOM 2646 C CA . VAL A 1 352 ? 14.07 16.484 8.141 1 98.44 352 VAL A CA 1
ATOM 2647 C C . VAL A 1 352 ? 12.906 15.508 7.961 1 98.44 352 VAL A C 1
ATOM 2649 O O . VAL A 1 352 ? 12.453 15.273 6.836 1 98.44 352 VAL A O 1
ATOM 2652 N N . THR A 1 353 ? 12.414 14.891 9.086 1 97.88 353 THR A N 1
ATOM 2653 C CA . THR A 1 353 ? 11.367 13.875 8.992 1 97.88 353 THR A CA 1
ATOM 2654 C C . THR A 1 353 ? 10.586 13.789 10.305 1 97.88 353 THR A C 1
ATOM 2656 O O . THR A 1 353 ? 10.891 14.508 11.258 1 97.88 353 THR A O 1
ATOM 2659 N N . GLY A 1 354 ? 9.477 13.125 10.328 1 98 354 GLY A N 1
ATOM 2660 C CA . GLY A 1 354 ? 8.789 12.688 11.539 1 98 354 GLY A CA 1
ATOM 2661 C C . GLY A 1 354 ? 7.836 13.727 12.094 1 98 354 GLY A C 1
ATOM 2662 O O . GLY A 1 354 ? 7.688 13.859 13.305 1 98 354 GLY A O 1
ATOM 2663 N N . PRO A 1 355 ? 7.219 14.555 11.266 1 97.25 355 PRO A N 1
ATOM 2664 C CA . PRO A 1 355 ? 6.242 15.492 11.828 1 97.25 355 PRO A CA 1
ATOM 2665 C C . PRO A 1 355 ? 4.938 14.812 12.234 1 97.25 355 PRO A C 1
ATOM 2667 O O . PRO A 1 355 ? 4.098 15.422 12.898 1 97.25 355 PRO A O 1
ATOM 2670 N N . GLY A 1 356 ? 4.801 13.586 11.812 1 95.06 356 GLY A N 1
ATOM 2671 C CA . GLY A 1 356 ? 3.59 12.859 12.164 1 95.06 356 GLY A CA 1
ATOM 2672 C C . GLY A 1 356 ? 2.342 13.43 11.516 1 95.06 356 GLY A C 1
ATOM 2673 O O . GLY A 1 356 ? 2.373 13.836 10.352 1 95.06 356 GLY A O 1
ATOM 2674 N N . GLY A 1 357 ? 1.206 13.344 12.273 1 92.25 357 GLY A N 1
ATOM 2675 C CA . GLY A 1 357 ? -0.073 13.82 11.766 1 92.25 357 GLY A CA 1
ATOM 2676 C C . GLY A 1 357 ? -0.128 15.328 11.609 1 92.25 357 GLY A C 1
ATOM 2677 O O . GLY A 1 357 ? -1.143 15.875 11.18 1 92.25 357 GLY A O 1
ATOM 2678 N N . ARG A 1 358 ? 0.942 15.969 11.875 1 94.62 358 ARG A N 1
ATOM 2679 C CA . ARG A 1 358 ? 0.973 17.422 11.773 1 94.62 358 ARG A CA 1
ATOM 2680 C C . ARG A 1 358 ? 1.706 17.875 10.516 1 94.62 358 ARG A C 1
ATOM 2682 O O . ARG A 1 358 ? 1.915 19.062 10.305 1 94.62 358 ARG A O 1
ATOM 2689 N N . GLY A 1 359 ? 2.09 16.938 9.695 1 96.62 359 GLY A N 1
ATOM 2690 C CA . GLY A 1 359 ? 2.902 17.25 8.531 1 96.62 359 GLY A CA 1
ATOM 2691 C C . GLY A 1 359 ? 2.229 18.219 7.57 1 96.62 359 GLY A C 1
ATOM 2692 O O . GLY A 1 359 ? 2.818 19.234 7.184 1 96.62 359 GLY A O 1
ATOM 2693 N N . MET A 1 360 ? 0.989 17.938 7.23 1 97.81 360 MET A N 1
ATOM 2694 C CA . MET A 1 360 ? 0.272 18.828 6.328 1 97.81 360 MET A CA 1
ATOM 2695 C C . MET A 1 360 ? 0.066 20.203 6.973 1 97.81 360 MET A C 1
ATOM 2697 O O . MET A 1 360 ? 0.274 21.234 6.328 1 97.81 360 MET A O 1
ATOM 2701 N N . THR A 1 361 ? -0.22 20.172 8.242 1 98.19 361 THR A N 1
ATOM 2702 C CA . THR A 1 361 ? -0.464 21.422 8.953 1 98.19 361 THR A CA 1
ATOM 2703 C C . THR A 1 361 ? 0.816 22.25 9.055 1 98.19 361 THR A C 1
ATOM 2705 O O . THR A 1 361 ? 0.84 23.406 8.664 1 98.19 361 THR A O 1
ATOM 2708 N N . CYS A 1 362 ? 1.936 21.656 9.398 1 98.62 362 CYS A N 1
ATOM 2709 C CA . CYS A 1 362 ? 3.064 22.422 9.898 1 98.62 362 CYS A CA 1
ATOM 2710 C C . CYS A 1 362 ? 4.16 22.547 8.852 1 98.62 362 CYS A C 1
ATOM 2712 O O . CYS A 1 362 ? 5.109 23.312 9.016 1 98.62 362 CYS A O 1
ATOM 2714 N N . SER A 1 363 ? 4.074 21.844 7.738 1 98.69 363 SER A N 1
ATOM 2715 C CA . SER A 1 363 ? 5.184 21.672 6.805 1 98.69 363 SER A CA 1
ATOM 2716 C C . SER A 1 363 ? 5.688 23.031 6.305 1 98.69 363 SER A C 1
ATOM 2718 O O . SER A 1 363 ? 6.895 23.234 6.172 1 98.69 363 SER A O 1
ATOM 2720 N N . PRO A 1 364 ? 4.797 24.047 6.023 1 98.81 364 PRO A N 1
ATOM 2721 C CA . PRO A 1 364 ? 5.352 25.312 5.543 1 98.81 364 PRO A CA 1
ATOM 2722 C C . PRO A 1 364 ? 6.242 25.984 6.578 1 98.81 364 PRO A C 1
ATOM 2724 O O . PRO A 1 364 ? 7.301 26.516 6.23 1 98.81 364 PRO A O 1
ATOM 2727 N N . ALA A 1 365 ? 5.812 25.938 7.773 1 98.88 365 ALA A N 1
ATOM 2728 C CA . ALA A 1 365 ? 6.582 26.594 8.836 1 98.88 365 ALA A CA 1
ATOM 2729 C C . ALA A 1 365 ? 7.844 25.797 9.156 1 98.88 365 ALA A C 1
ATOM 2731 O O . ALA A 1 365 ? 8.883 26.375 9.492 1 98.88 365 ALA A O 1
ATOM 2732 N N . ILE A 1 366 ? 7.793 24.5 9.109 1 98.75 366 ILE A N 1
ATOM 2733 C CA . ILE A 1 366 ? 8.969 23.656 9.305 1 98.75 366 ILE A CA 1
ATOM 2734 C C . ILE A 1 366 ? 10.031 24 8.273 1 98.75 366 ILE A C 1
ATOM 2736 O O . ILE A 1 366 ? 11.203 24.172 8.609 1 98.75 366 ILE A O 1
ATOM 2740 N N . ALA A 1 367 ? 9.617 24.094 7.027 1 98.88 367 ALA A N 1
ATOM 2741 C CA . ALA A 1 367 ? 10.555 24.422 5.953 1 98.88 367 ALA A CA 1
ATOM 2742 C C . ALA A 1 367 ? 11.133 25.812 6.133 1 98.88 367 ALA A C 1
ATOM 2744 O O . ALA A 1 367 ? 12.32 26.031 5.906 1 98.88 367 ALA A O 1
ATOM 2745 N N . GLU A 1 368 ? 10.289 26.781 6.504 1 98.81 368 GLU A N 1
ATOM 2746 C CA . GLU A 1 368 ? 10.75 28.141 6.738 1 98.81 368 GLU A CA 1
ATOM 2747 C C . GLU A 1 368 ? 11.812 28.188 7.832 1 98.81 368 GLU A C 1
ATOM 2749 O O . GLU A 1 368 ? 12.852 28.844 7.676 1 98.81 368 GLU A O 1
ATOM 2754 N N . SER A 1 369 ? 11.5 27.516 8.906 1 98.31 369 SER A N 1
ATOM 2755 C CA . SER A 1 369 ? 12.453 27.469 10.008 1 98.31 369 SER A CA 1
ATOM 2756 C C . SER A 1 369 ? 13.773 26.828 9.578 1 98.31 369 SER A C 1
ATOM 2758 O O . SER A 1 369 ? 14.844 27.281 9.984 1 98.31 369 SER A O 1
ATOM 2760 N N . THR A 1 370 ? 13.703 25.75 8.797 1 97.81 370 THR A N 1
ATOM 2761 C CA . THR A 1 370 ? 14.898 25.109 8.258 1 97.81 370 THR A CA 1
ATOM 2762 C C . THR A 1 370 ? 15.688 26.078 7.395 1 97.81 370 THR A C 1
ATOM 2764 O O . THR A 1 370 ? 16.906 26.188 7.523 1 97.81 370 THR A O 1
ATOM 2767 N N . ALA A 1 371 ? 15.039 26.797 6.523 1 98 371 ALA A N 1
ATOM 2768 C CA . ALA A 1 371 ? 15.672 27.766 5.637 1 98 371 ALA A CA 1
ATOM 2769 C C . ALA A 1 371 ? 16.391 28.844 6.434 1 98 371 ALA A C 1
ATOM 2771 O O . ALA A 1 371 ? 17.516 29.234 6.102 1 98 371 ALA A O 1
ATOM 2772 N N . ASN A 1 372 ? 15.711 29.359 7.473 1 97.81 372 ASN A N 1
ATOM 2773 C CA . ASN A 1 372 ? 16.312 30.359 8.344 1 97.81 372 ASN A CA 1
ATOM 2774 C C . ASN A 1 372 ? 17.562 29.812 9.031 1 97.81 372 ASN A C 1
ATOM 2776 O O . ASN A 1 372 ? 18.594 30.5 9.078 1 97.81 372 ASN A O 1
ATOM 2780 N N . GLU A 1 373 ? 17.469 28.641 9.523 1 95.31 373 GLU A N 1
ATOM 2781 C CA . GLU A 1 373 ? 18.578 28 10.227 1 95.31 373 GLU A CA 1
ATOM 2782 C C . GLU A 1 373 ? 19.766 27.781 9.297 1 95.31 373 GLU A C 1
ATOM 2784 O O . GLU A 1 373 ? 20.922 27.891 9.719 1 95.31 373 GLU A O 1
ATOM 2789 N N . LEU A 1 374 ? 19.469 27.438 8.062 1 94.19 374 LEU A N 1
ATOM 2790 C CA . LEU A 1 374 ? 20.531 27.109 7.109 1 94.19 374 LEU A CA 1
ATOM 2791 C C . LEU A 1 374 ? 21.031 28.359 6.402 1 94.19 374 LEU A C 1
ATOM 2793 O O . LEU A 1 374 ? 21.969 28.297 5.605 1 94.19 374 LEU A O 1
ATOM 2797 N N . GLY A 1 375 ? 20.438 29.484 6.672 1 93.56 375 GLY A N 1
ATOM 2798 C CA . GLY A 1 375 ? 20.891 30.75 6.117 1 93.56 375 GLY A CA 1
ATOM 2799 C C . GLY A 1 375 ? 20.578 30.891 4.641 1 93.56 375 GLY A C 1
ATOM 2800 O O . GLY A 1 375 ? 21.391 31.438 3.885 1 93.56 375 GLY A O 1
ATOM 2801 N N . TRP A 1 376 ? 19.484 30.25 4.262 1 95.12 376 TRP A N 1
ATOM 2802 C CA . TRP A 1 376 ? 19.078 30.438 2.873 1 95.12 376 TRP A CA 1
ATOM 2803 C C . TRP A 1 376 ? 18.656 31.891 2.631 1 95.12 376 TRP A C 1
ATOM 2805 O O . TRP A 1 376 ? 18.078 32.531 3.512 1 95.12 376 TRP A O 1
ATOM 2815 N N . MET B 1 1 ? 28.359 -25.141 0.197 1 94.94 1 MET B N 1
ATOM 2816 C CA . MET B 1 1 ? 28.547 -23.734 -0.138 1 94.94 1 MET B CA 1
ATOM 2817 C C . MET B 1 1 ? 27.594 -22.859 0.659 1 94.94 1 MET B C 1
ATOM 2819 O O . MET B 1 1 ? 26.719 -23.359 1.364 1 94.94 1 MET B O 1
ATOM 2823 N N . ARG B 1 2 ? 27.922 -21.609 0.693 1 96.31 2 ARG B N 1
ATOM 2824 C CA . ARG B 1 2 ? 27.047 -20.625 1.314 1 96.31 2 ARG B CA 1
ATOM 2825 C C . ARG B 1 2 ? 26.297 -19.812 0.26 1 96.31 2 ARG B C 1
ATOM 2827 O O . ARG B 1 2 ? 26.922 -19.172 -0.582 1 96.31 2 ARG B O 1
ATOM 2834 N N . VAL B 1 3 ? 24.984 -19.812 0.291 1 98.12 3 VAL B N 1
ATOM 2835 C CA . VAL B 1 3 ? 24.125 -19.109 -0.658 1 98.12 3 VAL B CA 1
ATOM 2836 C C . VAL B 1 3 ? 23.438 -17.938 0.032 1 98.12 3 VAL B C 1
ATOM 2838 O O . VAL B 1 3 ? 22.875 -18.078 1.114 1 98.12 3 VAL B O 1
ATOM 2841 N N . ILE B 1 4 ? 23.562 -16.734 -0.541 1 98.62 4 ILE B N 1
ATOM 2842 C CA . ILE B 1 4 ? 22.828 -15.57 -0.08 1 98.62 4 ILE B CA 1
ATOM 2843 C C . ILE B 1 4 ? 21.578 -15.391 -0.933 1 98.62 4 ILE B C 1
ATOM 2845 O O . ILE B 1 4 ? 21.656 -15.32 -2.162 1 98.62 4 ILE B O 1
ATOM 2849 N N . VAL B 1 5 ? 20.453 -15.383 -0.343 1 98.88 5 VAL B N 1
ATOM 2850 C CA . VAL B 1 5 ? 19.188 -15.094 -1.02 1 98.88 5 VAL B CA 1
ATOM 2851 C C . VAL B 1 5 ? 18.641 -13.758 -0.53 1 98.88 5 VAL B C 1
ATOM 2853 O O . VAL B 1 5 ? 18.531 -13.523 0.677 1 98.88 5 VAL B O 1
ATOM 2856 N N . VAL B 1 6 ? 18.328 -12.852 -1.439 1 98.81 6 VAL B N 1
ATOM 2857 C CA . VAL B 1 6 ? 17.781 -11.547 -1.1 1 98.81 6 VAL B CA 1
ATOM 2858 C C . VAL B 1 6 ? 16.312 -11.461 -1.544 1 98.81 6 VAL B C 1
ATOM 2860 O O . VAL B 1 6 ? 16.016 -11.539 -2.738 1 98.81 6 VAL B O 1
ATOM 2863 N N . GLY B 1 7 ? 15.398 -11.242 -0.643 1 98.62 7 GLY B N 1
ATOM 2864 C CA . GLY B 1 7 ? 13.969 -11.258 -0.878 1 98.62 7 GLY B CA 1
ATOM 2865 C C . GLY B 1 7 ? 13.297 -12.523 -0.387 1 98.62 7 GLY B C 1
ATOM 2866 O O . GLY B 1 7 ? 13.578 -13.617 -0.888 1 98.62 7 GLY B O 1
ATOM 2867 N N . ALA B 1 8 ? 12.32 -12.344 0.48 1 98.31 8 ALA B N 1
ATOM 2868 C CA . ALA B 1 8 ? 11.758 -13.516 1.153 1 98.31 8 ALA B CA 1
ATOM 2869 C C . ALA B 1 8 ? 10.391 -13.867 0.588 1 98.31 8 ALA B C 1
ATOM 2871 O O . ALA B 1 8 ? 9.609 -14.578 1.229 1 98.31 8 ALA B O 1
ATOM 2872 N N . GLY B 1 9 ? 10.031 -13.344 -0.565 1 98.06 9 GLY B N 1
ATOM 2873 C CA . GLY B 1 9 ? 8.859 -13.852 -1.257 1 98.06 9 GLY B CA 1
ATOM 2874 C C . GLY B 1 9 ? 8.992 -15.312 -1.661 1 98.06 9 GLY B C 1
ATOM 2875 O O . GLY B 1 9 ? 9.953 -15.977 -1.279 1 98.06 9 GLY B O 1
ATOM 2876 N N . VAL B 1 10 ? 8.062 -15.727 -2.42 1 98.5 10 VAL B N 1
ATOM 2877 C CA . VAL B 1 10 ? 7.988 -17.156 -2.727 1 98.5 10 VAL B CA 1
ATOM 2878 C C . VAL B 1 10 ? 9.18 -17.562 -3.594 1 98.5 10 VAL B C 1
ATOM 2880 O O . VAL B 1 10 ? 9.719 -18.656 -3.445 1 98.5 10 VAL B O 1
ATOM 2883 N N . LEU B 1 11 ? 9.656 -16.719 -4.5 1 98.5 11 LEU B N 1
ATOM 2884 C CA . LEU B 1 11 ? 10.812 -17.031 -5.332 1 98.5 11 LEU B CA 1
ATOM 2885 C C . LEU B 1 11 ? 12.062 -17.203 -4.48 1 98.5 11 LEU B C 1
ATOM 2887 O O . LEU B 1 11 ? 12.789 -18.188 -4.625 1 98.5 11 LEU B O 1
ATOM 2891 N N . GLY B 1 12 ? 12.312 -16.234 -3.576 1 98.75 12 GLY B N 1
ATOM 2892 C CA . GLY B 1 12 ? 13.469 -16.344 -2.699 1 98.75 12 GLY B CA 1
ATOM 2893 C C . GLY B 1 12 ? 13.406 -17.547 -1.769 1 98.75 12 GLY B C 1
ATOM 2894 O O . GLY B 1 12 ? 14.398 -18.234 -1.579 1 98.75 12 GLY B O 1
ATOM 2895 N N . THR B 1 13 ? 12.258 -17.766 -1.236 1 98.75 13 THR B N 1
ATOM 2896 C CA . THR B 1 13 ? 12.086 -18.875 -0.297 1 98.75 13 THR B CA 1
ATOM 2897 C C . THR B 1 13 ? 12.305 -20.219 -0.99 1 98.75 13 THR B C 1
ATOM 2899 O O . THR B 1 13 ? 12.914 -21.125 -0.421 1 98.75 13 THR B O 1
ATOM 2902 N N . MET B 1 14 ? 11.812 -20.344 -2.201 1 98.81 14 MET B N 1
ATOM 2903 C CA . MET B 1 14 ? 11.984 -21.594 -2.928 1 98.81 14 MET B CA 1
ATOM 2904 C C . MET B 1 14 ? 13.445 -21.812 -3.307 1 98.81 14 MET B C 1
ATOM 2906 O O . MET B 1 14 ? 13.922 -22.953 -3.344 1 98.81 14 MET B O 1
ATOM 2910 N N . HIS B 1 15 ? 14.156 -20.734 -3.613 1 98.88 15 HIS B N 1
ATOM 2911 C CA . HIS B 1 15 ? 15.594 -20.875 -3.846 1 98.88 15 HIS B CA 1
ATOM 2912 C C . HIS B 1 15 ? 16.312 -21.297 -2.576 1 98.88 15 HIS B C 1
ATOM 2914 O O . HIS B 1 15 ? 17.203 -22.156 -2.621 1 98.88 15 HIS B O 1
ATOM 2920 N N . ALA B 1 16 ? 15.969 -20.656 -1.474 1 98.88 16 ALA B N 1
ATOM 2921 C CA . ALA B 1 16 ? 16.531 -21.078 -0.193 1 98.88 16 ALA B CA 1
ATOM 2922 C C . ALA B 1 16 ? 16.219 -22.547 0.076 1 98.88 16 ALA B C 1
ATOM 2924 O O . ALA B 1 16 ? 17.094 -23.281 0.542 1 98.88 16 ALA B O 1
ATOM 2925 N N . TRP B 1 17 ? 14.984 -22.969 -0.194 1 98.88 17 TRP B N 1
ATOM 2926 C CA . TRP B 1 17 ? 14.555 -24.359 -0.002 1 98.88 17 TRP B CA 1
ATOM 2927 C C . TRP B 1 17 ? 15.438 -25.312 -0.801 1 98.88 17 TRP B C 1
ATOM 2929 O O . TRP B 1 17 ? 15.945 -26.297 -0.26 1 98.88 17 TRP B O 1
ATOM 2939 N N . GLN B 1 18 ? 15.617 -25.047 -2.064 1 98.75 18 GLN B N 1
ATOM 2940 C CA . GLN B 1 18 ? 16.453 -25.875 -2.92 1 98.75 18 GLN B CA 1
ATOM 2941 C C . GLN B 1 18 ? 17.875 -25.953 -2.387 1 98.75 18 GLN B C 1
ATOM 2943 O O . GLN B 1 18 ? 18.469 -27.031 -2.33 1 98.75 18 GLN B O 1
ATOM 2948 N N . ALA B 1 19 ? 18.438 -24.828 -2.029 1 98.81 19 ALA B N 1
ATOM 2949 C CA . ALA B 1 19 ? 19.812 -24.797 -1.537 1 98.81 19 ALA B CA 1
ATOM 2950 C C . ALA B 1 19 ? 19.969 -25.656 -0.283 1 98.81 19 ALA B C 1
ATOM 2952 O O . ALA B 1 19 ? 20.875 -26.484 -0.198 1 98.81 19 ALA B O 1
ATOM 2953 N N . VAL B 1 20 ? 19.062 -25.453 0.678 1 98.69 20 VAL B N 1
ATOM 2954 C CA . VAL B 1 20 ? 19.141 -26.172 1.947 1 98.69 20 VAL B CA 1
ATOM 2955 C C . VAL B 1 20 ? 18.969 -27.672 1.702 1 98.69 20 VAL B C 1
ATOM 2957 O O . VAL B 1 20 ? 19.734 -28.469 2.238 1 98.69 20 VAL B O 1
ATOM 2960 N N . GLN B 1 21 ? 17.984 -28.094 0.848 1 97.88 21 GLN B N 1
ATOM 2961 C CA . GLN B 1 21 ? 17.719 -29.5 0.555 1 97.88 21 GLN B CA 1
ATOM 2962 C C . GLN B 1 21 ? 18.922 -30.141 -0.122 1 97.88 21 GLN B C 1
ATOM 2964 O O . GLN B 1 21 ? 19.141 -31.359 0.014 1 97.88 21 GLN B O 1
ATOM 2969 N N . ARG B 1 22 ? 19.703 -29.422 -0.707 1 98.12 22 ARG B N 1
ATOM 2970 C CA . ARG B 1 22 ? 20.844 -29.938 -1.438 1 98.12 22 ARG B CA 1
ATOM 2971 C C . ARG B 1 22 ? 22.125 -29.828 -0.603 1 98.12 22 ARG B C 1
ATOM 2973 O O . ARG B 1 22 ? 23.219 -29.984 -1.122 1 98.12 22 ARG B O 1
ATOM 2980 N N . GLY B 1 23 ? 22.016 -29.375 0.617 1 98.12 23 GLY B N 1
ATOM 2981 C CA . GLY B 1 23 ? 23.094 -29.484 1.581 1 98.12 23 GLY B CA 1
ATOM 2982 C C . GLY B 1 23 ? 23.875 -28.188 1.741 1 98.12 23 GLY B C 1
ATOM 2983 O O . GLY B 1 23 ? 24.938 -28.172 2.377 1 98.12 23 GLY B O 1
ATOM 2984 N N . HIS B 1 24 ? 23.422 -27.094 1.219 1 98.5 24 HIS B N 1
ATOM 2985 C CA . HIS B 1 24 ? 24.125 -25.828 1.298 1 98.5 24 HIS B CA 1
ATOM 2986 C C . HIS B 1 24 ? 23.641 -25 2.486 1 98.5 24 HIS B C 1
ATOM 2988 O O . HIS B 1 24 ? 22.562 -25.25 3.027 1 98.5 24 HIS B O 1
ATOM 2994 N N . GLU B 1 25 ? 24.484 -24.062 2.924 1 98.44 25 GLU B N 1
ATOM 2995 C CA . GLU B 1 25 ? 24.109 -23.062 3.914 1 98.44 25 GLU B CA 1
ATOM 2996 C C . GLU B 1 25 ? 23.453 -21.844 3.252 1 98.44 25 GLU B C 1
ATOM 2998 O O . GLU B 1 25 ? 23.875 -21.422 2.174 1 98.44 25 GLU B O 1
ATOM 3003 N N . VAL B 1 26 ? 22.438 -21.266 3.896 1 98.81 26 VAL B N 1
ATOM 3004 C CA . VAL B 1 26 ? 21.719 -20.156 3.289 1 98.81 26 VAL B CA 1
ATOM 3005 C C . VAL B 1 26 ? 21.641 -19 4.277 1 98.81 26 VAL B C 1
ATOM 3007 O O . VAL B 1 26 ? 21.297 -19.188 5.449 1 98.81 26 VAL B O 1
ATOM 3010 N N . VAL B 1 27 ? 22.016 -17.797 3.9 1 98.81 27 VAL B N 1
ATOM 3011 C CA . VAL B 1 27 ? 21.641 -16.547 4.551 1 98.81 27 VAL B CA 1
ATOM 3012 C C . VAL B 1 27 ? 20.562 -15.828 3.727 1 98.81 27 VAL B C 1
ATOM 3014 O O . VAL B 1 27 ? 20.812 -15.43 2.586 1 98.81 27 VAL B O 1
ATOM 3017 N N . HIS B 1 28 ? 19.391 -15.75 4.25 1 98.88 28 HIS B N 1
ATOM 3018 C CA . HIS B 1 28 ? 18.219 -15.18 3.59 1 98.88 28 HIS B CA 1
ATOM 3019 C C . HIS B 1 28 ? 17.891 -13.805 4.148 1 98.88 28 HIS B C 1
ATOM 3021 O O . HIS B 1 28 ? 17.531 -13.672 5.32 1 98.88 28 HIS B O 1
ATOM 3027 N N . ILE B 1 29 ? 18.031 -12.758 3.326 1 98.88 29 ILE B N 1
ATOM 3028 C CA . ILE B 1 29 ? 17.891 -11.383 3.783 1 98.88 29 ILE B CA 1
ATOM 3029 C C . ILE B 1 29 ? 16.625 -10.766 3.207 1 98.88 29 ILE B C 1
ATOM 3031 O O . ILE B 1 29 ? 16.344 -10.898 2.012 1 98.88 29 ILE B O 1
ATOM 3035 N N . GLU B 1 30 ? 15.805 -10.195 4.023 1 98.69 30 GLU B N 1
ATOM 3036 C CA . GLU B 1 30 ? 14.562 -9.539 3.646 1 98.69 30 GLU B CA 1
ATOM 3037 C C . GLU B 1 30 ? 14.492 -8.125 4.219 1 98.69 30 GLU B C 1
ATOM 3039 O O . GLU B 1 30 ? 14.766 -7.91 5.398 1 98.69 30 GLU B O 1
ATOM 3044 N N . ARG B 1 31 ? 14.109 -7.129 3.348 1 97.75 31 ARG B N 1
ATOM 3045 C CA . ARG B 1 31 ? 14.055 -5.73 3.771 1 97.75 31 ARG B CA 1
ATOM 3046 C C . ARG B 1 31 ? 12.953 -5.516 4.805 1 97.75 31 ARG B C 1
ATOM 3048 O O . ARG B 1 31 ? 13.07 -4.648 5.672 1 97.75 31 ARG B O 1
ATOM 3055 N N . GLU B 1 32 ? 11.875 -6.24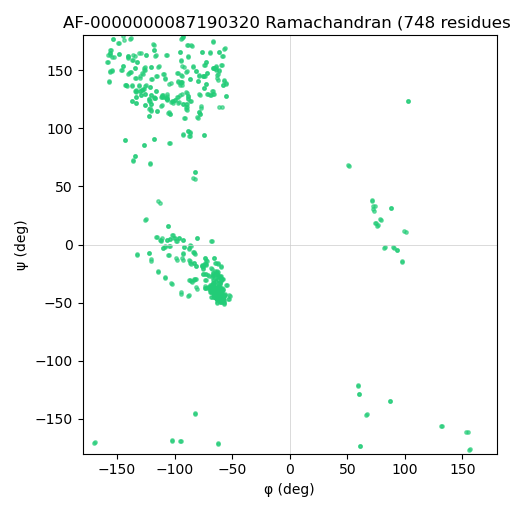6 4.715 1 97 32 GLU B N 1
ATOM 3056 C CA . GLU B 1 32 ? 10.797 -6.223 5.699 1 97 32 GLU B CA 1
ATOM 3057 C C . GLU B 1 32 ? 11.039 -7.242 6.809 1 97 32 GLU B C 1
ATOM 3059 O O . GLU B 1 32 ? 11.938 -8.078 6.703 1 97 32 GLU B O 1
ATOM 3064 N N . ALA B 1 33 ? 10.211 -7.188 7.859 1 96.5 33 ALA B N 1
ATOM 3065 C CA . ALA B 1 33 ? 10.344 -8.156 8.945 1 96.5 33 ALA B CA 1
ATOM 3066 C C . ALA B 1 33 ? 10.102 -9.578 8.438 1 96.5 33 ALA B C 1
ATOM 3068 O O . ALA B 1 33 ? 10.703 -10.531 8.93 1 96.5 33 ALA B O 1
ATOM 3069 N N . GLU B 1 34 ? 9.156 -9.703 7.504 1 96.69 34 GLU B N 1
ATOM 3070 C CA . GLU B 1 34 ? 8.758 -10.922 6.816 1 96.69 34 GLU B CA 1
ATOM 3071 C C . GLU B 1 34 ? 8.281 -10.625 5.398 1 96.69 34 GLU B C 1
ATOM 3073 O O . GLU B 1 34 ? 8.188 -9.469 5 1 96.69 34 GLU B O 1
ATOM 3078 N N . ALA B 1 35 ? 8.031 -11.656 4.633 1 96.12 35 ALA B N 1
ATOM 3079 C CA . ALA B 1 35 ? 7.461 -11.469 3.303 1 96.12 35 ALA B CA 1
ATOM 3080 C C . ALA B 1 35 ? 6.168 -10.664 3.367 1 96.12 35 ALA B C 1
ATOM 3082 O O . ALA B 1 35 ? 5.246 -11.023 4.105 1 96.12 35 ALA B O 1
ATOM 3083 N N . ARG B 1 36 ? 6.105 -9.625 2.566 1 96.44 36 ARG B N 1
ATOM 3084 C CA . ARG B 1 36 ? 4.934 -8.758 2.604 1 96.44 36 ARG B CA 1
ATOM 3085 C C . ARG B 1 36 ? 4.418 -8.477 1.196 1 96.44 36 ARG B C 1
ATOM 3087 O O . ARG B 1 36 ? 3.373 -7.844 1.027 1 96.44 36 ARG B O 1
ATOM 3094 N N . GLY B 1 37 ? 5.117 -8.852 0.184 1 96.81 37 GLY B N 1
ATOM 3095 C CA . GLY B 1 37 ? 4.789 -8.516 -1.192 1 96.81 37 GLY B CA 1
ATOM 3096 C C . GLY B 1 37 ? 3.748 -9.445 -1.796 1 96.81 37 GLY B C 1
ATOM 3097 O O . GLY B 1 37 ? 2.822 -9.875 -1.107 1 96.81 37 GLY B O 1
ATOM 3098 N N . ALA B 1 38 ? 3.852 -9.711 -3.061 1 97.56 38 ALA B N 1
ATOM 3099 C CA . ALA B 1 38 ? 2.842 -10.422 -3.842 1 97.56 38 ALA B CA 1
ATOM 3100 C C . ALA B 1 38 ? 2.617 -11.828 -3.297 1 97.56 38 ALA B C 1
ATOM 3102 O O . ALA B 1 38 ? 1.504 -12.359 -3.363 1 97.56 38 ALA B O 1
ATOM 3103 N N . SER B 1 39 ? 3.58 -12.391 -2.703 1 97.75 39 SER B N 1
ATOM 3104 C CA . SER B 1 39 ? 3.549 -13.797 -2.299 1 97.75 39 SER B CA 1
ATOM 3105 C C . SER B 1 39 ? 2.512 -14.031 -1.206 1 97.75 39 SER B C 1
ATOM 3107 O O . SER B 1 39 ? 1.991 -15.141 -1.066 1 97.75 39 SER B O 1
ATOM 3109 N N . VAL B 1 40 ? 2.188 -13.008 -0.416 1 97.62 40 VAL B N 1
ATOM 3110 C CA . VAL B 1 40 ? 1.22 -13.18 0.664 1 97.62 40 VAL B CA 1
ATOM 3111 C C . VAL B 1 40 ? -0.095 -12.5 0.291 1 97.62 40 VAL B C 1
ATOM 3113 O O . VAL B 1 40 ? -1.018 -12.43 1.105 1 97.62 40 VAL B O 1
ATOM 3116 N N . ARG B 1 41 ? -0.194 -11.953 -0.913 1 97.62 41 ARG B N 1
ATOM 3117 C CA . ARG B 1 41 ? -1.348 -11.141 -1.291 1 97.62 41 ARG B CA 1
ATOM 3118 C C . ARG B 1 41 ? -2.137 -11.805 -2.416 1 97.62 41 ARG B C 1
ATOM 3120 O O . ARG B 1 41 ? -3.061 -11.203 -2.971 1 97.62 41 ARG B O 1
ATOM 3127 N N . ASN B 1 42 ? -1.788 -12.977 -2.775 1 97.56 42 ASN B N 1
ATOM 3128 C CA . ASN B 1 42 ? -2.438 -13.664 -3.889 1 97.56 42 ASN B CA 1
ATOM 3129 C C . ASN B 1 42 ? -3.432 -14.711 -3.398 1 97.56 42 ASN B C 1
ATOM 3131 O O . ASN B 1 42 ? -3.789 -14.734 -2.219 1 97.56 42 ASN B O 1
ATOM 3135 N N . PHE B 1 43 ? -3.945 -15.602 -4.289 1 97.56 43 PHE B N 1
ATOM 3136 C CA . PHE B 1 43 ? -5 -16.562 -4 1 97.56 43 PHE B CA 1
ATOM 3137 C C . PHE B 1 43 ? -4.414 -17.859 -3.432 1 97.56 43 PHE B C 1
ATOM 3139 O O . PHE B 1 43 ? -5.145 -18.703 -2.904 1 97.56 43 PHE B O 1
ATOM 3146 N N . GLY B 1 44 ? -3.119 -18 -3.562 1 98.19 44 GLY B N 1
ATOM 3147 C CA . GLY B 1 44 ? -2.508 -19.266 -3.199 1 98.19 44 GLY B CA 1
ATOM 3148 C C . GLY B 1 44 ? -2.74 -20.359 -4.227 1 98.19 44 GLY B C 1
ATOM 3149 O O . GLY B 1 44 ? -2.49 -21.531 -3.957 1 98.19 44 GLY B O 1
ATOM 3150 N N . LEU B 1 45 ? -3.139 -19.984 -5.406 1 98 45 LEU B N 1
ATOM 3151 C CA . LEU B 1 45 ? -3.49 -20.938 -6.441 1 98 45 LEU B CA 1
ATOM 3152 C C . LEU B 1 45 ? -2.238 -21.516 -7.098 1 98 45 LEU B C 1
ATOM 3154 O O . LEU B 1 45 ? -1.303 -20.781 -7.41 1 98 45 LEU B O 1
ATOM 3158 N N . VAL B 1 46 ? -2.178 -22.734 -7.168 1 98.38 46 VAL B N 1
ATOM 3159 C CA . VAL B 1 46 ? -1.354 -23.469 -8.133 1 98.38 46 VAL B CA 1
ATOM 3160 C C . VAL B 1 46 ? -2.18 -23.781 -9.375 1 98.38 46 VAL B C 1
ATOM 3162 O O . VAL B 1 46 ? -2.877 -24.797 -9.422 1 98.38 46 VAL B O 1
ATOM 3165 N N . TRP B 1 47 ? -2.057 -22.922 -10.312 1 97.25 47 TRP B N 1
ATOM 3166 C CA . TRP B 1 47 ? -2.99 -22.844 -11.43 1 97.25 47 TRP B CA 1
ATOM 3167 C C . TRP B 1 47 ? -2.379 -23.438 -12.695 1 97.25 47 TRP B C 1
ATOM 3169 O O . TRP B 1 47 ? -1.896 -22.719 -13.562 1 97.25 47 TRP B O 1
ATOM 3179 N N . VAL B 1 48 ? -2.535 -24.703 -12.859 1 97.81 48 VAL B N 1
ATOM 3180 C CA . VAL B 1 48 ? -1.978 -25.422 -14 1 97.81 48 VAL B CA 1
ATOM 3181 C C . VAL B 1 48 ? -2.885 -25.25 -15.219 1 97.81 48 VAL B C 1
ATOM 3183 O O . VAL B 1 48 ? -2.4 -25.062 -16.344 1 97.81 48 VAL B O 1
ATOM 3186 N N . GLY B 1 49 ? -4.148 -25.219 -15.023 1 95.69 49 GLY B N 1
ATOM 3187 C CA . GLY B 1 49 ? -5.168 -25.281 -16.062 1 95.69 49 GLY B CA 1
ATOM 3188 C C . GLY B 1 49 ? -5.094 -24.109 -17.031 1 95.69 49 GLY B C 1
ATOM 3189 O O . GLY B 1 49 ? -5.434 -24.266 -18.203 1 95.69 49 GLY B O 1
ATOM 3190 N N . GLY B 1 50 ? -4.633 -22.938 -16.547 1 94.69 50 GLY B N 1
ATOM 3191 C CA . GLY B 1 50 ? -4.672 -21.75 -17.375 1 94.69 50 GLY B CA 1
ATOM 3192 C C . GLY B 1 50 ? -3.334 -21.422 -18.016 1 94.69 50 GLY B C 1
ATOM 3193 O O . GLY B 1 50 ? -3.205 -20.422 -18.734 1 94.69 50 GLY B O 1
ATOM 3194 N N . ARG B 1 51 ? -2.34 -22.266 -17.875 1 95.75 51 ARG B N 1
ATOM 3195 C CA . ARG B 1 51 ? -0.987 -21.953 -18.312 1 95.75 51 ARG B CA 1
ATOM 3196 C C . ARG B 1 51 ? -0.833 -22.188 -19.812 1 95.75 51 ARG B C 1
ATOM 3198 O O . ARG B 1 51 ? -1.489 -23.062 -20.375 1 95.75 51 ARG B O 1
ATOM 3205 N N . ALA B 1 52 ? 0.033 -21.406 -20.438 1 95 52 ALA B N 1
ATOM 3206 C CA . ALA B 1 52 ? 0.357 -21.594 -21.844 1 95 52 ALA B CA 1
ATOM 3207 C C . ALA B 1 52 ? 1.006 -22.953 -22.078 1 95 52 ALA B C 1
ATOM 3209 O O . ALA B 1 52 ? 1.778 -23.438 -21.25 1 95 52 ALA B O 1
ATOM 3210 N N . ALA B 1 53 ? 0.704 -23.5 -23.266 1 94.94 53 ALA B N 1
ATOM 3211 C CA . ALA B 1 53 ? 1.355 -24.75 -23.641 1 94.94 53 ALA B CA 1
ATOM 3212 C C . ALA B 1 53 ? 2.869 -24.578 -23.719 1 94.94 53 ALA B C 1
ATOM 3214 O O . ALA B 1 53 ? 3.375 -23.453 -23.672 1 94.94 53 ALA B O 1
ATOM 3215 N N . GLY B 1 54 ? 3.607 -25.688 -23.766 1 94.81 54 GLY B N 1
ATOM 3216 C CA . GLY B 1 54 ? 5.055 -25.609 -23.906 1 94.81 54 GLY B CA 1
ATOM 3217 C C . GLY B 1 54 ? 5.77 -25.469 -22.578 1 94.81 54 GLY B C 1
ATOM 3218 O O . GLY B 1 54 ? 5.516 -26.219 -21.641 1 94.81 54 GLY B O 1
ATOM 3219 N N . GLU B 1 55 ? 6.68 -24.594 -22.531 1 95.5 55 GLU B N 1
ATOM 3220 C CA . GLU B 1 55 ? 7.574 -24.438 -21.391 1 95.5 55 GLU B CA 1
ATOM 3221 C C . GLU B 1 55 ? 6.797 -24.047 -20.141 1 95.5 55 GLU B C 1
ATOM 3223 O O . GLU B 1 55 ? 7.082 -24.531 -19.047 1 95.5 55 GLU B O 1
ATOM 3228 N N . GLU B 1 56 ? 5.879 -23.156 -20.312 1 96.75 56 GLU B N 1
ATOM 3229 C CA . GLU B 1 56 ? 5.113 -22.688 -19.156 1 96.75 56 GLU B CA 1
ATOM 3230 C C . GLU B 1 56 ? 4.328 -23.828 -18.516 1 96.75 56 GLU B C 1
ATOM 3232 O O . GLU B 1 56 ? 4.336 -24 -17.297 1 96.75 56 GLU B O 1
ATOM 3237 N N . LEU B 1 57 ? 3.648 -24.641 -19.375 1 97.62 57 LEU B N 1
ATOM 3238 C CA . LEU B 1 57 ? 2.898 -25.766 -18.859 1 97.62 57 LEU B CA 1
ATOM 3239 C C . LEU B 1 57 ? 3.832 -26.781 -18.203 1 97.62 57 LEU B C 1
ATOM 3241 O O . LEU B 1 57 ? 3.545 -27.297 -17.125 1 97.62 57 LEU B O 1
ATOM 3245 N N . ALA B 1 58 ? 4.934 -27.062 -18.875 1 98.06 58 ALA B N 1
ATOM 3246 C CA . ALA B 1 58 ? 5.898 -28 -18.312 1 98.06 58 ALA B CA 1
ATOM 3247 C C . ALA B 1 58 ? 6.387 -27.547 -16.938 1 98.06 58 ALA B C 1
ATOM 3249 O O . ALA B 1 58 ? 6.469 -28.344 -16 1 98.06 58 ALA B O 1
ATOM 3250 N N . THR B 1 59 ? 6.699 -26.281 -16.797 1 98.44 59 THR B N 1
ATOM 3251 C CA . THR B 1 59 ? 7.145 -25.703 -15.531 1 98.44 59 THR B CA 1
ATOM 3252 C C . THR B 1 59 ? 6.055 -25.812 -14.477 1 98.44 59 THR B C 1
ATOM 3254 O O . THR B 1 59 ? 6.328 -26.172 -13.328 1 98.44 59 THR B O 1
ATOM 3257 N N . ALA B 1 60 ? 4.844 -25.531 -14.852 1 98.5 60 ALA B N 1
ATOM 3258 C CA . ALA B 1 60 ? 3.717 -25.562 -13.93 1 98.5 60 ALA B CA 1
ATOM 3259 C C . ALA B 1 60 ? 3.475 -26.984 -13.422 1 98.5 60 ALA B C 1
ATOM 3261 O O . ALA B 1 60 ? 3.203 -27.203 -12.242 1 98.5 60 ALA B O 1
ATOM 3262 N N . LEU B 1 61 ? 3.545 -27.922 -14.352 1 98.69 61 LEU B N 1
ATOM 3263 C CA . LEU B 1 61 ? 3.33 -29.312 -13.977 1 98.69 61 LEU B CA 1
ATOM 3264 C C . LEU B 1 61 ? 4.406 -29.781 -13.008 1 98.69 61 LEU B C 1
ATOM 3266 O O . LEU B 1 61 ? 4.102 -30.438 -12.008 1 98.69 61 LEU B O 1
ATOM 3270 N N . ARG B 1 62 ? 5.621 -29.422 -13.289 1 98.81 62 ARG B N 1
ATOM 3271 C CA . ARG B 1 62 ? 6.703 -29.766 -12.375 1 98.81 62 ARG B CA 1
ATOM 3272 C C . ARG B 1 62 ? 6.523 -29.078 -11.023 1 98.81 62 ARG B C 1
ATOM 3274 O O . ARG B 1 62 ? 6.699 -29.703 -9.977 1 98.81 62 ARG B O 1
ATOM 3281 N N . ALA B 1 63 ? 6.195 -27.891 -11.023 1 98.88 63 ALA B N 1
ATOM 3282 C CA . ALA B 1 63 ? 5.961 -27.125 -9.805 1 98.88 63 ALA B CA 1
ATOM 3283 C C . ALA B 1 63 ? 4.844 -27.75 -8.977 1 98.88 63 ALA B C 1
ATOM 3285 O O . ALA B 1 63 ? 4.93 -27.812 -7.746 1 98.88 63 ALA B O 1
ATOM 3286 N N . ARG B 1 64 ? 3.838 -28.203 -9.711 1 98.81 64 ARG B N 1
ATOM 3287 C CA . ARG B 1 64 ? 2.717 -28.844 -9.031 1 98.81 64 ARG B CA 1
ATOM 3288 C C . ARG B 1 64 ? 3.182 -30.047 -8.227 1 98.81 64 ARG B C 1
ATOM 3290 O O . ARG B 1 64 ? 2.746 -30.25 -7.094 1 98.81 64 ARG B O 1
ATOM 3297 N N . GLU B 1 65 ? 3.99 -30.82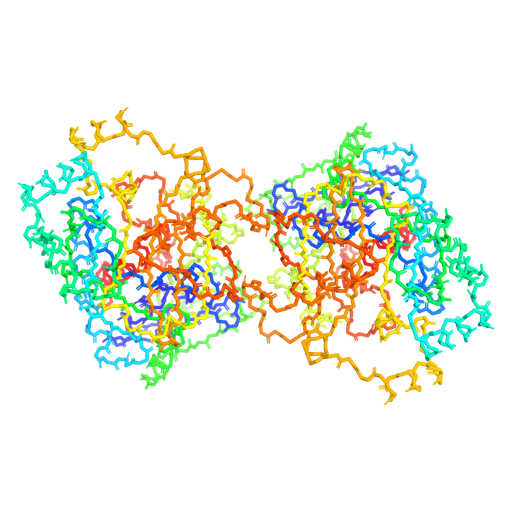8 -8.75 1 98.75 65 GLU B N 1
ATOM 3298 C CA . GLU B 1 65 ? 4.562 -31.969 -8.055 1 98.75 65 GLU B CA 1
ATOM 3299 C C . GLU B 1 65 ? 5.383 -31.531 -6.844 1 98.75 65 GLU B C 1
ATOM 3301 O O . GLU B 1 65 ? 5.258 -32.094 -5.758 1 98.75 65 GLU B O 1
ATOM 3306 N N . LEU B 1 66 ? 6.16 -30.562 -7 1 98.88 66 LEU B N 1
ATOM 3307 C CA . LEU B 1 66 ? 7.027 -30.062 -5.938 1 98.88 66 LEU B CA 1
ATOM 3308 C C . LEU B 1 66 ? 6.207 -29.469 -4.793 1 98.88 66 LEU B C 1
ATOM 3310 O O . LEU B 1 66 ? 6.516 -29.703 -3.621 1 98.88 66 LEU B O 1
ATOM 3314 N N . TRP B 1 67 ? 5.184 -28.734 -5.137 1 98.81 67 TRP B N 1
ATOM 3315 C CA . TRP B 1 67 ? 4.316 -28.188 -4.105 1 98.81 67 TRP B CA 1
ATOM 3316 C C . TRP B 1 67 ? 3.721 -29.297 -3.242 1 98.81 67 TRP B C 1
ATOM 3318 O O . TRP B 1 67 ? 3.637 -29.156 -2.02 1 98.81 67 TRP B O 1
ATOM 3328 N N . GLU B 1 68 ? 3.277 -30.312 -3.895 1 98.75 68 GLU B N 1
ATOM 3329 C CA . GLU B 1 68 ? 2.703 -31.438 -3.17 1 98.75 68 GLU B CA 1
ATOM 3330 C C . GLU B 1 68 ? 3.736 -32.094 -2.252 1 98.75 68 GLU B C 1
ATOM 3332 O O . GLU B 1 68 ? 3.436 -32.406 -1.1 1 98.75 68 GLU B O 1
ATOM 3337 N N . GLU B 1 69 ? 4.902 -32.25 -2.732 1 98.75 69 GLU B N 1
ATOM 3338 C CA . GLU B 1 69 ? 5.988 -32.812 -1.931 1 98.75 69 GLU B CA 1
ATOM 3339 C C . GLU B 1 69 ? 6.312 -31.906 -0.742 1 98.75 69 GLU B C 1
ATOM 3341 O O . GLU B 1 69 ? 6.457 -32.375 0.385 1 98.75 69 GLU B O 1
ATOM 3346 N N . ILE B 1 70 ? 6.449 -30.625 -0.969 1 98.75 70 ILE B N 1
ATOM 3347 C CA . ILE B 1 70 ? 6.754 -29.672 0.085 1 98.75 70 ILE B CA 1
ATOM 3348 C C . ILE B 1 70 ? 5.617 -29.656 1.107 1 98.75 70 ILE B C 1
ATOM 3350 O O . ILE B 1 70 ? 5.863 -29.578 2.314 1 98.75 70 ILE B O 1
ATOM 3354 N N . GLY B 1 71 ? 4.41 -29.719 0.547 1 98.44 71 GLY B N 1
ATOM 3355 C CA . GLY B 1 71 ? 3.262 -29.75 1.438 1 98.44 71 GLY B CA 1
ATOM 3356 C C . GLY B 1 71 ? 3.281 -30.938 2.387 1 98.44 71 GLY B C 1
ATOM 3357 O O . GLY B 1 71 ? 2.861 -30.812 3.541 1 98.44 71 GLY B O 1
ATOM 3358 N N . ALA B 1 72 ? 3.703 -32.062 1.92 1 98.25 72 ALA B N 1
ATOM 3359 C CA . ALA B 1 72 ? 3.828 -33.25 2.762 1 98.25 72 ALA B CA 1
ATOM 3360 C C . ALA B 1 72 ? 4.879 -33.031 3.852 1 98.25 72 ALA B C 1
ATOM 3362 O O . ALA B 1 72 ? 4.695 -33.469 4.988 1 98.25 72 ALA B O 1
ATOM 3363 N N . ALA B 1 73 ? 5.902 -32.312 3.545 1 97.81 73 ALA B N 1
ATOM 3364 C CA . ALA B 1 73 ? 7 -32.062 4.477 1 97.81 73 ALA B CA 1
ATOM 3365 C C . ALA B 1 73 ? 6.668 -30.922 5.422 1 97.81 73 ALA B C 1
ATOM 3367 O O . ALA B 1 73 ? 7.16 -30.875 6.551 1 97.81 73 ALA B O 1
ATOM 3368 N N . VAL B 1 74 ? 5.887 -29.969 5.004 1 98.31 74 VAL B N 1
ATOM 3369 C CA . VAL B 1 74 ? 5.535 -28.766 5.746 1 98.31 74 VAL B CA 1
ATOM 3370 C C . VAL B 1 74 ? 4.016 -28.625 5.805 1 98.31 74 VAL B C 1
ATOM 3372 O O . VAL B 1 74 ? 3.432 -27.828 5.066 1 98.31 74 VAL B O 1
ATOM 3375 N N . PRO B 1 75 ? 3.406 -29.25 6.766 1 95.88 75 PRO B N 1
ATOM 3376 C CA . PRO B 1 75 ? 1.943 -29.219 6.82 1 95.88 75 PRO B CA 1
ATOM 3377 C C . PRO B 1 75 ? 1.377 -27.812 6.91 1 95.88 75 PRO B C 1
ATOM 3379 O O . PRO B 1 75 ? 0.278 -27.547 6.414 1 95.88 75 PRO B O 1
ATOM 3382 N N . GLY B 1 76 ? 2.094 -26.891 7.5 1 96.06 76 GLY B N 1
ATOM 3383 C CA . GLY B 1 76 ? 1.66 -25.516 7.641 1 96.06 76 GLY B CA 1
ATOM 3384 C C . GLY B 1 76 ? 1.533 -24.781 6.316 1 96.06 76 GLY B C 1
ATOM 3385 O O . GLY B 1 76 ? 0.936 -23.703 6.242 1 96.06 76 GLY B O 1
ATOM 3386 N N . LEU B 1 77 ? 2.033 -25.375 5.258 1 97.56 77 LEU B N 1
ATOM 3387 C CA . LEU B 1 77 ? 1.906 -24.812 3.914 1 97.56 77 LEU B CA 1
ATOM 3388 C C . LEU B 1 77 ? 0.444 -24.766 3.486 1 97.56 77 LEU B C 1
ATOM 3390 O O . LEU B 1 77 ? 0.06 -23.906 2.682 1 97.56 77 LEU B O 1
ATOM 3394 N N . GLY B 1 78 ? -0.356 -25.703 3.961 1 97.94 78 GLY B N 1
ATOM 3395 C CA . GLY B 1 78 ? -1.773 -25.766 3.641 1 97.94 78 GLY B CA 1
ATOM 3396 C C . GLY B 1 78 ? -2.047 -26.219 2.221 1 97.94 78 GLY B C 1
ATOM 3397 O O . GLY B 1 78 ? -2.992 -25.75 1.584 1 97.94 78 GLY B O 1
ATOM 3398 N N . PHE B 1 79 ? -1.206 -27.078 1.734 1 98.56 79 PHE B N 1
ATOM 3399 C CA . PHE B 1 79 ? -1.409 -27.594 0.383 1 98.56 79 PHE B CA 1
ATOM 3400 C C . PHE B 1 79 ? -2.678 -28.438 0.306 1 98.56 79 PHE B C 1
ATOM 3402 O O . PHE B 1 79 ? -2.898 -29.312 1.145 1 98.56 79 PHE B O 1
ATOM 3409 N N . ARG B 1 80 ? -3.502 -28.156 -0.631 1 98.56 80 ARG B N 1
ATOM 3410 C CA . ARG B 1 80 ? -4.699 -28.922 -0.936 1 98.56 80 ARG B CA 1
ATOM 3411 C C . ARG B 1 80 ? -4.82 -29.188 -2.436 1 98.56 80 ARG B C 1
ATOM 3413 O O . ARG B 1 80 ? -4.863 -28.234 -3.23 1 98.56 80 ARG B O 1
ATOM 3420 N N . ALA B 1 81 ? -4.871 -30.422 -2.797 1 98.38 81 ALA B N 1
ATOM 3421 C CA . ALA B 1 81 ? -5.086 -30.781 -4.195 1 98.38 81 ALA B CA 1
ATOM 3422 C C . ALA B 1 81 ? -6.566 -30.734 -4.551 1 98.38 81 ALA B C 1
ATOM 3424 O O . ALA B 1 81 ? -7.125 -31.734 -5.027 1 98.38 81 ALA B O 1
ATOM 3425 N N . ASN B 1 82 ? -7.141 -29.609 -4.453 1 98.19 82 ASN B N 1
ATOM 3426 C CA . ASN B 1 82 ? -8.594 -29.5 -4.516 1 98.19 82 ASN B CA 1
ATOM 3427 C C . ASN B 1 82 ? -9.078 -29.25 -5.945 1 98.19 82 ASN B C 1
ATOM 3429 O O . ASN B 1 82 ? -10.281 -29.172 -6.191 1 98.19 82 ASN B O 1
ATOM 3433 N N . GLY B 1 83 ? -8.164 -29.125 -6.938 1 98.56 83 GLY B N 1
ATOM 3434 C CA . GLY B 1 83 ? -8.57 -28.828 -8.297 1 98.56 83 GLY B CA 1
ATOM 3435 C C . GLY B 1 83 ? -9.305 -27.5 -8.43 1 98.56 83 GLY B C 1
ATOM 3436 O O . GLY B 1 83 ? -9.281 -26.688 -7.504 1 98.56 83 GLY B O 1
ATOM 3437 N N . SER B 1 84 ? -9.828 -27.234 -9.641 1 98.75 84 SER B N 1
ATOM 3438 C CA . SER B 1 84 ? -10.578 -26.016 -9.898 1 98.75 84 SER B CA 1
ATOM 3439 C C . SER B 1 84 ? -11.719 -26.25 -10.883 1 98.75 84 SER B C 1
ATOM 3441 O O . SER B 1 84 ? -11.711 -27.25 -11.617 1 98.75 84 SER B O 1
ATOM 3443 N N . LEU B 1 85 ? -12.719 -25.453 -10.789 1 98.88 85 LEU B N 1
ATOM 3444 C CA . LEU B 1 85 ? -13.82 -25.422 -11.742 1 98.88 85 LEU B CA 1
ATOM 3445 C C . LEU B 1 85 ? -13.93 -24.031 -12.391 1 98.88 85 LEU B C 1
ATOM 3447 O O . LEU B 1 85 ? -14.078 -23.031 -11.695 1 98.88 85 LEU B O 1
ATOM 3451 N N . THR B 1 86 ? -13.82 -23.922 -13.695 1 98.88 86 THR B N 1
ATOM 3452 C CA . THR B 1 86 ? -14.234 -22.734 -14.422 1 98.88 86 THR B CA 1
ATOM 3453 C C . THR B 1 86 ? -15.688 -22.859 -14.875 1 98.88 86 THR B C 1
ATOM 3455 O O . THR B 1 86 ? -15.992 -23.594 -15.805 1 98.88 86 THR B O 1
ATOM 3458 N N . ALA B 1 87 ? -16.5 -22.094 -14.234 1 98.81 87 ALA B N 1
ATOM 3459 C CA . ALA B 1 87 ? -17.938 -22.219 -14.453 1 98.81 87 ALA B CA 1
ATOM 3460 C C . ALA B 1 87 ? -18.344 -21.609 -15.797 1 98.81 87 ALA B C 1
ATOM 3462 O O . ALA B 1 87 ? -17.875 -20.531 -16.156 1 98.81 87 ALA B O 1
ATOM 3463 N N . VAL B 1 88 ? -19.156 -22.312 -16.531 1 98.69 88 VAL B N 1
ATOM 3464 C CA . VAL B 1 88 ? -19.703 -21.812 -17.797 1 98.69 88 VAL B CA 1
ATOM 3465 C C . VAL B 1 88 ? -21.219 -21.672 -17.688 1 98.69 88 VAL B C 1
ATOM 3467 O O . VAL B 1 88 ? -21.891 -22.562 -17.203 1 98.69 88 VAL B O 1
ATOM 3470 N N . THR B 1 89 ? -21.688 -20.516 -18.125 1 98.38 89 THR B N 1
ATOM 3471 C CA . THR B 1 89 ? -23.094 -20.203 -17.922 1 98.38 89 THR B CA 1
ATOM 3472 C C . THR B 1 89 ? -23.797 -19.922 -19.25 1 98.38 89 THR B C 1
ATOM 3474 O O . THR B 1 89 ? -25.016 -19.766 -19.297 1 98.38 89 THR B O 1
ATOM 3477 N N . THR B 1 90 ? -23.141 -19.844 -20.359 1 98.31 90 THR B N 1
ATOM 3478 C CA . THR B 1 90 ? -23.719 -19.625 -21.688 1 98.31 90 THR B CA 1
ATOM 3479 C C . THR B 1 90 ? -23.172 -20.656 -22.672 1 98.31 90 THR B C 1
ATOM 3481 O O . THR B 1 90 ? -22.141 -21.297 -22.422 1 98.31 90 THR B O 1
ATOM 3484 N N . GLU B 1 91 ? -23.859 -20.75 -23.828 1 98.31 91 GLU B N 1
ATOM 3485 C CA . GLU B 1 91 ? -23.438 -21.688 -24.844 1 98.31 91 GLU B CA 1
ATOM 3486 C C . GLU B 1 91 ? -22.094 -21.297 -25.438 1 98.31 91 GLU B C 1
ATOM 3488 O O . GLU B 1 91 ? -21.297 -22.156 -25.797 1 98.31 91 GLU B O 1
ATOM 3493 N N . ALA B 1 92 ? -21.812 -20.062 -25.547 1 98.38 92 ALA B N 1
ATOM 3494 C CA . ALA B 1 92 ? -20.531 -19.594 -26.062 1 98.38 92 ALA B CA 1
ATOM 3495 C C . ALA B 1 92 ? -19.391 -19.953 -25.141 1 98.38 92 ALA B C 1
ATOM 3497 O O . ALA B 1 92 ? -18.312 -20.375 -25.594 1 98.38 92 ALA B O 1
ATOM 3498 N N . GLU B 1 93 ? -19.609 -19.797 -23.875 1 98.69 93 GLU B N 1
ATOM 3499 C CA . GLU B 1 93 ? -18.625 -20.188 -22.891 1 98.69 93 GLU B CA 1
ATOM 3500 C C . GLU B 1 93 ? -18.391 -21.703 -22.922 1 98.69 93 GLU B C 1
ATOM 3502 O O . GLU B 1 93 ? -17.25 -22.156 -22.859 1 98.69 93 GLU B O 1
ATOM 3507 N N . LEU B 1 94 ? -19.453 -22.438 -23.016 1 98.75 94 LEU B N 1
ATOM 3508 C CA . LEU B 1 94 ? -19.375 -23.891 -23.094 1 98.75 94 LEU B CA 1
ATOM 3509 C C . LEU B 1 94 ? -18.578 -24.328 -24.312 1 98.75 94 LEU B C 1
ATOM 3511 O O . LEU B 1 94 ? -17.828 -25.297 -24.25 1 98.75 94 LEU B O 1
ATOM 3515 N N . ALA B 1 95 ? -18.734 -23.641 -25.406 1 98.69 95 ALA B N 1
ATOM 3516 C CA . ALA B 1 95 ? -18 -23.938 -26.625 1 98.69 95 ALA B CA 1
ATOM 3517 C C . ALA B 1 95 ? -16.5 -23.766 -26.422 1 98.69 95 ALA B C 1
ATOM 3519 O O . ALA B 1 95 ? -15.703 -24.562 -26.938 1 98.69 95 ALA B O 1
ATOM 3520 N N . VAL B 1 96 ? -16.062 -22.781 -25.688 1 98.81 96 VAL B N 1
ATOM 3521 C CA . VAL B 1 96 ? -14.656 -22.578 -25.375 1 98.81 96 VAL B CA 1
ATOM 3522 C C . VAL B 1 96 ? -14.133 -23.734 -24.547 1 98.81 96 VAL B C 1
ATOM 3524 O O . VAL B 1 96 ? -13.055 -24.281 -24.828 1 98.81 96 VAL B O 1
ATOM 3527 N N . ALA B 1 97 ? -14.914 -24.125 -23.562 1 98.75 97 ALA B N 1
ATOM 3528 C CA . ALA B 1 97 ? -14.531 -25.25 -22.719 1 98.75 97 ALA B CA 1
ATOM 3529 C C . ALA B 1 97 ? -14.359 -26.516 -23.547 1 98.75 97 ALA B C 1
ATOM 3531 O O . ALA B 1 97 ? -13.367 -27.234 -23.375 1 98.75 97 ALA B O 1
ATOM 3532 N N . ARG B 1 98 ? -15.312 -26.781 -24.438 1 98.69 98 ARG B N 1
ATOM 3533 C CA . ARG B 1 98 ? -15.25 -27.969 -25.297 1 98.69 98 ARG B CA 1
ATOM 3534 C C . ARG B 1 98 ? -14.031 -27.922 -26.203 1 98.69 98 ARG B C 1
ATOM 3536 O O . ARG B 1 98 ? -13.336 -28.938 -26.375 1 98.69 98 ARG B O 1
ATOM 3543 N N . ALA B 1 99 ? -13.789 -26.781 -26.766 1 98.56 99 ALA B N 1
ATOM 3544 C CA . ALA B 1 99 ? -12.641 -26.609 -27.656 1 98.56 99 ALA B CA 1
ATOM 3545 C C . ALA B 1 99 ? -11.336 -26.859 -26.891 1 98.56 99 ALA B C 1
ATOM 3547 O O . ALA B 1 99 ? -10.391 -27.438 -27.438 1 98.56 99 ALA B O 1
ATOM 3548 N N . THR B 1 100 ? -11.25 -26.391 -25.672 1 98.25 100 THR B N 1
ATOM 3549 C CA . THR B 1 100 ? -10.062 -26.562 -24.844 1 98.25 100 THR B CA 1
ATOM 3550 C C . THR B 1 100 ? -9.828 -28.047 -24.531 1 98.25 100 THR B C 1
ATOM 3552 O O . THR B 1 100 ? -8.688 -28.516 -24.562 1 98.25 100 THR B O 1
ATOM 3555 N N . LEU B 1 101 ? -10.898 -28.766 -24.234 1 97.69 101 LEU B N 1
ATOM 3556 C CA . LEU B 1 101 ? -10.812 -30.172 -23.906 1 97.69 101 LEU B CA 1
ATOM 3557 C C . LEU B 1 101 ? -10.273 -30.984 -25.094 1 97.69 101 LEU B C 1
ATOM 3559 O O . LEU B 1 101 ? -9.664 -32.031 -24.906 1 97.69 101 LEU B O 1
ATOM 3563 N N . ALA B 1 102 ? -10.445 -30.469 -26.281 1 97.31 102 ALA B N 1
ATOM 3564 C CA . ALA B 1 102 ? -10.062 -31.188 -27.5 1 97.31 102 ALA B CA 1
ATOM 3565 C C . ALA B 1 102 ? -8.578 -31 -27.797 1 97.31 102 ALA B C 1
ATOM 3567 O O . ALA B 1 102 ? -8.023 -31.672 -28.672 1 97.31 102 ALA B O 1
ATOM 3568 N N . ARG B 1 103 ? -7.918 -30.188 -27.094 1 96.5 103 ARG B N 1
ATOM 3569 C CA . ARG B 1 103 ? -6.508 -29.906 -27.344 1 96.5 103 ARG B CA 1
ATOM 3570 C C . ARG B 1 103 ? -5.625 -31.062 -26.875 1 96.5 103 ARG B C 1
ATOM 3572 O O . ARG B 1 103 ? -5.984 -31.781 -25.953 1 96.5 103 ARG B O 1
ATOM 3579 N N . PRO B 1 104 ? -4.434 -31.188 -27.484 1 95.81 104 PRO B N 1
ATOM 3580 C CA . PRO B 1 104 ? -3.557 -32.312 -27.156 1 95.81 104 PRO B CA 1
ATOM 3581 C C . PRO B 1 104 ? -3.029 -32.25 -25.719 1 95.81 104 PRO B C 1
ATOM 3583 O O . PRO B 1 104 ? -2.654 -33.281 -25.156 1 95.81 104 PRO B O 1
ATOM 3586 N N . ASP B 1 105 ? -2.971 -31.062 -25.141 1 95.94 105 ASP B N 1
ATOM 3587 C CA . ASP B 1 105 ? -2.396 -30.906 -23.812 1 95.94 105 ASP B CA 1
ATOM 3588 C C . ASP B 1 105 ? -3.477 -31 -22.734 1 95.94 105 ASP B C 1
ATOM 3590 O O . ASP B 1 105 ? -3.193 -30.828 -21.547 1 95.94 105 ASP B O 1
ATOM 3594 N N . ALA B 1 106 ? -4.738 -31.281 -23.078 1 97.31 106 ALA B N 1
ATOM 3595 C CA . ALA B 1 106 ? -5.848 -31.344 -22.125 1 97.31 106 ALA B CA 1
ATOM 3596 C C . ALA B 1 106 ? -5.629 -32.469 -21.109 1 97.31 106 ALA B C 1
ATOM 3598 O O . ALA B 1 106 ? -5.867 -32.25 -19.906 1 97.31 106 ALA B O 1
ATOM 3599 N N . ALA B 1 107 ? -5.148 -33.562 -21.562 1 96.75 107 ALA B N 1
ATOM 3600 C CA . ALA B 1 107 ? -4.953 -34.719 -20.672 1 96.75 107 ALA B CA 1
ATOM 3601 C C . ALA B 1 107 ? -3.875 -34.406 -19.625 1 96.75 107 ALA B C 1
ATOM 3603 O O . ALA B 1 107 ? -4.012 -34.812 -18.469 1 96.75 107 ALA B O 1
ATOM 3604 N N . ALA B 1 108 ? -2.814 -33.844 -20.031 1 96.19 108 ALA B N 1
ATOM 3605 C CA . ALA B 1 108 ? -1.725 -33.5 -19.125 1 96.19 108 ALA B CA 1
ATOM 3606 C C . ALA B 1 108 ? -2.205 -32.562 -18 1 96.19 108 ALA B C 1
ATOM 3608 O O . ALA B 1 108 ? -1.717 -32.656 -16.875 1 96.19 108 ALA B O 1
ATOM 3609 N N . ARG B 1 109 ? -3.178 -31.766 -18.25 1 96.62 109 ARG B N 1
ATOM 3610 C CA . ARG B 1 109 ? -3.75 -30.844 -17.281 1 96.62 109 ARG B CA 1
ATOM 3611 C C . ARG B 1 109 ? -4.773 -31.547 -16.391 1 96.62 109 ARG B C 1
ATOM 3613 O O . ARG B 1 109 ? -5.145 -31.031 -15.328 1 96.62 109 ARG B O 1
ATOM 3620 N N . GLY B 1 110 ? -5.199 -32.719 -16.859 1 97.69 110 GLY B N 1
ATOM 3621 C CA . GLY B 1 110 ? -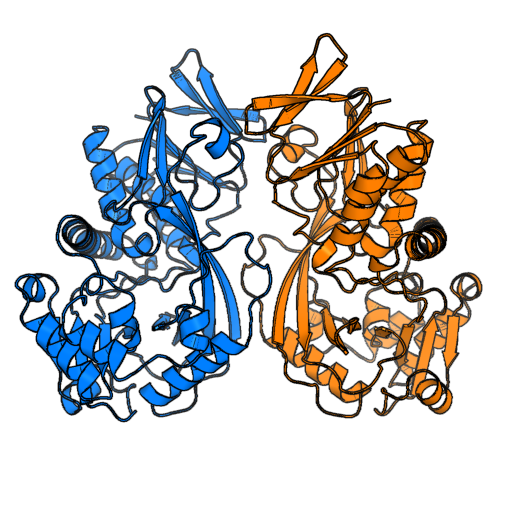6.305 -33.344 -16.156 1 97.69 110 GLY B CA 1
ATOM 3622 C C . GLY B 1 110 ? -7.629 -32.656 -16.359 1 97.69 110 GLY B C 1
ATOM 3623 O O . GLY B 1 110 ? -8.406 -32.5 -15.414 1 97.69 110 GLY B O 1
ATOM 3624 N N . LEU B 1 111 ? -7.922 -32.156 -17.516 1 98.5 111 LEU B N 1
ATOM 3625 C CA . LEU B 1 111 ? -9.148 -31.406 -17.797 1 98.5 111 LEU B CA 1
ATOM 3626 C C . LEU B 1 111 ? -10.32 -32.344 -18.016 1 98.5 111 LEU B C 1
ATOM 3628 O O . LEU B 1 111 ? -10.164 -33.406 -18.609 1 98.5 111 LEU B O 1
ATOM 3632 N N . ARG B 1 112 ? -11.43 -31.953 -17.516 1 98.38 112 ARG B N 1
ATOM 3633 C CA . ARG B 1 112 ? -12.719 -32.594 -17.719 1 98.38 112 ARG B CA 1
ATOM 3634 C C . ARG B 1 112 ? -13.828 -31.562 -17.891 1 98.38 112 ARG B C 1
ATOM 3636 O O . ARG B 1 112 ? -13.727 -30.453 -17.375 1 98.38 112 ARG B O 1
ATOM 3643 N N . LEU B 1 113 ? -14.742 -31.969 -18.688 1 98.69 113 LEU B N 1
ATOM 3644 C CA . LEU B 1 113 ? -15.945 -31.156 -18.797 1 98.69 113 LEU B CA 1
ATOM 3645 C C . LEU B 1 113 ? -17.078 -31.766 -17.984 1 98.69 113 LEU B C 1
ATOM 3647 O O . LEU B 1 113 ? -17.453 -32.938 -18.203 1 98.69 113 LEU B O 1
ATOM 3651 N N . LEU B 1 114 ? -17.578 -30.984 -17.062 1 98.88 114 LEU B N 1
ATOM 3652 C CA . LEU B 1 114 ? -18.625 -31.469 -16.172 1 98.88 114 LEU B CA 1
ATOM 3653 C C . LEU B 1 114 ? -19.984 -30.922 -16.594 1 98.88 114 LEU B C 1
ATOM 3655 O O . LEU B 1 114 ? -20.094 -29.734 -16.938 1 98.88 114 LEU B O 1
ATOM 3659 N N . ALA B 1 115 ? -20.984 -31.75 -16.547 1 98.56 115 ALA B N 1
ATOM 3660 C CA . ALA B 1 115 ? -22.359 -31.297 -16.672 1 98.56 115 ALA B CA 1
ATOM 3661 C C . ALA B 1 115 ? -22.844 -30.641 -15.383 1 98.56 115 ALA B C 1
ATOM 3663 O O . ALA B 1 115 ? -22.203 -30.75 -14.344 1 98.56 115 ALA B O 1
ATOM 3664 N N . PRO B 1 116 ? -23.938 -29.953 -15.445 1 98.44 116 PRO B N 1
ATOM 3665 C CA . PRO B 1 116 ? -24.422 -29.203 -14.273 1 98.44 116 PRO B CA 1
ATOM 3666 C C . PRO B 1 116 ? -24.516 -30.062 -13.023 1 98.44 116 PRO B C 1
ATOM 3668 O O . PRO B 1 116 ? -24.094 -29.656 -11.945 1 98.44 116 PRO B O 1
ATOM 3671 N N . ASP B 1 117 ? -25.047 -31.25 -13.133 1 98.25 117 ASP B N 1
ATOM 3672 C CA . ASP B 1 117 ? -25.219 -32.125 -11.984 1 98.25 117 ASP B CA 1
ATOM 3673 C C . ASP B 1 117 ? -23.859 -32.562 -11.438 1 98.25 117 ASP B C 1
ATOM 3675 O O . ASP B 1 117 ? -23.703 -32.719 -10.219 1 98.25 117 ASP B O 1
ATOM 3679 N N . GLU B 1 118 ? -22.953 -32.812 -12.344 1 98.69 118 GLU B N 1
ATOM 3680 C CA . GLU B 1 118 ? -21.609 -33.188 -11.922 1 98.69 118 GLU B CA 1
ATOM 3681 C C . GLU B 1 118 ? -20.906 -32.031 -11.211 1 98.69 118 GLU B C 1
ATOM 3683 O O . GLU B 1 118 ? -20.109 -32.25 -10.297 1 98.69 118 GLU B O 1
ATOM 3688 N N . VAL B 1 119 ? -21.156 -30.812 -11.664 1 98.75 119 VAL B N 1
ATOM 3689 C CA . VAL B 1 119 ? -20.609 -29.625 -10.992 1 98.75 119 VAL B CA 1
ATOM 3690 C C . VAL B 1 119 ? -21.109 -29.578 -9.555 1 98.75 119 VAL B C 1
ATOM 3692 O O . VAL B 1 119 ? -20.328 -29.375 -8.625 1 98.75 119 VAL B O 1
ATOM 3695 N N . ARG B 1 120 ? -22.359 -29.781 -9.352 1 98.19 120 ARG B N 1
ATOM 3696 C CA . ARG B 1 120 ? -22.969 -29.75 -8.023 1 98.19 120 ARG B CA 1
ATOM 3697 C C . ARG B 1 120 ? -22.391 -30.828 -7.129 1 98.19 120 ARG B C 1
ATOM 3699 O O . ARG B 1 120 ? -22.25 -30.641 -5.918 1 98.19 120 ARG B O 1
ATOM 3706 N N . ALA B 1 121 ? -22.125 -31.953 -7.738 1 98.38 121 ALA B N 1
ATOM 3707 C CA . ALA B 1 121 ? -21.531 -33.031 -6.98 1 98.38 121 ALA B CA 1
ATOM 3708 C C . ALA B 1 121 ? -20.094 -32.688 -6.57 1 98.38 121 ALA B C 1
ATOM 3710 O O . ALA B 1 121 ? -19.672 -33 -5.449 1 98.38 121 ALA B O 1
ATOM 3711 N N . ALA B 1 122 ? -19.375 -32.094 -7.449 1 98.62 122 ALA B N 1
ATOM 3712 C CA . ALA B 1 122 ? -17.969 -31.781 -7.211 1 98.62 122 ALA B CA 1
ATOM 3713 C C . ALA B 1 122 ? -17.844 -30.625 -6.227 1 98.62 122 ALA B C 1
ATOM 3715 O O . ALA B 1 122 ? -16.922 -30.594 -5.41 1 98.62 122 ALA B O 1
ATOM 3716 N N . ASN B 1 123 ? -18.719 -29.641 -6.293 1 98.88 123 ASN B N 1
ATOM 3717 C CA . ASN B 1 123 ? -18.734 -28.469 -5.434 1 98.88 123 ASN B CA 1
ATOM 3718 C C . ASN B 1 123 ? -20.156 -28.031 -5.102 1 98.88 123 ASN B C 1
ATOM 3720 O O . ASN B 1 123 ? -20.703 -27.141 -5.738 1 98.88 123 ASN B O 1
ATOM 3724 N N . PRO B 1 124 ? -20.672 -28.562 -4.031 1 98.69 124 PRO B N 1
ATOM 3725 C CA . PRO B 1 124 ? -22.078 -28.344 -3.68 1 98.69 124 PRO B CA 1
ATOM 3726 C C . PRO B 1 124 ? -22.375 -26.875 -3.365 1 98.69 124 PRO B C 1
ATOM 3728 O O . PRO B 1 124 ? -23.547 -26.484 -3.314 1 98.69 124 PRO B O 1
ATOM 3731 N N . ALA B 1 125 ? -21.359 -26.078 -3.133 1 98.75 125 ALA B N 1
ATOM 3732 C CA . ALA B 1 125 ? -21.562 -24.672 -2.822 1 98.75 125 ALA B CA 1
ATOM 3733 C C . ALA B 1 125 ? -21.984 -23.891 -4.066 1 98.75 125 ALA B C 1
ATOM 3735 O O . ALA B 1 125 ? -22.469 -22.766 -3.965 1 98.75 125 ALA B O 1
ATOM 3736 N N . LEU B 1 126 ? -21.766 -24.438 -5.242 1 98.75 126 LEU B N 1
ATOM 3737 C CA . LEU B 1 126 ? -22.156 -23.781 -6.484 1 98.75 126 LEU B CA 1
ATOM 3738 C C . LEU B 1 126 ? -23.594 -24.109 -6.848 1 98.75 126 LEU B C 1
ATOM 3740 O O . LEU B 1 126 ? -23.859 -25.078 -7.57 1 98.75 126 LEU B O 1
ATOM 3744 N N . ARG B 1 127 ? -24.484 -23.25 -6.434 1 98.44 127 ARG B N 1
ATOM 3745 C CA . ARG B 1 127 ? -25.906 -23.516 -6.578 1 98.44 127 ARG B CA 1
ATOM 3746 C C . ARG B 1 127 ? -26.516 -22.625 -7.66 1 98.44 127 ARG B C 1
ATOM 3748 O O . ARG B 1 127 ? -27.719 -22.688 -7.914 1 98.44 127 ARG B O 1
ATOM 3755 N N . GLY B 1 128 ? -25.734 -21.75 -8.273 1 98 128 GLY B N 1
ATOM 3756 C CA . GLY B 1 128 ? -26.234 -20.891 -9.336 1 98 128 GLY B CA 1
ATOM 3757 C C . GLY B 1 128 ? -26.625 -21.656 -10.586 1 98 128 GLY B C 1
ATOM 3758 O O . GLY B 1 128 ? -26.469 -22.891 -10.648 1 98 128 GLY B O 1
ATOM 3759 N N . THR B 1 129 ? -27.188 -20.969 -11.562 1 97.69 129 THR B N 1
ATOM 3760 C CA . THR B 1 129 ? -27.547 -21.562 -12.844 1 97.69 129 THR B CA 1
ATOM 3761 C C . THR B 1 129 ? -26.312 -21.719 -13.734 1 97.69 129 THR B C 1
ATOM 3763 O O . THR B 1 129 ? -25.75 -20.719 -14.195 1 97.69 129 THR B O 1
ATOM 3766 N N . LEU B 1 130 ? -25.938 -22.953 -13.977 1 98.31 130 LEU B N 1
ATOM 3767 C CA . LEU B 1 130 ? -24.734 -23.266 -14.758 1 98.31 130 LEU B CA 1
ATOM 3768 C C . LEU B 1 130 ? -25.078 -24.219 -15.898 1 98.31 130 LEU B C 1
ATOM 3770 O O . LEU B 1 130 ? -25.984 -25.031 -15.781 1 98.31 130 LEU B O 1
ATOM 3774 N N . LEU B 1 131 ? -24.344 -24.125 -17 1 98.69 131 LEU B N 1
ATOM 3775 C CA . LEU B 1 131 ? -24.406 -25.109 -18.062 1 98.69 131 LEU B CA 1
ATOM 3776 C C . LEU B 1 131 ? -23.344 -26.188 -17.891 1 98.69 131 LEU B C 1
ATOM 3778 O O . LEU B 1 131 ? -23.406 -27.234 -18.547 1 98.69 131 LEU B O 1
ATOM 3782 N N . GLY B 1 132 ? -22.406 -26.016 -17.016 1 98.75 132 GLY B N 1
ATOM 3783 C CA . GLY B 1 132 ? -21.328 -26.922 -16.688 1 98.75 132 GLY B CA 1
ATOM 3784 C C . GLY B 1 132 ? -20.094 -26.219 -16.156 1 98.75 132 GLY B C 1
ATOM 3785 O O . GLY B 1 132 ? -20.188 -25.109 -15.641 1 98.75 132 GLY B O 1
ATOM 3786 N N . ALA B 1 133 ? -19 -26.922 -16.203 1 98.88 133 ALA B N 1
ATOM 3787 C CA . ALA B 1 133 ? -17.719 -26.344 -15.805 1 98.88 133 ALA B CA 1
ATOM 3788 C C . ALA B 1 133 ? -16.562 -27.094 -16.438 1 98.88 133 ALA B C 1
ATOM 3790 O O . ALA B 1 133 ? -16.625 -28.312 -16.625 1 98.88 133 ALA B O 1
ATOM 3791 N N . LEU B 1 134 ? -15.57 -26.375 -16.859 1 98.88 134 LEU B N 1
ATOM 3792 C CA . LEU B 1 134 ? -14.281 -26.984 -17.172 1 98.88 134 LEU B CA 1
ATOM 3793 C C . LEU B 1 134 ? -13.484 -27.25 -15.898 1 98.88 134 LEU B C 1
ATOM 3795 O O . LEU B 1 134 ? -13.102 -26.312 -15.203 1 98.88 134 LEU B O 1
ATOM 3799 N N . ALA B 1 135 ? -13.258 -28.5 -15.578 1 98.81 135 ALA B N 1
ATOM 3800 C CA . ALA B 1 135 ? -12.516 -28.906 -14.383 1 98.81 135 ALA B CA 1
ATOM 3801 C C . ALA B 1 135 ? -11.047 -29.141 -14.703 1 98.81 135 ALA B C 1
ATOM 3803 O O . ALA B 1 135 ? -10.711 -29.688 -15.766 1 98.81 135 ALA B O 1
ATOM 3804 N N . CYS B 1 136 ? -10.195 -28.719 -13.82 1 98.69 136 CYS B N 1
ATOM 3805 C CA . CYS B 1 136 ? -8.781 -29.062 -13.859 1 98.69 136 CYS B CA 1
ATOM 3806 C C . CYS B 1 136 ? -8.352 -29.75 -12.57 1 98.69 136 CYS B C 1
ATOM 3808 O O . CYS B 1 136 ? -8.219 -29.109 -11.523 1 98.69 136 CYS B O 1
ATOM 3810 N N . ASP B 1 137 ? -7.945 -30.984 -12.688 1 97.62 137 ASP B N 1
ATOM 3811 C CA . ASP B 1 137 ? -7.652 -31.797 -11.516 1 97.62 137 ASP B CA 1
ATOM 3812 C C . ASP B 1 137 ? -6.254 -31.5 -10.977 1 97.62 137 ASP B C 1
ATOM 3814 O O . ASP B 1 137 ? -5.938 -31.828 -9.836 1 97.62 137 ASP B O 1
ATOM 3818 N N . ARG B 1 138 ? -5.441 -30.922 -11.773 1 98.19 138 ARG B N 1
ATOM 3819 C CA . ARG B 1 138 ? -4.059 -30.672 -11.375 1 98.19 138 ARG B CA 1
ATOM 3820 C C . ARG B 1 138 ? -3.928 -29.359 -10.609 1 98.19 138 ARG B C 1
ATOM 3822 O O . ARG B 1 138 ? -2.9 -29.109 -9.977 1 98.19 138 ARG B O 1
ATOM 3829 N N . ASP B 1 139 ? -4.93 -28.516 -10.703 1 98.69 139 ASP B N 1
ATOM 3830 C CA . ASP B 1 139 ? -4.879 -27.297 -9.914 1 98.69 139 ASP B CA 1
ATOM 3831 C C . ASP B 1 139 ? -4.898 -27.594 -8.422 1 98.69 139 ASP B C 1
ATOM 3833 O O . ASP B 1 139 ? -5.371 -28.656 -8 1 98.69 139 ASP B O 1
ATOM 3837 N N . ALA B 1 140 ? -4.332 -26.703 -7.648 1 98.81 140 ALA B N 1
ATOM 3838 C CA . ALA B 1 140 ? -4.227 -26.844 -6.199 1 98.81 140 ALA B CA 1
ATOM 3839 C C . ALA B 1 140 ? -4.148 -25.484 -5.523 1 98.81 140 ALA B C 1
ATOM 3841 O O . ALA B 1 140 ? -4.25 -24.453 -6.184 1 98.81 140 ALA B O 1
ATOM 3842 N N . VAL B 1 141 ? -4.121 -25.547 -4.184 1 98.56 141 VAL B N 1
ATOM 3843 C CA . VAL B 1 141 ? -3.998 -24.297 -3.441 1 98.56 141 VAL B CA 1
ATOM 3844 C C . VAL B 1 141 ? -3.033 -24.484 -2.273 1 98.56 141 VAL B C 1
ATOM 3846 O O . VAL B 1 141 ? -2.842 -25.609 -1.79 1 98.56 141 VAL B O 1
ATOM 3849 N N . VAL B 1 142 ? -2.34 -23.438 -1.92 1 98.56 142 VAL B N 1
ATOM 3850 C CA . VAL B 1 142 ? -1.642 -23.281 -0.649 1 98.56 142 VAL B CA 1
ATOM 3851 C C . VAL B 1 142 ? -2.217 -22.094 0.113 1 98.56 142 VAL B C 1
ATOM 3853 O O . VAL B 1 142 ? -3.043 -21.344 -0.418 1 98.56 142 VAL B O 1
ATOM 3856 N N . GLU B 1 143 ? -1.867 -21.969 1.411 1 98.25 143 GLU B N 1
ATOM 3857 C CA . GLU B 1 143 ? -2.303 -20.828 2.201 1 98.25 143 GLU B CA 1
ATOM 3858 C C . GLU B 1 143 ? -1.312 -19.672 2.084 1 98.25 143 GLU B C 1
ATOM 3860 O O . GLU B 1 143 ? -0.332 -19.609 2.828 1 98.25 143 GLU B O 1
ATOM 3865 N N . PRO B 1 144 ? -1.592 -18.719 1.22 1 96.75 144 PRO B N 1
ATOM 3866 C CA . PRO B 1 144 ? -0.546 -17.75 0.872 1 96.75 144 PRO B CA 1
ATOM 3867 C C . PRO B 1 144 ? -0.165 -16.859 2.041 1 96.75 144 PRO B C 1
ATOM 3869 O O . PRO B 1 144 ? 0.996 -16.453 2.166 1 96.75 144 PRO B O 1
ATOM 3872 N N . ARG B 1 145 ? -1.049 -16.547 2.955 1 95.62 145 ARG B N 1
ATOM 3873 C CA . ARG B 1 145 ? -0.787 -15.602 4.039 1 95.62 145 ARG B CA 1
ATOM 3874 C C . ARG B 1 145 ? 0.099 -16.234 5.109 1 95.62 145 ARG B C 1
ATOM 3876 O O . ARG B 1 145 ? 0.721 -15.523 5.902 1 95.62 145 ARG B O 1
ATOM 3883 N N . THR B 1 146 ? 0.12 -17.578 5.125 1 95.75 146 THR B N 1
ATOM 3884 C CA . THR B 1 146 ? 0.88 -18.219 6.184 1 95.75 146 THR B CA 1
ATOM 3885 C C . THR B 1 146 ? 1.979 -19.109 5.598 1 95.75 146 THR B C 1
ATOM 3887 O O . THR B 1 146 ? 2.889 -19.531 6.312 1 95.75 146 THR B O 1
ATOM 3890 N N . ALA B 1 147 ? 1.924 -19.375 4.305 1 96.94 147 ALA B N 1
ATOM 3891 C CA . ALA B 1 147 ? 2.83 -20.312 3.654 1 96.94 147 ALA B CA 1
ATOM 3892 C C . ALA B 1 147 ? 4.285 -19.906 3.846 1 96.94 147 ALA B C 1
ATOM 3894 O O . ALA B 1 147 ? 5.137 -20.734 4.188 1 96.94 147 ALA B O 1
ATOM 3895 N N . GLN B 1 148 ? 4.59 -18.641 3.65 1 96.94 148 GLN B N 1
ATOM 3896 C CA . GLN B 1 148 ? 5.965 -18.172 3.752 1 96.94 148 GLN B CA 1
ATOM 3897 C C . GLN B 1 148 ? 6.516 -18.375 5.16 1 96.94 148 GLN B C 1
ATOM 3899 O O . GLN B 1 148 ? 7.676 -18.75 5.332 1 96.94 148 GLN B O 1
ATOM 3904 N N . ARG B 1 149 ? 5.691 -18.078 6.141 1 97 149 ARG B N 1
ATOM 3905 C CA . ARG B 1 149 ? 6.117 -18.266 7.523 1 97 149 ARG B CA 1
ATOM 3906 C C . ARG B 1 149 ? 6.359 -19.734 7.82 1 97 149 ARG B C 1
ATOM 3908 O O . ARG B 1 149 ? 7.332 -20.094 8.484 1 97 149 ARG B O 1
ATOM 3915 N N . ALA B 1 150 ? 5.469 -20.594 7.355 1 98.25 150 ALA B N 1
ATOM 3916 C CA . ALA B 1 150 ? 5.613 -22.031 7.559 1 98.25 150 ALA B CA 1
ATOM 3917 C C . ALA B 1 150 ? 6.891 -22.547 6.906 1 98.25 150 ALA B C 1
ATOM 3919 O O . ALA B 1 150 ? 7.605 -23.359 7.492 1 98.25 150 ALA B O 1
ATOM 3920 N N . LEU B 1 151 ? 7.148 -22.109 5.746 1 98.56 151 LEU B N 1
ATOM 3921 C CA . LEU B 1 151 ? 8.359 -22.516 5.035 1 98.56 151 LEU B CA 1
ATOM 3922 C C . LEU B 1 151 ? 9.602 -22.016 5.762 1 98.56 151 LEU B C 1
ATOM 3924 O O . LEU B 1 151 ? 10.578 -22.766 5.898 1 98.56 151 LEU B O 1
ATOM 3928 N N . LYS B 1 152 ? 9.578 -20.797 6.219 1 98.56 152 LYS B N 1
ATOM 3929 C CA . LYS B 1 152 ? 10.695 -20.25 6.98 1 98.56 152 LYS B CA 1
ATOM 3930 C C . LYS B 1 152 ? 10.984 -21.078 8.219 1 98.56 152 LYS B C 1
ATOM 3932 O O . LYS B 1 152 ? 12.133 -21.422 8.5 1 98.56 152 LYS B O 1
ATOM 3937 N N . GLU B 1 153 ? 9.914 -21.406 8.914 1 98.44 153 GLU B N 1
ATOM 3938 C CA . GLU B 1 153 ? 10.07 -22.219 10.125 1 98.44 153 GLU B CA 1
ATOM 3939 C C . GLU B 1 153 ? 10.688 -23.578 9.805 1 98.44 153 GLU B C 1
ATOM 3941 O O . GLU B 1 153 ? 11.547 -24.062 10.539 1 98.44 153 GLU B O 1
ATOM 3946 N N . ALA B 1 154 ? 10.242 -24.172 8.766 1 98.56 154 ALA B N 1
ATOM 3947 C CA . ALA B 1 154 ? 10.805 -25.453 8.336 1 98.56 154 ALA B CA 1
ATOM 3948 C C . ALA B 1 154 ? 12.281 -25.312 7.973 1 98.56 154 ALA B C 1
ATOM 3950 O O . ALA B 1 154 ? 13.094 -26.172 8.328 1 98.56 154 ALA B O 1
ATOM 3951 N N . LEU B 1 155 ? 12.633 -24.281 7.258 1 98.75 155 LEU B N 1
ATOM 3952 C CA . LEU B 1 155 ? 14.016 -24.031 6.871 1 98.75 155 LEU B CA 1
ATOM 3953 C C . LEU B 1 155 ? 14.898 -23.812 8.094 1 98.75 155 LEU B C 1
ATOM 3955 O O . LEU B 1 155 ? 16.031 -24.297 8.156 1 98.75 155 LEU B O 1
ATOM 3959 N N . LEU B 1 156 ? 14.391 -23.094 9.078 1 98.69 156 LEU B N 1
ATOM 3960 C CA . LEU B 1 156 ? 15.133 -22.812 10.305 1 98.69 156 LEU B CA 1
ATOM 3961 C C . LEU B 1 156 ? 15.5 -24.109 11.031 1 98.69 156 LEU B C 1
ATOM 3963 O O . LEU B 1 156 ? 16.562 -24.203 11.633 1 98.69 156 LEU B O 1
ATOM 3967 N N . ARG B 1 157 ? 14.688 -25.125 10.938 1 97.94 157 ARG B N 1
ATOM 3968 C CA . ARG B 1 157 ? 14.891 -26.391 11.641 1 97.94 157 ARG B CA 1
ATOM 3969 C C . ARG B 1 157 ? 16.016 -27.188 11 1 97.94 157 ARG B C 1
ATOM 3971 O O . ARG B 1 157 ? 16.547 -28.109 11.609 1 97.94 157 ARG B O 1
ATOM 3978 N N . SER B 1 158 ? 16.406 -26.844 9.812 1 97.5 158 SER B N 1
ATOM 3979 C CA . SER B 1 158 ? 17.438 -27.594 9.102 1 97.5 158 SER B CA 1
ATOM 3980 C C . SER B 1 158 ? 18.812 -27.375 9.742 1 97.5 158 SER B C 1
ATOM 3982 O O . SER B 1 158 ? 19.719 -28.188 9.555 1 97.5 158 SER B O 1
ATOM 3984 N N . GLY B 1 159 ? 19.016 -26.188 10.438 1 98.12 159 GLY B N 1
ATOM 3985 C CA . GLY B 1 159 ? 20.312 -25.797 10.984 1 98.12 159 GLY B CA 1
ATOM 3986 C C . GLY B 1 159 ? 21.219 -25.156 9.961 1 98.12 159 GLY B C 1
ATOM 3987 O O . GLY B 1 159 ? 22.312 -24.703 10.297 1 98.12 159 GLY B O 1
ATOM 3988 N N . ARG B 1 160 ? 20.797 -25.078 8.727 1 98.5 160 ARG B N 1
ATOM 3989 C CA . ARG B 1 160 ? 21.625 -24.531 7.645 1 98.5 160 ARG B CA 1
ATOM 3990 C C . ARG B 1 160 ? 21.078 -23.203 7.145 1 98.5 160 ARG B C 1
ATOM 3992 O O . ARG B 1 160 ? 21.625 -22.625 6.203 1 98.5 160 ARG B O 1
ATOM 3999 N N . TYR B 1 161 ? 20.109 -22.734 7.77 1 98.81 161 TYR B N 1
ATOM 4000 C CA . TYR B 1 161 ? 19.344 -21.578 7.293 1 98.81 161 TYR B CA 1
ATOM 4001 C C . TYR B 1 161 ? 19.359 -20.469 8.328 1 98.81 161 TYR B C 1
ATOM 4003 O O . TYR B 1 161 ? 19 -20.688 9.492 1 98.81 161 TYR B O 1
ATOM 4011 N N . THR B 1 162 ? 19.781 -19.266 7.914 1 98.81 162 THR B N 1
ATOM 4012 C CA . THR B 1 162 ? 19.719 -18.047 8.711 1 98.81 162 THR B CA 1
ATOM 4013 C C . THR B 1 162 ? 18.812 -17.016 8.047 1 98.81 162 THR B C 1
ATOM 4015 O O . THR B 1 162 ? 18.969 -16.719 6.859 1 98.81 162 THR B O 1
ATOM 4018 N N . PHE B 1 163 ? 17.875 -16.562 8.789 1 98.81 163 PHE B N 1
ATOM 4019 C CA . PHE B 1 163 ? 16.969 -15.531 8.281 1 98.81 163 PHE B CA 1
ATOM 4020 C C . PHE B 1 163 ? 17.266 -14.18 8.914 1 98.81 163 PHE B C 1
ATOM 4022 O O . PHE B 1 163 ? 17.328 -14.062 10.141 1 98.81 163 PHE B O 1
ATOM 4029 N N . LEU B 1 164 ? 17.5 -13.172 8.078 1 98.75 164 LEU B N 1
ATOM 4030 C CA . LEU B 1 164 ? 17.734 -11.805 8.523 1 98.75 164 LEU B CA 1
ATOM 4031 C C . LEU B 1 164 ? 16.656 -10.867 7.996 1 98.75 164 LEU B C 1
ATOM 4033 O O . LEU B 1 164 ? 16.812 -10.273 6.926 1 98.75 164 LEU B O 1
ATOM 4037 N N . GLY B 1 165 ? 15.586 -10.711 8.789 1 98.06 165 GLY B N 1
ATOM 4038 C CA . GLY B 1 165 ? 14.516 -9.781 8.453 1 98.06 165 GLY B CA 1
ATOM 4039 C C . GLY B 1 165 ? 14.805 -8.359 8.875 1 98.06 165 GLY B C 1
ATOM 4040 O O . GLY B 1 165 ? 15.555 -8.125 9.828 1 98.06 165 GLY B O 1
ATOM 4041 N N . GLY B 1 166 ? 14.188 -7.375 8.148 1 97.06 166 GLY B N 1
ATOM 4042 C CA . GLY B 1 166 ? 14.336 -5.973 8.5 1 97.06 166 GLY B CA 1
ATOM 4043 C C . GLY B 1 166 ? 15.656 -5.375 8.047 1 97.06 166 GLY B C 1
ATOM 4044 O O . GLY B 1 166 ? 16.125 -4.387 8.609 1 97.06 166 GLY B O 1
ATOM 4045 N N . ARG B 1 167 ? 16.281 -6.023 7.027 1 97.75 167 ARG B N 1
ATOM 4046 C CA . ARG B 1 167 ? 17.547 -5.562 6.477 1 97.75 167 ARG B CA 1
ATOM 4047 C C . ARG B 1 167 ? 17.453 -5.371 4.965 1 97.75 167 ARG B C 1
ATOM 4049 O O . ARG B 1 167 ? 17.141 -6.309 4.234 1 97.75 167 ARG B O 1
ATOM 4056 N N . GLU B 1 168 ? 17.703 -4.16 4.586 1 98.19 168 GLU B N 1
ATOM 4057 C CA . GLU B 1 168 ? 17.703 -3.891 3.15 1 98.19 168 GLU B CA 1
ATOM 4058 C C . GLU B 1 168 ? 19.109 -4.02 2.57 1 98.19 168 GLU B C 1
ATOM 4060 O O . GLU B 1 168 ? 20.047 -3.383 3.053 1 98.19 168 GLU B O 1
ATOM 4065 N N . VAL B 1 169 ? 19.297 -4.914 1.591 1 98.69 169 VAL B N 1
ATOM 4066 C CA . VAL B 1 169 ? 20.578 -5.023 0.893 1 98.69 169 VAL B CA 1
ATOM 4067 C C . VAL B 1 169 ? 20.797 -3.781 0.035 1 98.69 169 VAL B C 1
ATOM 4069 O O . VAL B 1 169 ? 19.953 -3.422 -0.786 1 98.69 169 VAL B O 1
ATOM 4072 N N . ARG B 1 170 ? 21.969 -3.18 0.22 1 98.12 170 ARG B N 1
ATOM 4073 C CA . ARG B 1 170 ? 22.281 -1.901 -0.41 1 98.12 170 ARG B CA 1
ATOM 4074 C C . ARG B 1 170 ? 23.203 -2.096 -1.618 1 98.12 170 ARG B C 1
ATOM 4076 O O . ARG B 1 170 ? 23.109 -1.349 -2.594 1 98.12 170 ARG B O 1
ATOM 4083 N N . ASP B 1 171 ? 24.094 -3.127 -1.49 1 96.69 171 ASP B N 1
ATOM 4084 C CA . ASP B 1 171 ? 25.125 -3.27 -2.52 1 96.69 171 ASP B CA 1
ATOM 4085 C C . ASP B 1 171 ? 25.594 -4.715 -2.623 1 96.69 171 ASP B C 1
ATOM 4087 O O . ASP B 1 171 ? 25.531 -5.469 -1.651 1 96.69 171 ASP B O 1
ATOM 4091 N N . LEU B 1 172 ? 26.016 -5.047 -3.893 1 97.06 172 LEU B N 1
ATOM 4092 C CA . LEU B 1 172 ? 26.922 -6.176 -4.078 1 97.06 172 LEU B CA 1
ATOM 4093 C C . LEU B 1 172 ? 28.375 -5.727 -3.971 1 97.06 172 LEU B C 1
ATOM 4095 O O . LEU B 1 172 ? 28.797 -4.773 -4.633 1 97.06 172 LEU B O 1
ATOM 4099 N N . VAL B 1 173 ? 29.125 -6.348 -3.105 1 95.31 173 VAL B N 1
ATOM 4100 C CA . VAL B 1 173 ? 30.5 -5.902 -2.893 1 95.31 173 VAL B CA 1
ATOM 4101 C C . VAL B 1 173 ? 31.453 -7.07 -3.086 1 95.31 173 VAL B C 1
ATOM 4103 O O . VAL B 1 173 ? 31.078 -8.234 -2.924 1 95.31 173 VAL B O 1
ATOM 4106 N N . ASP B 1 174 ? 32.719 -6.703 -3.488 1 91.06 174 ASP B N 1
ATOM 4107 C CA . ASP B 1 174 ? 33.781 -7.684 -3.564 1 91.06 174 ASP B CA 1
ATOM 4108 C C . ASP B 1 174 ? 34.625 -7.691 -2.281 1 91.06 174 ASP B C 1
ATOM 4110 O O . ASP B 1 174 ? 34.938 -6.629 -1.743 1 91.06 174 ASP B O 1
ATOM 4114 N N . THR B 1 175 ? 34.75 -8.891 -1.806 1 89.62 175 THR B N 1
ATOM 4115 C CA . THR B 1 175 ? 35.656 -9.039 -0.658 1 89.62 175 THR B CA 1
ATOM 4116 C C . THR B 1 175 ? 36.812 -9.961 -0.996 1 89.62 175 THR B C 1
ATOM 4118 O O . THR B 1 175 ? 36.844 -10.586 -2.062 1 89.62 175 THR B O 1
ATOM 4121 N N . ALA B 1 176 ? 37.812 -10.023 -0.06 1 87.31 176 ALA B N 1
ATOM 4122 C CA . ALA B 1 176 ? 38.938 -10.938 -0.234 1 87.31 176 ALA B CA 1
ATOM 4123 C C . ALA B 1 176 ? 38.469 -12.383 -0.313 1 87.31 176 ALA B C 1
ATOM 4125 O O . ALA B 1 176 ? 39.094 -13.211 -0.986 1 87.31 176 ALA B O 1
ATOM 4126 N N . ALA B 1 177 ? 37.375 -12.742 0.267 1 83.56 177 ALA B N 1
ATOM 4127 C CA . ALA B 1 177 ? 36.844 -14.102 0.358 1 83.56 177 ALA B CA 1
ATOM 4128 C C . ALA B 1 177 ? 35.875 -14.398 -0.79 1 83.56 177 ALA B C 1
ATOM 4130 O O . ALA B 1 177 ? 35.5 -15.547 -0.991 1 83.56 177 ALA B O 1
ATOM 4131 N N . GLY B 1 178 ? 35.562 -13.359 -1.56 1 86.81 178 GLY B N 1
ATOM 4132 C CA . GLY B 1 178 ? 34.625 -13.547 -2.646 1 86.81 178 GLY B CA 1
ATOM 4133 C C . GLY B 1 178 ? 33.531 -12.492 -2.684 1 86.81 178 GLY B C 1
ATOM 4134 O O . GLY B 1 178 ? 33.75 -11.359 -2.248 1 86.81 178 GLY B O 1
ATOM 4135 N N . SER B 1 179 ? 32.375 -12.797 -3.285 1 91.5 179 SER B N 1
ATOM 4136 C CA . SER B 1 179 ? 31.266 -11.867 -3.428 1 91.5 179 SER B CA 1
ATOM 4137 C C . SER B 1 179 ? 30.469 -11.75 -2.131 1 91.5 179 SER B C 1
ATOM 4139 O O . SER B 1 179 ? 30.391 -12.711 -1.358 1 91.5 179 SER B O 1
ATOM 4141 N N . ALA B 1 180 ? 29.953 -10.602 -1.854 1 97.19 180 ALA B N 1
ATOM 4142 C CA . ALA B 1 180 ? 29.188 -10.328 -0.644 1 97.19 180 ALA B CA 1
ATOM 4143 C C . ALA B 1 180 ? 28.109 -9.273 -0.9 1 97.19 180 ALA B C 1
ATOM 4145 O O . ALA B 1 180 ? 28.109 -8.633 -1.951 1 97.19 180 ALA B O 1
ATOM 4146 N N . VAL B 1 181 ? 27.188 -9.211 -0.003 1 98.25 181 VAL B N 1
ATOM 4147 C CA . VAL B 1 181 ? 26.219 -8.109 0.005 1 98.25 181 VAL B CA 1
ATOM 4148 C C . VAL B 1 181 ? 26.391 -7.281 1.274 1 98.25 181 VAL B C 1
ATOM 4150 O O . VAL B 1 181 ? 26.781 -7.809 2.322 1 98.25 181 VAL B O 1
ATOM 4153 N N . ARG B 1 182 ? 26.188 -5.996 1.152 1 98.38 182 ARG B N 1
ATOM 4154 C CA . ARG B 1 182 ? 26.125 -5.105 2.309 1 98.38 182 ARG B CA 1
ATOM 4155 C C . ARG B 1 182 ? 24.703 -4.652 2.588 1 98.38 182 ARG B C 1
ATOM 4157 O O . ARG B 1 182 ? 23.984 -4.242 1.674 1 98.38 182 ARG B O 1
ATOM 4164 N N . ASP B 1 183 ? 24.266 -4.816 3.822 1 98.44 183 ASP B N 1
ATOM 4165 C CA . ASP B 1 183 ? 22.906 -4.387 4.156 1 98.44 183 ASP B CA 1
ATOM 4166 C C . ASP B 1 183 ? 22.906 -2.963 4.711 1 98.44 183 ASP B C 1
ATOM 4168 O O . ASP B 1 183 ? 23.969 -2.34 4.848 1 98.44 183 ASP B O 1
ATOM 4172 N N . ASP B 1 184 ? 21.812 -2.365 5.027 1 98.31 184 ASP B N 1
ATOM 4173 C CA . ASP B 1 184 ? 21.656 -0.961 5.395 1 98.31 184 ASP B CA 1
ATOM 4174 C C . ASP B 1 184 ? 22.047 -0.737 6.859 1 98.31 184 ASP B C 1
ATOM 4176 O O . ASP B 1 184 ? 21.812 0.346 7.402 1 98.31 184 ASP B O 1
ATOM 4180 N N . ARG B 1 185 ? 22.547 -1.738 7.508 1 97.12 185 ARG B N 1
ATOM 4181 C CA . ARG B 1 185 ? 23.125 -1.598 8.844 1 97.12 185 ARG B CA 1
ATOM 4182 C C . ARG B 1 185 ? 24.641 -1.655 8.797 1 97.12 185 ARG B C 1
ATOM 4184 O O . ARG B 1 185 ? 25.312 -1.605 9.828 1 97.12 185 ARG B O 1
ATOM 4191 N N . GLY B 1 186 ? 25.109 -1.844 7.625 1 96.94 186 GLY B N 1
ATOM 4192 C CA . GLY B 1 186 ? 26.547 -1.842 7.414 1 96.94 186 GLY B CA 1
ATOM 4193 C C . GLY B 1 186 ? 27.156 -3.227 7.484 1 96.94 186 GLY B C 1
ATOM 4194 O O . GLY B 1 186 ? 28.359 -3.395 7.238 1 96.94 186 GLY B O 1
ATOM 4195 N N . ALA B 1 187 ? 26.391 -4.234 7.809 1 97.81 187 ALA B N 1
ATOM 4196 C CA . ALA B 1 187 ? 26.891 -5.609 7.887 1 97.81 187 ALA B CA 1
ATOM 4197 C C . ALA B 1 187 ? 27.156 -6.176 6.496 1 97.81 187 ALA B C 1
ATOM 4199 O O . ALA B 1 187 ? 26.375 -5.945 5.566 1 97.81 187 ALA B O 1
ATOM 4200 N N . VAL B 1 188 ? 28.234 -6.871 6.367 1 98 188 VAL B N 1
ATOM 4201 C CA . VAL B 1 188 ? 28.625 -7.516 5.117 1 98 188 VAL B CA 1
ATOM 4202 C C . VAL B 1 188 ? 28.438 -9.023 5.234 1 98 188 VAL B C 1
ATOM 4204 O O . VAL B 1 188 ? 28.938 -9.648 6.18 1 98 188 VAL B O 1
ATOM 4207 N N . HIS B 1 189 ? 27.719 -9.586 4.324 1 97.75 189 HIS B N 1
ATOM 4208 C CA . HIS B 1 189 ? 27.438 -11.016 4.305 1 97.75 189 HIS B CA 1
ATOM 4209 C C . HIS B 1 189 ? 28.062 -11.68 3.082 1 97.75 189 HIS B C 1
ATOM 4211 O O . HIS B 1 189 ? 27.641 -11.422 1.95 1 97.75 189 HIS B O 1
ATOM 4217 N N . GLY B 1 190 ? 29.016 -12.562 3.322 1 96.44 190 GLY B N 1
ATOM 4218 C CA . GLY B 1 190 ? 29.688 -13.25 2.232 1 96.44 190 GLY B CA 1
ATOM 4219 C C . GLY B 1 190 ? 29 -14.547 1.832 1 96.44 190 GLY B C 1
ATOM 4220 O O . GLY B 1 190 ? 28.406 -15.227 2.672 1 96.44 190 GLY B O 1
ATOM 4221 N N . GLY B 1 191 ? 29.094 -14.914 0.558 1 95 191 GLY B N 1
ATOM 4222 C CA . GLY B 1 191 ? 28.547 -16.172 0.057 1 95 191 GLY B CA 1
ATOM 4223 C C . GLY B 1 191 ? 29.188 -16.625 -1.244 1 95 191 GLY B C 1
ATOM 4224 O O . GLY B 1 191 ? 29.859 -15.828 -1.919 1 95 191 GLY B O 1
ATOM 4225 N N . ASP B 1 192 ? 29.125 -17.891 -1.535 1 95.81 192 ASP B N 1
ATOM 4226 C CA . ASP B 1 192 ? 29.641 -18.469 -2.771 1 95.81 192 ASP B CA 1
ATOM 4227 C C . ASP B 1 192 ? 28.75 -18.109 -3.957 1 95.81 192 ASP B C 1
ATOM 4229 O O . ASP B 1 192 ? 29.219 -18.016 -5.094 1 95.81 192 ASP B O 1
ATOM 4233 N N . THR B 1 193 ? 27.469 -17.938 -3.73 1 96.38 193 THR B N 1
ATOM 4234 C CA . THR B 1 193 ? 26.469 -17.547 -4.719 1 96.38 193 THR B CA 1
ATOM 4235 C C . THR B 1 193 ? 25.438 -16.609 -4.098 1 96.38 193 THR B C 1
ATOM 4237 O O . THR B 1 193 ? 25.016 -16.797 -2.957 1 96.38 193 THR B O 1
ATOM 4240 N N . ILE B 1 194 ? 25.094 -15.578 -4.848 1 98.31 194 ILE B N 1
ATOM 4241 C CA . ILE B 1 194 ? 24.078 -14.609 -4.434 1 98.31 194 ILE B CA 1
ATOM 4242 C C . ILE B 1 194 ? 22.906 -14.641 -5.418 1 98.31 194 ILE B C 1
ATOM 4244 O O . ILE B 1 194 ? 23.109 -14.547 -6.633 1 98.31 194 ILE B O 1
ATOM 4248 N N . VAL B 1 195 ? 21.703 -14.805 -4.953 1 98.69 195 VAL B N 1
ATOM 4249 C CA . VAL B 1 195 ? 20.5 -14.773 -5.781 1 98.69 195 VAL B CA 1
ATOM 4250 C C . VAL B 1 195 ? 19.562 -13.664 -5.293 1 98.69 195 VAL B C 1
ATOM 4252 O O . VAL B 1 195 ? 19.078 -13.719 -4.164 1 98.69 195 VAL B O 1
ATOM 4255 N N . LEU B 1 196 ? 19.359 -12.68 -6.133 1 98.75 196 LEU B N 1
ATOM 4256 C CA . LEU B 1 196 ? 18.422 -11.602 -5.852 1 98.75 196 LEU B CA 1
ATOM 4257 C C . LEU B 1 196 ? 17.016 -11.945 -6.352 1 98.75 196 LEU B C 1
ATOM 4259 O O . LEU B 1 196 ? 16.812 -12.156 -7.551 1 98.75 196 LEU B O 1
ATOM 4263 N N . CYS B 1 197 ? 16.078 -12.062 -5.469 1 98.62 197 CYS B N 1
ATOM 4264 C CA . CYS B 1 197 ? 14.656 -12.297 -5.73 1 98.62 197 CYS B CA 1
ATOM 4265 C C . CYS B 1 197 ? 13.797 -11.188 -5.141 1 98.62 197 CYS B C 1
ATOM 4267 O O . CYS B 1 197 ? 12.93 -11.445 -4.309 1 98.62 197 CYS B O 1
ATOM 4269 N N . THR B 1 198 ? 13.852 -10 -5.684 1 97.44 198 THR B N 1
ATOM 4270 C CA . THR B 1 198 ? 13.352 -8.805 -5.016 1 97.44 198 THR B CA 1
ATOM 4271 C C . THR B 1 198 ? 11.93 -8.484 -5.465 1 97.44 198 THR B C 1
ATOM 4273 O O . THR B 1 198 ? 11.383 -7.434 -5.121 1 97.44 198 THR B O 1
ATOM 4276 N N . GLY B 1 199 ? 11.336 -9.375 -6.277 1 96.94 199 GLY B N 1
ATOM 4277 C CA . GLY B 1 199 ? 9.945 -9.211 -6.664 1 96.94 199 GLY B CA 1
ATOM 4278 C C . GLY B 1 199 ? 9.68 -7.922 -7.414 1 96.94 199 GLY B C 1
ATOM 4279 O O . GLY B 1 199 ? 10.383 -7.605 -8.375 1 96.94 199 GLY B O 1
ATOM 4280 N N . ALA B 1 200 ? 8.68 -7.172 -6.945 1 97.19 200 ALA B N 1
ATOM 4281 C CA . ALA B 1 200 ? 8.234 -5.965 -7.641 1 97.19 200 ALA B CA 1
ATOM 4282 C C . ALA B 1 200 ? 9.109 -4.77 -7.27 1 97.19 200 ALA B C 1
ATOM 4284 O O . ALA B 1 200 ? 8.914 -3.666 -7.789 1 97.19 200 ALA B O 1
ATOM 4285 N N . TRP B 1 201 ? 9.977 -4.93 -6.352 1 96.5 201 TRP B N 1
ATOM 4286 C CA . TRP B 1 201 ? 10.938 -3.879 -6.02 1 96.5 201 TRP B CA 1
ATOM 4287 C C . TRP B 1 201 ? 12.016 -3.77 -7.086 1 96.5 201 TRP B C 1
ATOM 4289 O O . TRP B 1 201 ? 13.062 -4.422 -6.988 1 96.5 201 TRP B O 1
ATOM 4299 N N . LEU B 1 202 ? 11.828 -2.873 -8.07 1 96.5 202 LEU B N 1
ATOM 4300 C CA . LEU B 1 202 ? 12.656 -2.863 -9.273 1 96.5 202 LEU B CA 1
ATOM 4301 C C . LEU B 1 202 ? 13.57 -1.644 -9.289 1 96.5 202 LEU B C 1
ATOM 4303 O O . LEU B 1 202 ? 14.375 -1.483 -10.211 1 96.5 202 LEU B O 1
ATOM 4307 N N . GLY B 1 203 ? 13.469 -0.746 -8.297 1 96.38 203 GLY B N 1
ATOM 4308 C CA . GLY B 1 203 ? 14.336 0.42 -8.195 1 96.38 203 GLY B CA 1
ATOM 4309 C C . GLY B 1 203 ? 15.539 0.195 -7.301 1 96.38 203 GLY B C 1
ATOM 4310 O O . GLY B 1 203 ? 15.867 -0.945 -6.969 1 96.38 203 GLY B O 1
ATOM 4311 N N . GLY B 1 204 ? 16.25 1.294 -6.977 1 97.25 204 GLY B N 1
ATOM 4312 C CA . GLY B 1 204 ? 17.391 1.166 -6.082 1 97.25 204 GLY B CA 1
ATOM 4313 C C . GLY B 1 204 ? 18.453 0.233 -6.613 1 97.25 204 GLY B C 1
ATOM 4314 O O . GLY B 1 204 ? 18.922 0.394 -7.742 1 97.25 204 GLY B O 1
ATOM 4315 N N . LEU B 1 205 ? 18.734 -0.791 -5.836 1 97.81 205 LEU B N 1
ATOM 4316 C CA . LEU B 1 205 ? 19.812 -1.735 -6.137 1 97.81 205 LEU B CA 1
ATOM 4317 C C . LEU B 1 205 ? 19.547 -2.436 -7.469 1 97.81 205 LEU B C 1
ATOM 4319 O O . LEU B 1 205 ? 20.469 -2.582 -8.281 1 97.81 205 LEU B O 1
ATOM 4323 N N . VAL B 1 206 ? 18.328 -2.854 -7.711 1 97.88 206 VAL B N 1
ATOM 4324 C CA . VAL B 1 206 ? 18 -3.602 -8.914 1 97.88 206 VAL B CA 1
ATOM 4325 C C . VAL B 1 206 ? 18.219 -2.723 -10.148 1 97.88 206 VAL B C 1
ATOM 4327 O O . VAL B 1 206 ? 18.797 -3.168 -11.148 1 97.88 206 VAL B O 1
ATOM 4330 N N . ARG B 1 207 ? 17.703 -1.469 -10.031 1 97.69 207 ARG B N 1
ATOM 4331 C CA . ARG B 1 207 ? 17.891 -0.539 -11.141 1 97.69 207 ARG B CA 1
ATOM 4332 C C . ARG B 1 207 ? 19.375 -0.321 -11.422 1 97.69 207 ARG B C 1
ATOM 4334 O O . ARG B 1 207 ? 19.781 -0.223 -12.586 1 97.69 207 ARG B O 1
ATOM 4341 N N . GLU B 1 208 ? 20.203 -0.213 -10.414 1 97.12 208 GLU B N 1
ATOM 4342 C CA . GLU B 1 208 ? 21.641 -0.039 -10.555 1 97.12 208 GLU B CA 1
ATOM 4343 C C . GLU B 1 208 ? 22.281 -1.244 -11.242 1 97.12 208 GLU B C 1
ATOM 4345 O O . GLU B 1 208 ? 23.141 -1.088 -12.109 1 97.12 208 GLU B O 1
ATOM 4350 N N . LEU B 1 209 ? 21.891 -2.402 -10.898 1 96.94 209 LEU B N 1
ATOM 4351 C CA . LEU B 1 209 ? 22.531 -3.635 -11.328 1 96.94 209 LEU B CA 1
ATOM 4352 C C . LEU B 1 209 ? 22 -4.082 -12.688 1 96.94 209 LEU B C 1
ATOM 4354 O O . LEU B 1 209 ? 22.719 -4.73 -13.453 1 96.94 209 LEU B O 1
ATOM 4358 N N . ALA B 1 210 ? 20.734 -3.793 -12.938 1 97.12 210 ALA B N 1
ATOM 4359 C CA . ALA B 1 210 ? 20.047 -4.203 -14.164 1 97.12 210 ALA B CA 1
ATOM 4360 C C . ALA B 1 210 ? 19.219 -3.062 -14.734 1 97.12 210 ALA B C 1
ATOM 4362 O O . ALA B 1 210 ? 17.984 -3.125 -14.734 1 97.12 210 ALA B O 1
ATOM 4363 N N . PRO B 1 211 ? 19.812 -2.025 -15.312 1 95.62 211 PRO B N 1
ATOM 4364 C CA . PRO B 1 211 ? 19.125 -0.805 -15.734 1 95.62 211 PRO B CA 1
ATOM 4365 C C . PRO B 1 211 ? 18.125 -1.054 -16.859 1 95.62 211 PRO B C 1
ATOM 4367 O O . PRO B 1 211 ? 17.172 -0.276 -17.031 1 95.62 211 PRO B O 1
ATOM 4370 N N . GLU B 1 212 ? 18.25 -2.104 -17.641 1 95.31 212 GLU B N 1
ATOM 4371 C CA . GLU B 1 212 ? 17.359 -2.385 -18.766 1 95.31 212 GLU B CA 1
ATOM 4372 C C . GLU B 1 212 ? 16.547 -3.65 -18.516 1 95.31 212 GLU B C 1
ATOM 4374 O O . GLU B 1 212 ? 16.344 -4.453 -19.438 1 95.31 212 GLU B O 1
ATOM 4379 N N . LEU B 1 213 ? 16.172 -3.82 -17.297 1 96.56 213 LEU B N 1
ATOM 4380 C CA . LEU B 1 213 ? 15.445 -5.016 -16.906 1 96.56 213 LEU B CA 1
ATOM 4381 C C . LEU B 1 213 ? 14.117 -5.109 -17.656 1 96.56 213 LEU B C 1
ATOM 4383 O O . LEU B 1 213 ? 13.273 -4.215 -17.562 1 96.56 213 LEU B O 1
ATOM 4387 N N . PRO B 1 214 ? 13.836 -6.137 -18.484 1 97.44 214 PRO B N 1
ATOM 4388 C CA . PRO B 1 214 ? 12.625 -6.266 -19.297 1 97.44 214 PRO B CA 1
ATOM 4389 C C . PRO B 1 214 ? 11.445 -6.828 -18.516 1 97.44 214 PRO B C 1
ATOM 4391 O O . PRO B 1 214 ? 10.859 -7.836 -18.922 1 97.44 214 PRO B O 1
ATOM 4394 N N . VAL B 1 215 ? 11.109 -6.203 -17.469 1 97.12 215 VAL B N 1
ATOM 4395 C CA . VAL B 1 215 ? 10.016 -6.598 -16.578 1 97.12 215 VAL B CA 1
ATOM 4396 C C . VAL B 1 215 ? 9.109 -5.398 -16.312 1 97.12 215 VAL B C 1
ATOM 4398 O O . VAL B 1 215 ? 9.562 -4.254 -16.328 1 97.12 215 VAL B O 1
ATOM 4401 N N . ARG B 1 216 ? 7.844 -5.621 -16.219 1 96.81 216 ARG B N 1
ATOM 4402 C CA . ARG B 1 216 ? 6.879 -4.594 -15.828 1 96.81 216 ARG B CA 1
ATOM 4403 C C . ARG B 1 216 ? 6.191 -4.957 -14.516 1 96.81 216 ARG B C 1
ATOM 4405 O O . ARG B 1 216 ? 6.238 -6.109 -14.086 1 96.81 216 ARG B O 1
ATOM 4412 N N . ARG B 1 217 ? 5.605 -4.008 -13.922 1 97.69 217 ARG B N 1
ATOM 4413 C CA . ARG B 1 217 ? 4.789 -4.238 -12.734 1 97.69 217 ARG B CA 1
ATOM 4414 C C . ARG B 1 217 ? 3.311 -4.324 -13.094 1 97.69 217 ARG B C 1
ATOM 4416 O O . ARG B 1 217 ? 2.855 -3.668 -14.039 1 97.69 217 ARG B O 1
ATOM 4423 N N . VAL B 1 218 ? 2.557 -5.121 -12.367 1 98.06 218 VAL B N 1
ATOM 4424 C CA . VAL B 1 218 ? 1.117 -5.285 -12.531 1 98.06 218 VAL B CA 1
ATOM 4425 C C . VAL B 1 218 ? 0.429 -5.223 -11.164 1 98.06 218 VAL B C 1
ATOM 4427 O O . VAL B 1 218 ? 0.88 -5.852 -10.211 1 98.06 218 VAL B O 1
ATOM 4430 N N . ARG B 1 219 ? -0.617 -4.445 -11.094 1 98.19 219 ARG B N 1
ATOM 4431 C CA . ARG B 1 219 ? -1.347 -4.27 -9.844 1 98.19 219 ARG B CA 1
ATOM 4432 C C . ARG B 1 219 ? -2.705 -4.961 -9.898 1 98.19 219 ARG B C 1
ATOM 4434 O O . ARG B 1 219 ? -3.371 -4.945 -10.938 1 98.19 219 ARG B O 1
ATOM 4441 N N . LEU B 1 220 ? -3.123 -5.555 -8.797 1 97.81 220 LEU B N 1
ATOM 4442 C CA . LEU B 1 220 ? -4.43 -6.195 -8.688 1 97.81 220 LEU B CA 1
ATOM 4443 C C . LEU B 1 220 ? -5.113 -5.809 -7.375 1 97.81 220 LEU B C 1
ATOM 4445 O O . LEU B 1 220 ? -4.453 -5.348 -6.441 1 97.81 220 LEU B O 1
ATOM 4449 N N . GLN B 1 221 ? -6.441 -6.012 -7.301 1 97.81 221 GLN B N 1
ATOM 4450 C CA . GLN B 1 221 ? -7.23 -5.859 -6.086 1 97.81 221 GLN B CA 1
ATOM 4451 C C . GLN B 1 221 ? -7.914 -7.172 -5.703 1 97.81 221 GLN B C 1
ATOM 4453 O O . GLN B 1 221 ? -8.367 -7.918 -6.574 1 97.81 221 GLN B O 1
ATOM 4458 N N . MET B 1 222 ? -7.949 -7.391 -4.402 1 97.75 222 MET B N 1
ATOM 4459 C CA . MET B 1 222 ? -8.602 -8.586 -3.875 1 97.75 222 MET B CA 1
ATOM 4460 C C . MET B 1 222 ? -9.375 -8.258 -2.6 1 97.75 222 MET B C 1
ATOM 4462 O O . MET B 1 222 ? -9.148 -7.219 -1.978 1 97.75 222 MET B O 1
ATOM 4466 N N . MET B 1 223 ? -10.305 -9.117 -2.25 1 98.5 223 MET B N 1
ATOM 4467 C CA . MET B 1 223 ? -11.055 -8.992 -1.004 1 98.5 223 MET B CA 1
ATOM 4468 C C . MET B 1 223 ? -11.188 -10.344 -0.309 1 98.5 223 MET B C 1
ATOM 4470 O O . MET B 1 223 ? -10.992 -11.391 -0.933 1 98.5 223 MET B O 1
ATOM 4474 N N . GLN B 1 224 ? -11.438 -10.344 0.925 1 98.56 224 GLN B N 1
ATOM 4475 C CA . GLN B 1 224 ? -11.711 -11.539 1.722 1 98.56 224 GLN B CA 1
ATOM 4476 C C . GLN B 1 224 ? -13.016 -11.391 2.494 1 98.56 224 GLN B C 1
ATOM 4478 O O . GLN B 1 224 ? -13.273 -10.352 3.1 1 98.56 224 GLN B O 1
ATOM 4483 N N . THR B 1 225 ? -13.867 -12.391 2.48 1 98.75 225 THR B N 1
ATOM 4484 C CA . THR B 1 225 ? -15.133 -12.391 3.199 1 98.75 225 THR B CA 1
ATOM 4485 C C . THR B 1 225 ? -14.984 -13.07 4.559 1 98.75 225 THR B C 1
ATOM 4487 O O . THR B 1 225 ? -13.961 -13.695 4.836 1 98.75 225 THR B O 1
ATOM 4490 N N . ALA B 1 226 ? -15.984 -12.852 5.402 1 98.62 226 ALA B N 1
ATOM 4491 C CA . ALA B 1 226 ? -16.188 -13.766 6.523 1 98.62 226 ALA B CA 1
ATOM 4492 C C . ALA B 1 226 ? -16.375 -15.203 6.031 1 98.62 226 ALA B C 1
ATOM 4494 O O . ALA B 1 226 ? -16.516 -15.445 4.832 1 98.62 226 ALA B O 1
ATOM 4495 N N . PRO B 1 227 ? -16.344 -16.188 6.918 1 98.75 227 PRO B N 1
ATOM 4496 C CA . PRO B 1 227 ? -16.484 -17.594 6.504 1 98.75 227 PRO B CA 1
ATOM 4497 C C . PRO B 1 227 ? -17.781 -17.859 5.734 1 98.75 227 PRO B C 1
ATOM 4499 O O . PRO B 1 227 ? -18.828 -17.328 6.09 1 98.75 227 PRO B O 1
ATOM 4502 N N . LEU B 1 228 ? -17.656 -18.656 4.762 1 98.62 228 LEU B N 1
ATOM 4503 C CA . LEU B 1 228 ? -18.797 -19.016 3.904 1 98.62 228 LEU B CA 1
ATOM 4504 C C . LEU B 1 228 ? -19.828 -19.828 4.676 1 98.62 228 LEU B C 1
ATOM 4506 O O . LEU B 1 228 ? -21.016 -19.781 4.359 1 98.62 228 LEU B O 1
ATOM 4510 N N . GLY B 1 229 ? -19.422 -20.531 5.668 1 98.44 229 GLY B N 1
ATOM 4511 C CA . GLY B 1 229 ? -20.312 -21.344 6.465 1 98.44 229 GLY B CA 1
ATOM 4512 C C . GLY B 1 229 ? -20.469 -22.766 5.93 1 98.44 229 GLY B C 1
ATOM 4513 O O . GLY B 1 229 ? -21.188 -23.578 6.512 1 98.44 229 GLY B O 1
ATOM 4514 N N . GLU B 1 230 ? -19.844 -23.109 4.816 1 98.56 230 GLU B N 1
ATOM 4515 C CA . GLU B 1 230 ? -19.75 -24.438 4.223 1 98.56 230 GLU B CA 1
ATOM 4516 C C . GLU B 1 230 ? -18.484 -24.562 3.361 1 98.56 230 GLU B C 1
ATOM 4518 O O . GLU B 1 230 ? -17.875 -23.547 2.996 1 98.56 230 GLU B O 1
ATOM 4523 N N . PRO B 1 231 ? -18.062 -25.766 3.08 1 98.5 231 PRO B N 1
ATOM 4524 C CA . PRO B 1 231 ? -16.844 -25.938 2.283 1 98.5 231 PRO B CA 1
ATOM 4525 C C . PRO B 1 231 ? -17.047 -25.547 0.821 1 98.5 231 PRO B C 1
ATOM 4527 O O . PRO B 1 231 ? -18.062 -25.906 0.213 1 98.5 231 PRO B O 1
ATOM 4530 N N . LEU B 1 232 ? -16.203 -24.75 0.29 1 98.75 232 LEU B N 1
ATOM 4531 C CA . LEU B 1 232 ? -15.984 -24.625 -1.146 1 98.75 232 LEU B CA 1
ATOM 4532 C C . LEU B 1 232 ? -14.969 -25.641 -1.632 1 98.75 232 LEU B C 1
ATOM 4534 O O . LEU B 1 232 ? -13.758 -25.375 -1.624 1 98.75 232 LEU B O 1
ATOM 4538 N N . THR B 1 233 ? -15.312 -26.719 -2.125 1 98.69 233 THR B N 1
ATOM 4539 C CA . THR B 1 233 ? -14.516 -27.938 -2.229 1 98.69 233 THR B CA 1
ATOM 4540 C C . THR B 1 233 ? -13.477 -27.797 -3.336 1 98.69 233 THR B C 1
ATOM 4542 O O . THR B 1 233 ? -12.539 -28.609 -3.414 1 98.69 233 THR B O 1
ATOM 4545 N N . THR B 1 234 ? -13.617 -26.875 -4.266 1 98.75 234 THR B N 1
ATOM 4546 C CA . THR B 1 234 ? -12.664 -26.547 -5.316 1 98.75 234 THR B CA 1
ATOM 4547 C C . THR B 1 234 ? -12.453 -25.031 -5.402 1 98.75 234 THR B C 1
ATOM 4549 O O . THR B 1 234 ? -13.289 -24.266 -4.926 1 98.75 234 THR B O 1
ATOM 4552 N N . SER B 1 235 ? -11.344 -24.656 -5.934 1 98.75 235 SER B N 1
ATOM 4553 C CA . SER B 1 235 ? -11.266 -23.266 -6.395 1 98.75 235 SER B CA 1
ATOM 4554 C C . SER B 1 235 ? -12.227 -23.016 -7.551 1 98.75 235 SER B C 1
ATOM 4556 O O . SER B 1 235 ? -12.602 -23.953 -8.266 1 98.75 235 SER B O 1
ATOM 4558 N N . VAL B 1 236 ? -12.672 -21.781 -7.672 1 98.94 236 VAL B N 1
ATOM 4559 C CA . VAL B 1 236 ? -13.695 -21.484 -8.672 1 98.94 236 VAL B CA 1
ATOM 4560 C C . VAL B 1 236 ? -13.258 -20.281 -9.508 1 98.94 236 VAL B C 1
ATOM 4562 O O . VAL B 1 236 ? -12.758 -19.297 -8.969 1 98.94 236 VAL B O 1
ATOM 4565 N N . ALA B 1 237 ? -13.352 -20.406 -10.781 1 98.69 237 ALA B N 1
ATOM 4566 C CA . ALA B 1 237 ? -13.18 -19.297 -11.727 1 98.69 237 ALA B CA 1
ATOM 4567 C C . ALA B 1 237 ? -14.438 -19.094 -12.562 1 98.69 237 ALA B C 1
ATOM 4569 O O . ALA B 1 237 ? -15.242 -20.016 -12.727 1 98.69 237 ALA B O 1
ATOM 4570 N N . ASP B 1 238 ? -14.633 -17.859 -13.016 1 98.62 238 ASP B N 1
ATOM 4571 C CA . ASP B 1 238 ? -15.688 -17.641 -13.992 1 98.62 238 ASP B CA 1
ATOM 4572 C C . ASP B 1 238 ? -15.148 -17.734 -15.414 1 98.62 238 ASP B C 1
ATOM 4574 O O . ASP B 1 238 ? -13.945 -17.938 -15.617 1 98.62 238 ASP B O 1
ATOM 4578 N N . ALA B 1 239 ? -15.977 -17.578 -16.375 1 97.69 239 ALA B N 1
ATOM 4579 C CA . ALA B 1 239 ? -15.625 -17.828 -17.766 1 97.69 239 ALA B CA 1
ATOM 4580 C C . ALA B 1 239 ? -14.773 -16.688 -18.328 1 97.69 239 ALA B C 1
ATOM 4582 O O . ALA B 1 239 ? -14.148 -16.828 -19.375 1 97.69 239 ALA B O 1
ATOM 4583 N N . ASP B 1 240 ? -14.797 -15.531 -17.656 1 97.94 240 ASP B N 1
ATOM 4584 C CA . ASP B 1 240 ? -13.891 -14.461 -18.094 1 97.94 240 ASP B CA 1
ATOM 4585 C C . ASP B 1 240 ? -12.438 -14.891 -17.953 1 97.94 240 ASP B C 1
ATOM 4587 O O . ASP B 1 240 ? -11.547 -14.281 -18.547 1 97.94 240 ASP B O 1
ATOM 4591 N N . SER B 1 241 ? -12.203 -15.945 -17.203 1 97.69 241 SER B N 1
ATOM 4592 C CA . SER B 1 241 ? -10.867 -16.516 -17.094 1 97.69 241 SER B CA 1
ATOM 4593 C C . SER B 1 241 ? -10.383 -17.047 -18.438 1 97.69 241 SER B C 1
ATOM 4595 O O . SER B 1 241 ? -9.18 -17.078 -18.703 1 97.69 241 SER B O 1
ATOM 4597 N N . PHE B 1 242 ? -11.32 -17.469 -19.312 1 98 242 PHE B N 1
ATOM 4598 C CA . PHE B 1 242 ? -10.945 -17.906 -20.656 1 98 242 PHE B CA 1
ATOM 4599 C C . PHE B 1 242 ? -10.273 -16.781 -21.422 1 98 242 PHE B C 1
ATOM 4601 O O . PHE B 1 242 ? -9.359 -17.031 -22.219 1 98 242 PHE B O 1
ATOM 4608 N N . ARG B 1 243 ? -10.695 -15.594 -21.172 1 96.5 243 ARG B N 1
ATOM 4609 C CA . ARG B 1 243 ? -10.188 -14.43 -21.875 1 96.5 243 ARG B CA 1
ATOM 4610 C C . ARG B 1 243 ? -8.773 -14.078 -21.422 1 96.5 243 ARG B C 1
ATOM 4612 O O . ARG B 1 243 ? -7.984 -13.531 -22.188 1 96.5 243 ARG B O 1
ATOM 4619 N N . TYR B 1 244 ? -8.469 -14.461 -20.234 1 93.94 244 TYR B N 1
ATOM 4620 C CA . TYR B 1 244 ? -7.238 -13.984 -19.609 1 93.94 244 TYR B CA 1
ATOM 4621 C C . TYR B 1 244 ? -6.102 -14.977 -19.828 1 93.94 244 TYR B C 1
ATOM 4623 O O . TYR B 1 244 ? -4.961 -14.578 -20.078 1 93.94 244 TYR B O 1
ATOM 4631 N N . TYR B 1 245 ? -6.383 -16.219 -19.688 1 94.75 245 TYR B N 1
ATOM 4632 C CA . TYR B 1 245 ? -5.324 -17.219 -19.656 1 94.75 245 TYR B CA 1
ATOM 4633 C C . TYR B 1 245 ? -5.07 -17.797 -21.047 1 94.75 245 TYR B C 1
ATOM 4635 O O . TYR B 1 245 ? -6.008 -18.156 -21.766 1 94.75 245 TYR B O 1
ATOM 4643 N N . PRO B 1 246 ? -3.801 -17.953 -21.375 1 93.12 246 PRO B N 1
ATOM 4644 C CA . PRO B 1 246 ? -3.436 -18.328 -22.734 1 93.12 246 PRO B CA 1
ATOM 4645 C C . PRO B 1 246 ? -3.863 -19.75 -23.094 1 93.12 246 PRO B C 1
ATOM 4647 O O . PRO B 1 246 ? -3.98 -20.094 -24.281 1 93.12 246 PRO B O 1
ATOM 4650 N N . ALA B 1 247 ? -4.113 -20.594 -22.172 1 94 247 ALA B N 1
ATOM 4651 C CA . ALA B 1 247 ? -4.469 -21.984 -22.406 1 94 247 ALA B CA 1
ATOM 4652 C C . ALA B 1 247 ? -5.746 -22.094 -23.234 1 94 247 ALA B C 1
ATOM 4654 O O . ALA B 1 247 ? -6.016 -23.141 -23.828 1 94 247 ALA B O 1
ATOM 4655 N N . TYR B 1 248 ? -6.555 -20.984 -23.281 1 96.62 248 TYR B N 1
ATOM 4656 C CA . TYR B 1 248 ? -7.91 -21.094 -23.812 1 96.62 248 TYR B CA 1
ATOM 4657 C C . TYR B 1 248 ? -8.047 -20.359 -25.125 1 96.62 248 TYR B C 1
ATOM 4659 O O . TYR B 1 248 ? -9.133 -20.281 -25.703 1 96.62 248 TYR B O 1
ATOM 4667 N N . ALA B 1 249 ? -6.969 -19.828 -25.578 1 95.75 249 ALA B N 1
ATOM 4668 C CA . ALA B 1 249 ? -6.977 -19.047 -26.812 1 95.75 249 ALA B CA 1
ATOM 4669 C C . ALA B 1 249 ? -7.387 -19.906 -28.016 1 95.75 249 ALA B C 1
ATOM 4671 O O . ALA B 1 249 ? -7.027 -21.094 -28.094 1 95.75 249 ALA B O 1
ATOM 4672 N N . GLY B 1 250 ? -8.156 -19.391 -28.969 1 96.88 250 GLY B N 1
ATOM 4673 C CA . GLY B 1 250 ? -8.594 -20.062 -30.188 1 96.88 250 GLY B CA 1
ATOM 4674 C C . GLY B 1 250 ? -9.867 -19.484 -30.781 1 96.88 250 GLY B C 1
ATOM 4675 O O . GLY B 1 250 ? -10.391 -18.484 -30.266 1 96.88 250 GLY B O 1
ATOM 4676 N N . PRO B 1 251 ? -10.312 -20.078 -31.781 1 97.88 251 PRO B N 1
ATOM 4677 C CA . PRO B 1 251 ? -11.477 -19.547 -32.5 1 97.88 251 PRO B CA 1
ATOM 4678 C C . PRO B 1 251 ? -12.727 -19.484 -31.609 1 97.88 251 PRO B C 1
ATOM 4680 O O . PRO B 1 251 ? -13.539 -18.562 -31.75 1 97.88 251 PRO B O 1
ATOM 4683 N N . ALA B 1 252 ? -12.883 -20.484 -30.734 1 98.19 252 ALA B N 1
ATOM 4684 C CA . ALA B 1 252 ? -14.062 -20.484 -29.875 1 98.19 252 ALA B CA 1
ATOM 4685 C C . ALA B 1 252 ? -14.039 -19.281 -28.922 1 98.19 252 ALA B C 1
ATOM 4687 O O . ALA B 1 252 ? -15.078 -18.688 -28.641 1 98.19 252 ALA B O 1
ATOM 4688 N N . LEU B 1 253 ? -12.891 -18.953 -28.406 1 98.25 253 LEU B N 1
ATOM 4689 C CA . LEU B 1 253 ? -12.766 -17.797 -27.547 1 98.25 253 LEU B CA 1
ATOM 4690 C C . LEU B 1 253 ? -13.031 -16.5 -28.328 1 98.25 253 LEU B C 1
ATOM 4692 O O . LEU B 1 253 ? -13.672 -15.586 -27.812 1 98.25 253 LEU B O 1
ATOM 4696 N N . ASP B 1 254 ? -12.492 -16.406 -29.578 1 98.12 254 ASP B N 1
ATOM 4697 C CA . ASP B 1 254 ? -12.758 -15.25 -30.422 1 98.12 254 ASP B CA 1
ATOM 4698 C C . ASP B 1 254 ? -14.258 -15.047 -30.625 1 98.12 254 ASP B C 1
ATOM 4700 O O . ASP B 1 254 ? -14.75 -13.922 -30.562 1 98.12 254 ASP B O 1
ATOM 4704 N N . ALA B 1 255 ? -14.914 -16.156 -30.844 1 98.19 255 ALA B N 1
ATOM 4705 C CA . ALA B 1 255 ? -16.359 -16.109 -31.031 1 98.19 255 ALA B CA 1
ATOM 4706 C C . ALA B 1 255 ? -17.062 -15.641 -29.766 1 98.19 255 ALA B C 1
ATOM 4708 O O . ALA B 1 255 ? -18 -14.836 -29.828 1 98.19 255 ALA B O 1
ATOM 4709 N N . LEU B 1 256 ? -16.656 -16.156 -28.609 1 98.19 256 LEU B N 1
ATOM 4710 C CA . LEU B 1 256 ? -17.203 -15.734 -27.328 1 98.19 256 LEU B CA 1
ATOM 4711 C C . LEU B 1 256 ? -17.047 -14.234 -27.109 1 98.19 256 LEU B C 1
ATOM 4713 O O . LEU B 1 256 ? -17.984 -13.539 -26.75 1 98.19 256 LEU B O 1
ATOM 4717 N N . ALA B 1 257 ? -15.828 -13.734 -27.328 1 97.12 257 ALA B N 1
ATOM 4718 C CA . ALA B 1 257 ? -15.5 -12.328 -27.125 1 97.12 257 ALA B CA 1
ATOM 4719 C C . ALA B 1 257 ? -16.344 -11.43 -28.016 1 97.12 257 ALA B C 1
ATOM 4721 O O . ALA B 1 257 ? -16.75 -10.336 -27.609 1 97.12 257 ALA B O 1
ATOM 4722 N N . ALA B 1 258 ? -16.594 -11.867 -29.25 1 97.06 258 ALA B N 1
ATOM 4723 C CA . ALA B 1 258 ? -17.391 -11.102 -30.203 1 97.06 258 ALA B CA 1
ATOM 4724 C C . ALA B 1 258 ? -18.859 -11.086 -29.797 1 97.06 258 ALA B C 1
ATOM 4726 O O . ALA B 1 258 ? -19.531 -10.062 -29.938 1 97.06 258 ALA B O 1
ATOM 4727 N N . ALA B 1 259 ? -19.312 -12.164 -29.281 1 96.88 259 ALA B N 1
ATOM 4728 C CA . ALA B 1 259 ? -20.734 -12.336 -29.016 1 96.88 259 ALA B CA 1
ATOM 4729 C C . ALA B 1 259 ? -21.109 -11.797 -27.641 1 96.88 259 ALA B C 1
ATOM 4731 O O . ALA B 1 259 ? -22.234 -11.375 -27.406 1 96.88 259 ALA B O 1
ATOM 4732 N N . GLN B 1 260 ? -20.141 -11.875 -26.734 1 97.06 260 GLN B N 1
ATOM 4733 C CA . GLN B 1 260 ? -20.406 -11.562 -25.328 1 97.06 260 GLN B CA 1
ATOM 4734 C C . GLN B 1 260 ? -19.312 -10.672 -24.75 1 97.06 260 GLN B C 1
ATOM 4736 O O . GLN B 1 260 ? -18.484 -11.133 -23.953 1 97.06 260 GLN B O 1
ATOM 4741 N N . PRO B 1 261 ? -19.422 -9.383 -25.156 1 96.12 261 PRO B N 1
ATOM 4742 C CA . PRO B 1 261 ? -18.438 -8.492 -24.547 1 96.12 261 PRO B CA 1
ATOM 4743 C C . PRO B 1 261 ? -18.562 -8.422 -23.031 1 96.12 261 PRO B C 1
ATOM 4745 O O . PRO B 1 261 ? -19.641 -8.617 -22.484 1 96.12 261 PRO B O 1
ATOM 4748 N N . GLN B 1 262 ? -17.5 -8.195 -22.328 1 96.75 262 GLN B N 1
ATOM 4749 C CA . GLN B 1 262 ? -17.531 -8 -20.875 1 96.75 262 GLN B CA 1
ATOM 4750 C C . GLN B 1 262 ? -18.266 -6.707 -20.516 1 96.75 262 GLN B C 1
ATOM 4752 O O . GLN B 1 262 ? -18.234 -5.742 -21.297 1 96.75 262 GLN B O 1
ATOM 4757 N N . PRO B 1 263 ? -18.891 -6.668 -19.297 1 96.25 263 PRO B N 1
ATOM 4758 C CA . PRO B 1 263 ? -19.375 -5.379 -18.812 1 96.25 263 PRO B CA 1
ATOM 4759 C C . PRO B 1 263 ? -18.266 -4.34 -18.672 1 96.25 263 PRO B C 1
ATOM 4761 O O . PRO B 1 263 ? -17.094 -4.695 -18.5 1 96.25 263 PRO B O 1
ATOM 4764 N N . PRO B 1 264 ? -18.609 -3.037 -18.75 1 97.06 264 PRO B N 1
ATOM 4765 C CA . PRO B 1 264 ? -17.609 -1.966 -18.812 1 97.06 264 PRO B CA 1
ATOM 4766 C C . PRO B 1 264 ? -16.594 -2.037 -17.688 1 97.06 264 PRO B C 1
ATOM 4768 O O . PRO B 1 264 ? -15.383 -1.926 -17.922 1 97.06 264 PRO B O 1
ATOM 4771 N N . THR B 1 265 ? -17.047 -2.223 -16.422 1 97.25 265 THR B N 1
ATOM 4772 C CA . THR B 1 265 ? -16.125 -2.287 -15.281 1 97.25 265 THR B CA 1
ATOM 4773 C C . THR B 1 265 ? -15.148 -3.439 -15.445 1 97.25 265 THR B C 1
ATOM 4775 O O . THR B 1 265 ? -13.945 -3.266 -15.242 1 97.25 265 THR B O 1
ATOM 4778 N N . ALA B 1 266 ? -15.633 -4.566 -15.797 1 97.75 266 ALA B N 1
ATOM 4779 C CA . ALA B 1 266 ? -14.789 -5.746 -15.969 1 97.75 266 ALA B CA 1
ATOM 4780 C C . ALA B 1 266 ? -13.797 -5.547 -17.109 1 97.75 266 ALA B C 1
ATOM 4782 O O . ALA B 1 266 ? -12.633 -5.945 -17 1 97.75 266 ALA B O 1
ATOM 4783 N N . ALA B 1 267 ? -14.281 -4.977 -18.203 1 97.62 267 ALA B N 1
ATOM 4784 C CA . ALA B 1 267 ? -13.406 -4.711 -19.344 1 97.62 267 ALA B CA 1
ATOM 4785 C C . ALA B 1 267 ? -12.32 -3.709 -18.984 1 97.62 267 ALA B C 1
ATOM 4787 O O . ALA B 1 267 ? -11.141 -3.932 -19.281 1 97.62 267 ALA B O 1
ATOM 4788 N N . GLU B 1 268 ? -12.727 -2.635 -18.312 1 96.94 268 GLU B N 1
ATOM 4789 C CA . GLU B 1 268 ? -11.805 -1.555 -17.969 1 96.94 268 GLU B CA 1
ATOM 4790 C C . GLU B 1 268 ? -10.695 -2.049 -17.047 1 96.94 268 GLU B C 1
ATOM 4792 O O . GLU B 1 268 ? -9.539 -1.663 -17.203 1 96.94 268 GLU B O 1
ATOM 4797 N N . HIS B 1 269 ? -11.047 -2.924 -16.125 1 97.44 269 HIS B N 1
ATOM 4798 C CA . HIS B 1 269 ? -10.102 -3.346 -15.102 1 97.44 269 HIS B CA 1
ATOM 4799 C C . HIS B 1 269 ? -9.516 -4.715 -15.422 1 97.44 269 HIS B C 1
ATOM 4801 O O . HIS B 1 269 ? -8.859 -5.328 -14.57 1 97.44 269 HIS B O 1
ATOM 4807 N N . ARG B 1 270 ? -9.828 -5.227 -16.688 1 96.94 270 ARG B N 1
ATOM 4808 C CA . ARG B 1 270 ? -9.281 -6.512 -17.109 1 96.94 270 ARG B CA 1
ATOM 4809 C C . ARG B 1 270 ? -9.531 -7.59 -16.062 1 96.94 270 ARG B C 1
ATOM 4811 O O . ARG B 1 270 ? -8.586 -8.211 -15.57 1 96.94 270 ARG B O 1
ATOM 4818 N N . MET B 1 271 ? -10.812 -7.934 -15.906 1 97.56 271 MET B N 1
ATOM 4819 C CA . MET B 1 271 ? -11.219 -8.711 -14.734 1 97.56 271 MET B CA 1
ATOM 4820 C C . MET B 1 271 ? -11.602 -10.133 -15.125 1 97.56 271 MET B C 1
ATOM 4822 O O . MET B 1 271 ? -12.078 -10.359 -16.234 1 97.56 271 MET B O 1
ATOM 4826 N N . GLN B 1 272 ? -11.336 -11 -14.273 1 97.06 272 GLN B N 1
ATOM 4827 C CA . GLN B 1 272 ? -11.969 -12.305 -14.133 1 97.06 272 GLN B CA 1
ATOM 4828 C C . GLN B 1 272 ? -12.172 -12.656 -12.664 1 97.06 272 GLN B C 1
ATOM 4830 O O . GLN B 1 272 ? -11.57 -12.031 -11.781 1 97.06 272 GLN B O 1
ATOM 4835 N N . LEU B 1 273 ? -13.039 -13.617 -12.414 1 98.31 273 LEU B N 1
ATOM 4836 C CA . LEU B 1 273 ? -13.258 -14.047 -11.039 1 98.31 273 LEU B CA 1
ATOM 4837 C C . LEU B 1 273 ? -12.43 -15.289 -10.719 1 98.31 273 LEU B C 1
ATOM 4839 O O . LEU B 1 273 ? -12.477 -16.281 -11.469 1 98.31 273 LEU B O 1
ATOM 4843 N N . LEU B 1 274 ? -11.719 -15.188 -9.711 1 98.44 274 LEU B N 1
ATOM 4844 C CA . LEU B 1 274 ? -11.156 -16.328 -8.977 1 98.44 274 LEU B CA 1
ATOM 4845 C C . LEU B 1 274 ? -11.617 -16.312 -7.523 1 98.44 274 LEU B C 1
ATOM 4847 O O . LEU B 1 274 ? -11.672 -15.25 -6.895 1 98.44 274 LEU B O 1
ATOM 4851 N N . MET B 1 275 ? -11.984 -17.422 -7.082 1 98.81 275 MET B N 1
ATOM 4852 C CA . MET B 1 275 ? -12.492 -17.562 -5.723 1 98.81 275 MET B CA 1
ATOM 4853 C C . MET B 1 275 ? -11.922 -18.812 -5.047 1 98.81 275 MET B C 1
ATOM 4855 O O . MET B 1 275 ? -12.016 -19.906 -5.586 1 98.81 275 MET B O 1
ATOM 4859 N N . VAL B 1 276 ? -11.281 -18.578 -3.895 1 98.81 276 VAL B N 1
ATOM 4860 C CA . VAL B 1 276 ? -10.664 -19.641 -3.125 1 98.81 276 VAL B CA 1
ATOM 4861 C C . VAL B 1 276 ? -11.094 -19.547 -1.661 1 98.81 276 VAL B C 1
ATOM 4863 O O . VAL B 1 276 ? -11.148 -18.453 -1.101 1 98.81 276 VAL B O 1
ATOM 4866 N N . GLN B 1 277 ? -11.414 -20.688 -1.071 1 98.81 277 GLN B N 1
ATOM 4867 C CA . GLN B 1 277 ? -11.703 -20.672 0.359 1 98.81 277 GLN B CA 1
ATOM 4868 C C . GLN B 1 277 ? -10.43 -20.906 1.174 1 98.81 277 GLN B C 1
ATOM 4870 O O . GLN B 1 277 ? -9.656 -21.812 0.892 1 98.81 277 GLN B O 1
ATOM 4875 N N . ARG B 1 278 ? -10.234 -20.062 2.139 1 97.94 278 ARG B N 1
ATOM 4876 C CA . ARG B 1 278 ? -9.078 -20.172 3.029 1 97.94 278 ARG B CA 1
ATOM 4877 C C . ARG B 1 278 ? -9.352 -21.125 4.176 1 97.94 278 ARG B C 1
ATOM 4879 O O . ARG B 1 278 ? -10.492 -21.562 4.375 1 97.94 278 ARG B O 1
ATOM 4886 N N . ALA B 1 279 ? -8.273 -21.391 4.91 1 96.38 279 ALA B N 1
ATOM 4887 C CA . ALA B 1 279 ? -8.367 -22.312 6.035 1 96.38 279 ALA B CA 1
ATOM 4888 C C . ALA B 1 279 ? -9.352 -21.812 7.082 1 96.38 279 ALA B C 1
ATOM 4890 O O . ALA B 1 279 ? -10.008 -22.609 7.762 1 96.38 279 ALA B O 1
ATOM 4891 N N . ASP B 1 280 ? -9.523 -20.562 7.16 1 96.19 280 ASP B N 1
ATOM 4892 C CA . ASP B 1 280 ? -10.414 -19.984 8.172 1 96.19 280 ASP B CA 1
ATOM 4893 C C . ASP B 1 280 ? -11.859 -19.953 7.68 1 96.19 280 ASP B C 1
ATOM 4895 O O . ASP B 1 280 ? -12.742 -19.453 8.375 1 96.19 280 ASP B O 1
ATOM 4899 N N . GLY B 1 281 ? -12.086 -20.391 6.512 1 98.31 281 GLY B N 1
ATOM 4900 C CA . GLY B 1 281 ? -13.438 -20.5 5.977 1 98.31 281 GLY B CA 1
ATOM 4901 C C . GLY B 1 281 ? -13.836 -19.328 5.109 1 98.31 281 GLY B C 1
ATOM 4902 O O . GLY B 1 281 ? -14.852 -19.375 4.414 1 98.31 281 GLY B O 1
ATOM 4903 N N . GLY B 1 282 ? -13.062 -18.266 5.207 1 98.5 282 GLY B N 1
ATOM 4904 C CA . GLY B 1 282 ? -13.352 -17.109 4.387 1 98.5 282 GLY B CA 1
ATOM 4905 C C . GLY B 1 282 ? -13 -17.312 2.924 1 98.5 282 GLY B C 1
ATOM 4906 O O . GLY B 1 282 ? -12.227 -18.203 2.584 1 98.5 282 GLY B O 1
ATOM 4907 N N . LEU B 1 283 ? -13.641 -16.531 2.074 1 98.81 283 LEU B N 1
ATOM 4908 C CA . LEU B 1 283 ? -13.352 -16.562 0.644 1 98.81 283 LEU B CA 1
ATOM 4909 C C . LEU B 1 283 ? -12.43 -15.414 0.246 1 98.81 283 LEU B C 1
ATOM 4911 O O . LEU B 1 283 ? -12.695 -14.258 0.583 1 98.81 283 LEU B O 1
ATOM 4915 N N . THR B 1 284 ? -11.312 -15.781 -0.371 1 98.75 284 THR B N 1
ATOM 4916 C CA . THR B 1 284 ? -10.562 -14.781 -1.115 1 98.75 284 THR B CA 1
ATOM 4917 C C . THR B 1 284 ? -11.094 -14.656 -2.541 1 98.75 284 THR B C 1
ATOM 4919 O O . THR B 1 284 ? -11.188 -15.648 -3.264 1 98.75 284 THR B O 1
ATOM 4922 N N . ILE B 1 285 ? -11.492 -13.43 -2.898 1 98.75 285 ILE B N 1
ATOM 4923 C CA . ILE B 1 285 ? -12.117 -13.188 -4.191 1 98.75 285 ILE B CA 1
ATOM 4924 C C . ILE B 1 285 ? -11.352 -12.094 -4.938 1 98.75 285 ILE B C 1
ATOM 4926 O O . ILE B 1 285 ? -10.992 -11.07 -4.355 1 98.75 285 ILE B O 1
ATOM 4930 N N . GLY B 1 286 ? -11.141 -12.328 -6.246 1 96.62 286 GLY B N 1
ATOM 4931 C CA . GLY B 1 286 ? -10.516 -11.398 -7.172 1 96.62 286 GLY B CA 1
ATOM 4932 C C . GLY B 1 286 ? -10.641 -11.828 -8.625 1 96.62 286 GLY B C 1
ATOM 4933 O O . GLY B 1 286 ? -11.406 -12.742 -8.945 1 96.62 286 GLY B O 1
ATOM 4934 N N . ASP B 1 287 ? -10 -11.266 -9.617 1 89.81 287 ASP B N 1
ATOM 4935 C CA . ASP B 1 287 ? -9.133 -10.117 -9.359 1 89.81 287 ASP B CA 1
ATOM 4936 C C . ASP B 1 287 ? -9.195 -9.117 -10.508 1 89.81 287 ASP B C 1
ATOM 4938 O O . ASP B 1 287 ? -9.984 -9.273 -11.438 1 89.81 287 ASP B O 1
ATOM 4942 N N . THR B 1 288 ? -8.516 -7.957 -10.414 1 96.75 288 THR B N 1
ATOM 4943 C CA . THR B 1 288 ? -8.32 -6.906 -11.406 1 96.75 288 THR B CA 1
ATOM 4944 C C . THR B 1 288 ? -6.895 -6.926 -11.945 1 96.75 288 THR B C 1
ATOM 4946 O O . THR B 1 288 ? -6.02 -7.578 -11.375 1 96.75 288 THR B O 1
ATOM 4949 N N . HIS B 1 289 ? -6.648 -6.316 -13.023 1 97.5 289 HIS B N 1
ATOM 4950 C CA . HIS B 1 289 ? -5.297 -6.055 -13.516 1 97.5 289 HIS B CA 1
ATOM 4951 C C . HIS B 1 289 ? -5.152 -4.613 -13.984 1 97.5 289 HIS B C 1
ATOM 4953 O O . HIS B 1 289 ? -5.988 -4.113 -14.742 1 97.5 289 HIS B O 1
ATOM 4959 N N . GLU B 1 290 ? -4.199 -4.008 -13.469 1 97.56 290 GLU B N 1
ATOM 4960 C CA . GLU B 1 290 ? -3.752 -2.686 -13.898 1 97.56 290 GLU B CA 1
ATOM 4961 C C . GLU B 1 290 ? -2.301 -2.719 -14.367 1 97.56 290 GLU B C 1
ATOM 4963 O O . GLU B 1 290 ? -1.415 -3.164 -13.633 1 97.56 290 GLU B O 1
ATOM 4968 N N . TYR B 1 291 ? -1.99 -2.186 -15.602 1 95.69 291 TYR B N 1
ATOM 4969 C CA . TYR B 1 291 ? -0.669 -2.336 -16.203 1 95.69 291 TYR B CA 1
ATOM 4970 C C . TYR B 1 291 ? 0.028 -0.986 -16.328 1 95.69 291 TYR B C 1
ATOM 4972 O O . TYR B 1 291 ? 1.252 -0.924 -16.469 1 95.69 291 TYR B O 1
ATOM 4980 N N . ALA B 1 292 ? -0.746 -0.003 -16.359 1 95.5 292 ALA B N 1
ATOM 4981 C CA . ALA B 1 292 ? -0.17 1.321 -16.578 1 95.5 292 ALA B CA 1
ATOM 4982 C C . ALA B 1 292 ? 0.214 1.981 -15.258 1 95.5 292 ALA B C 1
ATOM 4984 O O . ALA B 1 292 ? -0.633 2.174 -14.383 1 95.5 292 ALA B O 1
ATOM 4985 N N . GLU B 1 293 ? 1.453 2.303 -15.109 1 95 293 GLU B N 1
ATOM 4986 C CA . GLU B 1 293 ? 1.965 3.027 -13.945 1 95 293 GLU B CA 1
ATOM 4987 C C . GLU B 1 293 ? 1.882 4.535 -14.156 1 95 293 GLU B C 1
ATOM 4989 O O . GLU B 1 293 ? 1.899 5.012 -15.297 1 95 293 GLU B O 1
ATOM 4994 N N . PRO B 1 294 ? 1.951 5.367 -13.102 1 95.62 294 PRO B N 1
ATOM 4995 C CA . PRO B 1 294 ? 2.018 4.922 -11.711 1 95.62 294 PRO B CA 1
ATOM 4996 C C . PRO B 1 294 ? 0.68 4.402 -11.195 1 95.62 294 PRO B C 1
ATOM 4998 O O . PRO B 1 294 ? -0.375 4.93 -11.555 1 95.62 294 PRO B O 1
ATOM 5001 N N . PHE B 1 295 ? 0.733 3.385 -10.328 1 96.62 295 PHE B N 1
ATOM 5002 C CA . PHE B 1 295 ? -0.472 2.834 -9.719 1 96.62 295 PHE B CA 1
ATOM 5003 C C . PHE B 1 295 ? -1.007 3.766 -8.641 1 96.62 295 PHE B C 1
ATOM 5005 O O . PHE B 1 295 ? -0.232 4.398 -7.918 1 96.62 295 PHE B O 1
ATOM 5012 N N . GLY B 1 296 ? -2.312 3.816 -8.523 1 94.19 296 GLY B N 1
ATOM 5013 C CA . GLY B 1 296 ? -2.889 4.492 -7.367 1 94.19 296 GLY B CA 1
ATOM 5014 C C . GLY B 1 296 ? -2.66 3.748 -6.066 1 94.19 296 GLY B C 1
ATOM 5015 O O . GLY B 1 296 ? -2.277 2.576 -6.074 1 94.19 296 GLY B O 1
ATOM 5016 N N . PHE B 1 297 ? -2.887 4.441 -4.949 1 95.31 297 PHE B N 1
ATOM 5017 C CA . PHE B 1 297 ? -2.723 3.82 -3.643 1 95.31 297 PHE B CA 1
ATOM 5018 C C . PHE B 1 297 ? -4.066 3.363 -3.088 1 95.31 297 PHE B C 1
ATOM 5020 O O . PHE B 1 297 ? -4.121 2.639 -2.092 1 95.31 297 PHE B O 1
ATOM 5027 N N . ASP B 1 298 ? -5.129 3.736 -3.633 1 96.38 298 ASP B N 1
ATOM 5028 C CA . ASP B 1 298 ? -6.465 3.379 -3.162 1 96.38 298 ASP B CA 1
ATOM 5029 C C . ASP B 1 298 ? -6.984 2.133 -3.877 1 96.38 298 ASP B C 1
ATOM 5031 O O . ASP B 1 298 ? -6.504 1.787 -4.961 1 96.38 298 ASP B O 1
ATOM 5035 N N . VAL B 1 299 ? -7.844 1.426 -3.24 1 97.31 299 VAL B N 1
ATOM 5036 C CA . VAL B 1 299 ? -8.664 0.431 -3.926 1 97.31 299 VAL B CA 1
ATOM 5037 C C . VAL B 1 299 ? -10.008 1.047 -4.312 1 97.31 299 VAL B C 1
ATOM 5039 O O . VAL B 1 299 ? -10.578 1.831 -3.555 1 97.31 299 VAL B O 1
ATOM 5042 N N . ASP B 1 300 ? -10.453 0.688 -5.531 1 97.25 300 ASP B N 1
ATOM 5043 C CA . ASP B 1 300 ? -11.719 1.174 -6.07 1 97.25 300 ASP B CA 1
ATOM 5044 C C . ASP B 1 300 ? -12.859 0.2 -5.766 1 97.25 300 ASP B C 1
ATOM 5046 O O . ASP B 1 300 ? -12.68 -1.017 -5.863 1 97.25 300 ASP B O 1
ATOM 5050 N N . GLU B 1 301 ? -14.039 0.734 -5.527 1 97.5 301 GLU B N 1
ATOM 5051 C CA . GLU B 1 301 ? -15.156 -0.096 -5.086 1 97.5 301 GLU B CA 1
ATOM 5052 C C . GLU B 1 301 ? -15.82 -0.792 -6.27 1 97.5 301 GLU B C 1
ATOM 5054 O O . GLU B 1 301 ? -16.344 -1.903 -6.129 1 97.5 301 GLU B O 1
ATOM 5059 N N . ALA B 1 302 ? -15.812 -0.249 -7.426 1 97.56 302 ALA B N 1
ATOM 5060 C CA . ALA B 1 302 ? -16.562 -0.753 -8.57 1 97.56 302 ALA B CA 1
ATOM 5061 C C . ALA B 1 302 ? -16.141 -2.172 -8.93 1 97.56 302 ALA B C 1
ATOM 5063 O O . ALA B 1 302 ? -16.984 -3.051 -9.133 1 97.56 302 ALA B O 1
ATOM 5064 N N . PRO B 1 303 ? -14.852 -2.461 -8.969 1 98.19 303 PRO B N 1
ATOM 5065 C CA . PRO B 1 303 ? -14.438 -3.838 -9.25 1 98.19 303 PRO B CA 1
ATOM 5066 C C . PRO B 1 303 ? -14.945 -4.832 -8.211 1 98.19 303 PRO B C 1
ATOM 5068 O O . PRO B 1 303 ? -15.328 -5.953 -8.562 1 98.19 303 PRO B O 1
ATOM 5071 N N . TYR B 1 304 ? -14.992 -4.43 -6.965 1 98.06 304 TYR B N 1
ATOM 5072 C CA . TYR B 1 304 ? -15.445 -5.324 -5.906 1 98.06 304 TYR B CA 1
ATOM 5073 C C . TYR B 1 304 ? -16.938 -5.625 -6.047 1 98.06 304 TYR B C 1
ATOM 5075 O O . TYR B 1 304 ? -17.375 -6.75 -5.801 1 98.06 304 TYR B O 1
ATOM 5083 N N . GLU B 1 305 ? -17.672 -4.617 -6.375 1 97.62 305 GLU B N 1
ATOM 5084 C CA . GLU B 1 305 ? -19.094 -4.816 -6.605 1 97.62 305 GLU B CA 1
ATOM 5085 C C . GLU B 1 305 ? -19.344 -5.812 -7.734 1 97.62 305 GLU B C 1
ATOM 5087 O O . GLU B 1 305 ? -20.203 -6.68 -7.625 1 97.62 305 GLU B O 1
ATOM 5092 N N . HIS B 1 306 ? -18.578 -5.684 -8.789 1 98.12 306 HIS B N 1
ATOM 5093 C CA . HIS B 1 306 ? -18.688 -6.621 -9.906 1 98.12 306 HIS B CA 1
ATOM 5094 C C . HIS B 1 306 ? -18.344 -8.039 -9.469 1 98.12 306 HIS B C 1
ATOM 5096 O O . HIS B 1 306 ? -19.094 -8.977 -9.742 1 98.12 306 HIS B O 1
ATOM 5102 N N . LEU B 1 307 ? -17.281 -8.195 -8.766 1 98.38 307 LEU B N 1
ATOM 5103 C CA . LEU B 1 307 ? -16.844 -9.516 -8.305 1 98.38 307 LEU B CA 1
ATOM 5104 C C . LEU B 1 307 ? -17.875 -10.141 -7.383 1 98.38 307 LEU B C 1
ATOM 5106 O O . LEU B 1 307 ? -18.156 -11.336 -7.473 1 98.38 307 LEU B O 1
ATOM 5110 N N . ALA B 1 308 ? -18.406 -9.32 -6.496 1 98.38 308 ALA B N 1
ATOM 5111 C CA . ALA B 1 308 ? -19.438 -9.812 -5.582 1 98.38 308 ALA B CA 1
ATOM 5112 C C . ALA B 1 308 ? -20.656 -10.328 -6.344 1 98.38 308 ALA B C 1
ATOM 5114 O O . ALA B 1 308 ? -21.172 -11.398 -6.039 1 98.38 308 ALA B O 1
ATOM 5115 N N . SER B 1 309 ? -21.078 -9.57 -7.293 1 98.19 309 SER B N 1
ATOM 5116 C CA . SER B 1 309 ? -22.234 -9.953 -8.086 1 98.19 309 SER B CA 1
ATOM 5117 C C . SER B 1 309 ? -22 -11.273 -8.805 1 98.19 309 SER B C 1
ATOM 5119 O O . SER B 1 309 ? -22.859 -12.156 -8.797 1 98.19 309 SER B O 1
ATOM 5121 N N . VAL B 1 310 ? -20.844 -11.438 -9.438 1 98.44 310 VAL B N 1
ATOM 5122 C CA . VAL B 1 310 ? -20.516 -12.656 -10.172 1 98.44 310 VAL B CA 1
ATOM 5123 C C . VAL B 1 310 ? -20.422 -13.836 -9.203 1 98.44 310 VAL B C 1
ATOM 5125 O O . VAL B 1 310 ? -20.969 -14.906 -9.469 1 98.44 310 VAL B O 1
ATOM 5128 N N . ALA B 1 311 ? -19.75 -13.648 -8.086 1 98.81 311 ALA B N 1
ATOM 5129 C CA . ALA B 1 311 ? -19.594 -14.703 -7.094 1 98.81 311 ALA B CA 1
ATOM 5130 C C . ALA B 1 311 ? -20.953 -15.156 -6.559 1 98.81 311 ALA B C 1
ATOM 5132 O O . ALA B 1 311 ? -21.203 -16.359 -6.441 1 98.81 311 ALA B O 1
ATOM 5133 N N . GLU B 1 312 ? -21.812 -14.188 -6.223 1 98.81 312 GLU B N 1
ATOM 5134 C CA . GLU B 1 312 ? -23.125 -14.5 -5.695 1 98.81 312 GLU B CA 1
ATOM 5135 C C . GLU B 1 312 ? -23.969 -15.273 -6.711 1 98.81 312 GLU B C 1
ATOM 5137 O O . GLU B 1 312 ? -24.703 -16.188 -6.348 1 98.81 312 GLU B O 1
ATOM 5142 N N . ALA B 1 313 ? -23.844 -14.906 -7.953 1 98.62 313 ALA B N 1
ATOM 5143 C CA . ALA B 1 313 ? -24.562 -15.609 -9.008 1 98.62 313 ALA B CA 1
ATOM 5144 C C . ALA B 1 313 ? -24.109 -17.062 -9.094 1 98.62 313 ALA B C 1
ATOM 5146 O O . ALA B 1 313 ? -24.938 -17.969 -9.25 1 98.62 313 ALA B O 1
ATOM 5147 N N . LEU B 1 314 ? -22.844 -17.344 -9.016 1 98.81 314 LEU B N 1
ATOM 5148 C CA . LEU B 1 314 ? -22.312 -18.688 -9.102 1 98.81 314 LEU B CA 1
ATOM 5149 C C . LEU B 1 314 ? -22.688 -19.5 -7.863 1 98.81 314 LEU B C 1
ATOM 5151 O O . LEU B 1 314 ? -23.062 -20.672 -7.973 1 98.81 314 LEU B O 1
ATOM 5155 N N . LEU B 1 315 ? -22.641 -18.844 -6.699 1 98.75 315 LEU B N 1
ATOM 5156 C CA . LEU B 1 315 ? -22.953 -19.516 -5.445 1 98.75 315 LEU B CA 1
ATOM 5157 C C . LEU B 1 315 ? -24.453 -19.719 -5.293 1 98.75 315 LEU B C 1
ATOM 5159 O O . LEU B 1 315 ? -24.906 -20.594 -4.539 1 98.75 315 LEU B O 1
ATOM 5163 N N . GLY B 1 316 ? -25.25 -18.875 -5.957 1 98.62 316 GLY B N 1
ATOM 5164 C CA . GLY B 1 316 ? -26.688 -18.922 -5.824 1 98.62 316 GLY B CA 1
ATOM 5165 C C . GLY B 1 316 ? -27.203 -18.375 -4.504 1 98.62 316 GLY B C 1
ATOM 5166 O O . GLY B 1 316 ? -28.266 -18.766 -4.027 1 98.62 316 GLY B O 1
ATOM 5167 N N . ARG B 1 317 ? -26.375 -17.594 -3.814 1 98.31 317 ARG B N 1
ATOM 5168 C CA . ARG B 1 317 ? -26.688 -16.953 -2.539 1 98.31 317 ARG B CA 1
ATOM 5169 C C . ARG B 1 317 ? -25.812 -15.727 -2.312 1 98.31 317 ARG B C 1
ATOM 5171 O O . ARG B 1 317 ? -24.766 -15.578 -2.945 1 98.31 317 ARG B O 1
ATOM 5178 N N . PRO B 1 318 ? -26.234 -14.859 -1.373 1 98.19 318 PRO B N 1
ATOM 5179 C CA . PRO B 1 318 ? -25.391 -13.711 -1.05 1 98.19 318 PRO B CA 1
ATOM 5180 C C . PRO B 1 318 ? -24.047 -14.117 -0.439 1 98.19 318 PRO B C 1
ATOM 5182 O O . PRO B 1 318 ? -23.969 -15.117 0.284 1 98.19 318 PRO B O 1
ATOM 5185 N N . LEU B 1 319 ? -23.031 -13.297 -0.669 1 98.44 319 LEU B N 1
ATOM 5186 C CA . LEU B 1 319 ? -21.734 -13.477 -0.031 1 98.44 319 LEU B CA 1
ATOM 5187 C C . LEU B 1 319 ? -21.812 -13.117 1.45 1 98.44 319 LEU B C 1
ATOM 5189 O O . LEU B 1 319 ? -22.578 -12.242 1.847 1 98.44 319 LEU B O 1
ATOM 5193 N N . PRO B 1 320 ? -20.969 -13.875 2.213 1 98.56 320 PRO B N 1
ATOM 5194 C CA . PRO B 1 320 ? -20.734 -13.297 3.541 1 98.56 320 PRO B CA 1
ATOM 5195 C C . PRO B 1 320 ? -20.156 -11.891 3.484 1 98.56 320 PRO B C 1
ATOM 5197 O O . PRO B 1 320 ? -19.672 -11.453 2.432 1 98.56 320 PRO B O 1
ATOM 5200 N N . PRO B 1 321 ? -20.25 -11.164 4.582 1 97.88 321 PRO B N 1
ATOM 5201 C CA . PRO B 1 321 ? -19.703 -9.805 4.57 1 97.88 321 PRO B CA 1
ATOM 5202 C C . PRO B 1 321 ? -18.219 -9.773 4.227 1 97.88 321 PRO B C 1
ATOM 5204 O O . PRO B 1 321 ? -17.453 -10.641 4.66 1 97.88 321 PRO B O 1
ATOM 5207 N N . VAL B 1 322 ? -17.875 -8.82 3.381 1 98.19 322 VAL B N 1
ATOM 5208 C CA . VAL B 1 322 ? -16.469 -8.57 3.111 1 98.19 322 VAL B CA 1
ATOM 5209 C C . VAL B 1 322 ? -15.789 -8.031 4.367 1 98.19 322 VAL B C 1
ATOM 5211 O O . VAL B 1 322 ? -16.281 -7.094 4.996 1 98.19 322 VAL B O 1
ATOM 5214 N N . ARG B 1 323 ? -14.625 -8.609 4.703 1 97.88 323 ARG B N 1
ATOM 5215 C CA . ARG B 1 323 ? -13.938 -8.227 5.934 1 97.88 323 ARG B CA 1
ATOM 5216 C C . ARG B 1 323 ? -12.688 -7.414 5.629 1 97.88 323 ARG B C 1
ATOM 5218 O O . ARG B 1 323 ? -12.273 -6.578 6.438 1 97.88 323 ARG B O 1
ATOM 5225 N N . ARG B 1 324 ? -12.125 -7.672 4.492 1 97.44 324 ARG B N 1
ATOM 5226 C CA . ARG B 1 324 ? -10.852 -7.051 4.129 1 97.44 324 ARG B CA 1
ATOM 5227 C C . ARG B 1 324 ? -10.789 -6.781 2.631 1 97.44 324 ARG B C 1
ATOM 5229 O O . ARG B 1 324 ? -11.398 -7.496 1.838 1 97.44 324 ARG B O 1
ATOM 5236 N N . ARG B 1 325 ? -10.055 -5.746 2.248 1 98.19 325 ARG B N 1
ATOM 5237 C CA . ARG B 1 325 ? -9.688 -5.41 0.877 1 98.19 325 ARG B CA 1
ATOM 5238 C C . ARG B 1 325 ? -8.203 -5.07 0.78 1 98.19 325 ARG B C 1
ATOM 5240 O O . ARG B 1 325 ? -7.621 -4.531 1.723 1 98.19 325 ARG B O 1
ATOM 5247 N N . TRP B 1 326 ? -7.59 -5.465 -0.319 1 98.19 326 TRP B N 1
ATOM 5248 C CA . TRP B 1 326 ? -6.195 -5.066 -0.488 1 98.19 326 TRP B CA 1
ATOM 5249 C C . TRP B 1 326 ? -5.809 -5.051 -1.963 1 98.19 326 TRP B C 1
ATOM 5251 O O . TRP B 1 326 ? -6.574 -5.504 -2.816 1 98.19 326 TRP B O 1
ATOM 5261 N N . ALA B 1 327 ? -4.719 -4.434 -2.24 1 97.88 327 ALA B N 1
ATOM 5262 C CA . ALA B 1 327 ? -4.059 -4.488 -3.541 1 97.88 327 ALA B CA 1
ATOM 5263 C C . ALA B 1 327 ? -2.707 -5.188 -3.438 1 97.88 327 ALA B C 1
ATOM 5265 O O . ALA B 1 327 ? -2.137 -5.297 -2.35 1 97.88 327 ALA B O 1
ATOM 5266 N N . GLY B 1 328 ? -2.26 -5.762 -4.449 1 97.44 328 GLY B N 1
ATOM 5267 C CA . GLY B 1 328 ? -0.925 -6.316 -4.602 1 97.44 328 GLY B CA 1
ATOM 5268 C C . GLY B 1 328 ? -0.273 -5.949 -5.922 1 97.44 328 GLY B C 1
ATOM 5269 O O . GLY B 1 328 ? -0.962 -5.637 -6.895 1 97.44 328 GLY B O 1
ATOM 5270 N N . VAL B 1 329 ? 1.019 -5.883 -5.938 1 98.19 329 VAL B N 1
ATOM 5271 C CA . VAL B 1 329 ? 1.796 -5.598 -7.141 1 98.19 329 VAL B CA 1
ATOM 5272 C C . VAL B 1 329 ? 2.834 -6.695 -7.359 1 98.19 329 VAL B C 1
ATOM 5274 O O . VAL B 1 329 ? 3.529 -7.098 -6.426 1 98.19 329 VAL B O 1
ATOM 5277 N N . TYR B 1 330 ? 2.883 -7.227 -8.508 1 98.06 330 TYR B N 1
ATOM 5278 C CA . TYR B 1 330 ? 3.924 -8.188 -8.852 1 98.06 330 TYR B CA 1
ATOM 5279 C C . TYR B 1 330 ? 4.684 -7.738 -10.102 1 98.06 330 TYR B C 1
ATOM 5281 O O . TYR B 1 330 ? 4.246 -6.832 -10.812 1 98.06 330 TYR B O 1
ATOM 5289 N N . ALA B 1 331 ? 5.848 -8.336 -10.289 1 97.94 331 ALA B N 1
ATOM 5290 C CA . ALA B 1 331 ? 6.66 -8.125 -11.484 1 97.94 331 ALA B CA 1
ATOM 5291 C C . ALA B 1 331 ? 6.434 -9.234 -12.508 1 97.94 331 ALA B C 1
ATOM 5293 O O . ALA B 1 331 ? 6.312 -10.406 -12.148 1 97.94 331 ALA B O 1
ATOM 5294 N N . GLN B 1 332 ? 6.379 -8.828 -13.781 1 97.62 332 GLN B N 1
ATOM 5295 C CA . GLN B 1 332 ? 6.129 -9.766 -14.867 1 97.62 332 GLN B CA 1
ATOM 5296 C C . GLN B 1 332 ? 7.055 -9.484 -16.047 1 97.62 332 GLN B C 1
ATOM 5298 O O . GLN B 1 332 ? 7.262 -8.328 -16.422 1 97.62 332 GLN B O 1
ATOM 5303 N N . CYS B 1 333 ? 7.594 -10.57 -16.609 1 97.19 333 CYS B N 1
ATOM 5304 C CA . CYS B 1 333 ? 8.375 -10.406 -17.828 1 97.19 333 CYS B CA 1
ATOM 5305 C C . CYS B 1 333 ? 7.566 -9.695 -18.906 1 97.19 333 CYS B C 1
ATOM 5307 O O . CYS B 1 333 ? 6.391 -10 -19.109 1 97.19 333 CYS B O 1
ATOM 5309 N N . ALA B 1 334 ? 8.281 -8.805 -19.578 1 95.56 334 ALA B N 1
ATOM 5310 C CA . ALA B 1 334 ? 7.629 -8.133 -20.688 1 95.56 334 ALA B CA 1
ATOM 5311 C C . ALA B 1 334 ? 7.34 -9.109 -21.828 1 95.56 334 ALA B C 1
ATOM 5313 O O . ALA B 1 334 ? 6.312 -9.008 -22.5 1 95.56 334 ALA B O 1
ATOM 5314 N N . ASP B 1 335 ? 8.273 -9.953 -22.016 1 93.81 335 ASP B N 1
ATOM 5315 C CA . ASP B 1 335 ? 8.062 -11.078 -22.938 1 93.81 335 ASP B CA 1
ATOM 5316 C C . ASP B 1 335 ? 7.266 -12.188 -22.25 1 93.81 335 ASP B C 1
ATOM 5318 O O . ASP B 1 335 ? 7.82 -12.961 -21.469 1 93.81 335 ASP B O 1
ATOM 5322 N N . THR B 1 336 ? 6.09 -12.344 -22.656 1 86.69 336 THR B N 1
ATOM 5323 C CA . THR B 1 336 ? 5.16 -13.219 -21.953 1 86.69 336 THR B CA 1
ATOM 5324 C C . THR B 1 336 ? 5.523 -14.688 -22.188 1 86.69 336 THR B C 1
ATOM 5326 O O . THR B 1 336 ? 5.016 -15.57 -21.5 1 86.69 336 THR B O 1
ATOM 5329 N N . ALA B 1 337 ? 6.355 -14.945 -23.125 1 90.31 337 ALA B N 1
ATOM 5330 C CA . ALA B 1 337 ? 6.77 -16.312 -23.375 1 90.31 337 ALA B CA 1
ATOM 5331 C C . ALA B 1 337 ? 7.77 -16.797 -22.328 1 90.31 337 ALA B C 1
ATOM 5333 O O . ALA B 1 337 ? 8.008 -18 -22.188 1 90.31 337 ALA B O 1
ATOM 5334 N N . ARG B 1 338 ? 8.328 -15.852 -21.672 1 94.19 338 ARG B N 1
ATOM 5335 C CA . ARG B 1 338 ? 9.289 -16.203 -20.625 1 94.19 338 ARG B CA 1
ATOM 5336 C C . ARG B 1 338 ? 8.594 -16.422 -19.297 1 94.19 338 ARG B C 1
ATOM 5338 O O . ARG B 1 338 ? 7.828 -15.57 -18.828 1 94.19 338 ARG B O 1
ATOM 5345 N N . VAL B 1 339 ? 8.859 -17.516 -18.719 1 96.81 339 VAL B N 1
ATOM 5346 C CA . VAL B 1 339 ? 8.242 -17.844 -17.438 1 96.81 339 VAL B CA 1
ATOM 5347 C C . VAL B 1 339 ? 8.805 -16.938 -16.344 1 96.81 339 VAL B C 1
ATOM 5349 O O . VAL B 1 339 ? 8.078 -16.531 -15.438 1 96.81 339 VAL B O 1
ATOM 5352 N N . VAL B 1 340 ? 10.078 -16.641 -16.453 1 97.75 340 VAL B N 1
ATOM 5353 C CA . VAL B 1 340 ? 10.789 -15.852 -15.445 1 97.75 340 VAL B CA 1
ATOM 5354 C C . VAL B 1 340 ? 12 -15.18 -16.078 1 97.75 340 VAL B C 1
ATOM 5356 O O . VAL B 1 340 ? 12.5 -15.625 -17.109 1 97.75 340 VAL B O 1
ATOM 5359 N N . HIS B 1 341 ? 12.383 -14.047 -15.617 1 97.81 341 HIS B N 1
ATOM 5360 C CA . HIS B 1 341 ? 13.641 -13.406 -16 1 97.81 341 HIS B CA 1
ATOM 5361 C C . HIS B 1 341 ? 14.781 -13.836 -15.078 1 97.81 341 HIS B C 1
ATOM 5363 O O . HIS B 1 341 ? 14.688 -13.672 -13.859 1 97.81 341 HIS B O 1
ATOM 5369 N N . ARG B 1 342 ? 15.781 -14.469 -15.609 1 96.81 342 ARG B N 1
ATOM 5370 C CA . ARG B 1 342 ? 17.016 -14.828 -14.93 1 96.81 342 ARG B CA 1
ATOM 5371 C C . ARG B 1 342 ? 18.234 -14.227 -15.633 1 96.81 342 ARG B C 1
ATOM 5373 O O . ARG B 1 342 ? 18.406 -14.406 -16.844 1 96.81 342 ARG B O 1
ATOM 5380 N N . GLU B 1 343 ? 18.984 -13.453 -14.828 1 96.19 343 GLU B N 1
ATOM 5381 C CA . GLU B 1 343 ? 20.141 -12.812 -15.445 1 96.19 343 GLU B CA 1
ATOM 5382 C C . GLU B 1 343 ? 21.344 -12.805 -14.5 1 96.19 343 GLU B C 1
ATOM 5384 O O . GLU B 1 343 ? 21.188 -12.562 -13.305 1 96.19 343 GLU B O 1
ATOM 5389 N N . ARG B 1 344 ? 22.531 -13.133 -15.047 1 96.06 344 ARG B N 1
ATOM 5390 C CA . ARG B 1 344 ? 23.766 -13.039 -14.281 1 96.06 344 ARG B CA 1
ATOM 5391 C C . ARG B 1 344 ? 24.234 -11.594 -14.156 1 96.06 344 ARG B C 1
ATOM 5393 O O . ARG B 1 344 ? 24.469 -10.922 -15.164 1 96.06 344 ARG B O 1
ATOM 5400 N N . LEU B 1 345 ? 24.312 -11.125 -12.953 1 95.38 345 LEU B N 1
ATOM 5401 C CA . LEU B 1 345 ? 24.734 -9.75 -12.695 1 95.38 345 LEU B CA 1
ATOM 5402 C C . LEU B 1 345 ? 26.25 -9.648 -12.555 1 95.38 345 LEU B C 1
ATOM 5404 O O . LEU B 1 345 ? 26.859 -8.68 -13.016 1 95.38 345 LEU B O 1
ATOM 5408 N N . ARG B 1 346 ? 26.828 -10.602 -11.805 1 93.75 346 ARG B N 1
ATOM 5409 C CA . ARG B 1 346 ? 28.25 -10.828 -11.578 1 93.75 346 ARG B CA 1
ATOM 5410 C C . ARG B 1 346 ? 28.578 -12.32 -11.625 1 93.75 346 ARG B C 1
ATOM 5412 O O . ARG B 1 346 ? 27.688 -13.148 -11.805 1 93.75 346 ARG B O 1
ATOM 5419 N N . ALA B 1 347 ? 29.859 -12.648 -11.484 1 90.81 347 ALA B N 1
ATOM 5420 C CA . ALA B 1 347 ? 30.297 -14.039 -11.617 1 90.81 347 ALA B CA 1
ATOM 5421 C C . ALA B 1 347 ? 29.531 -14.945 -10.664 1 90.81 347 ALA B C 1
ATOM 5423 O O . ALA B 1 347 ? 29.172 -16.078 -11.016 1 90.81 347 ALA B O 1
ATOM 5424 N N . ASP B 1 348 ? 29.188 -14.453 -9.484 1 93.31 348 ASP B N 1
ATOM 5425 C CA . ASP B 1 348 ? 28.547 -15.281 -8.469 1 93.31 348 ASP B CA 1
ATOM 5426 C C . ASP B 1 348 ? 27.234 -14.664 -8 1 93.31 348 ASP B C 1
ATOM 5428 O O . ASP B 1 348 ? 26.766 -14.953 -6.898 1 93.31 348 ASP B O 1
ATOM 5432 N N . ALA B 1 349 ? 26.609 -13.758 -8.836 1 96.88 349 ALA B N 1
ATOM 5433 C CA . ALA B 1 349 ? 25.375 -13.094 -8.43 1 96.88 349 ALA B CA 1
ATOM 5434 C C . ALA B 1 349 ? 24.344 -13.109 -9.555 1 96.88 349 ALA B C 1
ATOM 5436 O O . ALA B 1 349 ? 24.656 -12.766 -10.695 1 96.88 349 ALA B O 1
ATOM 5437 N N . TRP B 1 350 ? 23.156 -13.492 -9.195 1 97.69 350 TRP B N 1
ATOM 5438 C CA . TRP B 1 350 ? 22.078 -13.633 -10.172 1 97.69 350 TRP B CA 1
ATOM 5439 C C . TRP B 1 350 ? 20.828 -12.867 -9.719 1 97.69 350 TRP B C 1
ATOM 5441 O O . TRP B 1 350 ? 20.578 -12.75 -8.516 1 97.69 350 TRP B O 1
ATOM 5451 N N . LEU B 1 351 ? 20.109 -12.359 -10.703 1 98.31 351 LEU B N 1
ATOM 5452 C CA . LEU B 1 351 ? 18.781 -11.812 -10.484 1 98.31 351 LEU B CA 1
ATOM 5453 C C . LEU B 1 351 ? 17.703 -12.758 -11.039 1 98.31 351 LEU B C 1
ATOM 5455 O O . LEU B 1 351 ? 17.812 -13.203 -12.188 1 98.31 351 LEU B O 1
ATOM 5459 N N . VAL B 1 352 ? 16.75 -13.18 -10.273 1 98.44 352 VAL B N 1
ATOM 5460 C CA . VAL B 1 352 ? 15.594 -13.969 -10.68 1 98.44 352 VAL B CA 1
ATOM 5461 C C . VAL B 1 352 ? 14.305 -13.242 -10.312 1 98.44 352 VAL B C 1
ATOM 5463 O O . VAL B 1 352 ? 14 -13.07 -9.133 1 98.44 352 VAL B O 1
ATOM 5466 N N . THR B 1 353 ? 13.539 -12.75 -11.336 1 97.94 353 THR B N 1
ATOM 5467 C CA . THR B 1 353 ? 12.344 -11.953 -11.07 1 97.94 353 THR B CA 1
ATOM 5468 C C . THR B 1 353 ? 11.375 -12.031 -12.242 1 97.94 353 THR B C 1
ATOM 5470 O O . THR B 1 353 ? 11.656 -12.695 -13.25 1 97.94 353 THR B O 1
ATOM 5473 N N . GLY B 1 354 ? 10.164 -11.594 -12.102 1 98 354 GLY B N 1
ATOM 5474 C CA . GLY B 1 354 ? 9.234 -11.32 -13.18 1 98 354 GLY B CA 1
ATOM 5475 C C . GLY B 1 354 ? 8.422 -12.531 -13.594 1 98 354 GLY B C 1
ATOM 5476 O O . GLY B 1 354 ? 8.117 -12.711 -14.773 1 98 354 GLY B O 1
ATOM 5477 N N . PRO B 1 355 ? 8.109 -13.445 -12.688 1 97.25 355 PRO B N 1
ATOM 5478 C CA . PRO B 1 355 ? 7.254 -14.562 -13.102 1 97.25 355 PRO B CA 1
ATOM 5479 C C . PRO B 1 355 ? 5.797 -14.148 -13.297 1 97.25 355 PRO B C 1
ATOM 5481 O O . PRO B 1 355 ? 5 -14.922 -13.836 1 97.25 355 PRO B O 1
ATOM 5484 N N . GLY B 1 356 ? 5.492 -12.961 -12.852 1 95 356 GLY B N 1
ATOM 5485 C CA . GLY B 1 356 ? 4.129 -12.484 -13.008 1 95 356 GLY B CA 1
ATOM 5486 C C . GLY B 1 356 ? 3.121 -13.266 -12.188 1 95 356 GLY B C 1
ATOM 5487 O O . GLY B 1 356 ? 3.404 -13.641 -11.047 1 95 356 GLY B O 1
ATOM 5488 N N . GLY B 1 357 ? 1.886 -13.406 -12.75 1 92.38 357 GLY B N 1
ATOM 5489 C CA . GLY B 1 357 ? 0.81 -14.109 -12.062 1 92.38 357 GLY B CA 1
ATOM 5490 C C . GLY B 1 357 ? 1.063 -15.602 -11.922 1 92.38 357 GLY B C 1
ATOM 5491 O O . GLY B 1 357 ? 0.25 -16.312 -11.344 1 92.38 357 GLY B O 1
ATOM 5492 N N . ARG B 1 358 ? 2.182 -16.031 -12.359 1 94.56 358 ARG B N 1
ATOM 5493 C CA . ARG B 1 358 ? 2.502 -17.453 -12.289 1 94.56 358 ARG B CA 1
ATOM 5494 C C . ARG B 1 358 ? 3.48 -17.734 -11.156 1 94.56 358 ARG B C 1
ATOM 5496 O O . ARG B 1 358 ? 3.936 -18.875 -10.992 1 94.56 358 ARG B O 1
ATOM 5503 N N . GLY B 1 359 ? 3.803 -16.734 -10.391 1 96.69 359 GLY B N 1
ATOM 5504 C CA . GLY B 1 359 ? 4.824 -16.875 -9.367 1 96.69 359 GLY B CA 1
ATOM 5505 C C . GLY B 1 359 ? 4.5 -17.938 -8.336 1 96.69 359 GLY B C 1
ATOM 5506 O O . GLY B 1 359 ? 5.32 -18.828 -8.07 1 96.69 359 GLY B O 1
ATOM 5507 N N . MET B 1 360 ? 3.293 -17.891 -7.805 1 97.88 360 MET B N 1
ATOM 5508 C CA . MET B 1 360 ? 2.906 -18.891 -6.816 1 97.88 360 MET B CA 1
ATOM 5509 C C . MET B 1 360 ? 2.867 -20.281 -7.441 1 97.88 360 MET B C 1
ATOM 5511 O O . MET B 1 360 ? 3.348 -21.25 -6.848 1 97.88 360 MET B O 1
ATOM 5515 N N . THR B 1 361 ? 2.406 -20.328 -8.664 1 98.25 361 THR B N 1
ATOM 5516 C CA . THR B 1 361 ? 2.301 -21.609 -9.352 1 98.25 361 THR B CA 1
ATOM 5517 C C . THR B 1 361 ? 3.684 -22.188 -9.656 1 98.25 361 THR B C 1
ATOM 5519 O O . THR B 1 361 ? 3.988 -23.328 -9.289 1 98.25 361 THR B O 1
ATOM 5522 N N . CYS B 1 362 ? 4.602 -21.391 -10.148 1 98.62 362 CYS B N 1
ATOM 5523 C CA . CYS B 1 362 ? 5.766 -21.938 -10.836 1 98.62 362 CYS B CA 1
ATOM 5524 C C . CYS B 1 362 ? 7.012 -21.828 -9.969 1 98.62 362 CYS B C 1
ATOM 5526 O O . CYS B 1 362 ? 8.055 -22.406 -10.289 1 98.62 362 CYS B O 1
ATOM 5528 N N . SER B 1 363 ? 6.973 -21.141 -8.844 1 98.69 363 SER B N 1
ATOM 5529 C CA . SER B 1 363 ? 8.164 -20.75 -8.094 1 98.69 363 SER B CA 1
ATOM 5530 C C . SER B 1 363 ? 8.984 -21.969 -7.695 1 98.69 363 SER B C 1
ATOM 5532 O O . SER B 1 363 ? 10.211 -21.953 -7.758 1 98.69 363 SER B O 1
ATOM 5534 N N . PRO B 1 364 ? 8.359 -23.125 -7.297 1 98.81 364 PRO B N 1
ATOM 5535 C CA . PRO B 1 364 ? 9.211 -24.266 -6.926 1 98.81 364 PRO B CA 1
ATOM 5536 C C . PRO B 1 364 ? 10.047 -24.781 -8.094 1 98.81 364 PRO B C 1
ATOM 5538 O O . PRO B 1 364 ? 11.227 -25.094 -7.918 1 98.81 364 PRO B O 1
ATOM 5541 N N . ALA B 1 365 ? 9.43 -24.828 -9.203 1 98.88 365 ALA B N 1
ATOM 5542 C CA . ALA B 1 365 ? 10.141 -25.328 -10.383 1 98.88 365 ALA B CA 1
ATOM 5543 C C . ALA B 1 365 ? 11.164 -24.312 -10.875 1 98.88 365 ALA B C 1
ATOM 5545 O O . ALA B 1 365 ? 12.234 -24.688 -11.375 1 98.88 365 ALA B O 1
ATOM 5546 N N . ILE B 1 366 ? 10.875 -23.062 -10.812 1 98.75 366 ILE B N 1
ATOM 5547 C CA . ILE B 1 366 ? 11.82 -22 -11.172 1 98.75 366 ILE B CA 1
ATOM 5548 C C . ILE B 1 366 ? 13.078 -22.125 -10.312 1 98.75 366 ILE B C 1
ATOM 5550 O O . ILE B 1 366 ? 14.195 -22.078 -10.836 1 98.75 366 ILE B O 1
ATOM 5554 N N . ALA B 1 367 ? 12.891 -22.281 -9.031 1 98.88 367 ALA B N 1
ATOM 5555 C CA . ALA B 1 367 ? 14.023 -22.391 -8.109 1 98.88 367 ALA B CA 1
ATOM 5556 C C . ALA B 1 367 ? 14.82 -23.656 -8.391 1 98.88 367 ALA B C 1
ATOM 5558 O O . ALA B 1 367 ? 16.062 -23.641 -8.352 1 98.88 367 ALA B O 1
ATOM 5559 N N . GLU B 1 368 ? 14.125 -24.766 -8.648 1 98.81 368 GLU B N 1
ATOM 5560 C CA . GLU B 1 368 ? 14.805 -26.031 -8.969 1 98.81 368 GLU B CA 1
ATOM 5561 C C . GLU B 1 368 ? 15.68 -25.875 -10.211 1 98.81 368 GLU B C 1
ATOM 5563 O O . GLU B 1 368 ? 16.828 -26.312 -10.219 1 98.81 368 GLU B O 1
ATOM 5568 N N . SER B 1 369 ? 15.086 -25.297 -11.203 1 98.25 369 SER B N 1
ATOM 5569 C CA . SER B 1 369 ? 15.836 -25.094 -12.445 1 98.25 369 SER B CA 1
ATOM 5570 C C . SER B 1 369 ? 17.047 -24.203 -12.211 1 98.25 369 SER B C 1
ATOM 5572 O O . SER B 1 369 ? 18.125 -24.438 -12.781 1 98.25 369 SER B O 1
ATOM 5574 N N . THR B 1 370 ? 16.891 -23.141 -11.406 1 97.75 370 THR B N 1
ATOM 5575 C CA . THR B 1 370 ? 18.016 -22.281 -11.055 1 97.75 370 THR B CA 1
ATOM 5576 C C . THR B 1 370 ? 19.109 -23.062 -10.328 1 97.75 370 THR B C 1
ATOM 5578 O O . THR B 1 370 ? 20.281 -22.922 -10.648 1 97.75 370 THR B O 1
ATOM 5581 N N . ALA B 1 371 ? 18.734 -23.859 -9.383 1 98 371 ALA B N 1
ATOM 5582 C CA . ALA B 1 371 ? 19.672 -24.688 -8.617 1 98 371 ALA B CA 1
ATOM 5583 C C . ALA B 1 371 ? 20.469 -25.625 -9.523 1 98 371 ALA B C 1
ATOM 5585 O O . ALA B 1 371 ? 21.672 -25.781 -9.375 1 98 371 ALA B O 1
ATOM 5586 N N . ASN B 1 372 ? 19.75 -26.266 -10.453 1 97.75 372 ASN B N 1
ATOM 5587 C CA . ASN B 1 372 ? 20.391 -27.141 -11.422 1 97.75 372 ASN B CA 1
ATOM 5588 C C . ASN B 1 372 ? 21.406 -26.375 -12.281 1 97.75 372 ASN B C 1
ATOM 5590 O O . ASN B 1 372 ? 22.516 -26.844 -12.5 1 97.75 372 ASN B O 1
ATOM 5594 N N . GLU B 1 373 ? 21 -25.25 -12.734 1 95.25 373 GLU B N 1
ATOM 5595 C CA . GLU B 1 373 ? 21.844 -24.422 -13.586 1 95.25 373 GLU B CA 1
ATOM 5596 C C . GLU B 1 373 ? 23.094 -23.969 -12.844 1 95.25 373 GLU B C 1
ATOM 5598 O O . GLU B 1 373 ? 24.172 -23.844 -13.438 1 95.25 373 GLU B O 1
ATOM 5603 N N . LEU B 1 374 ? 22.938 -23.672 -11.578 1 94.12 374 LEU B N 1
ATOM 5604 C CA . LEU B 1 374 ? 24.047 -23.125 -10.789 1 94.12 374 LEU B CA 1
ATOM 5605 C C . LEU B 1 374 ? 24.891 -24.25 -10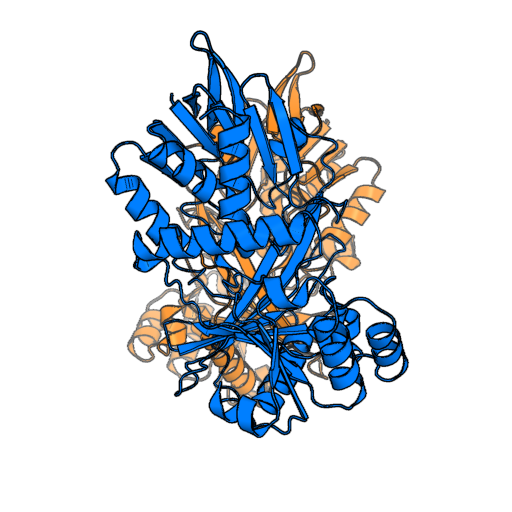.195 1 94.12 374 LEU B C 1
ATOM 5607 O O . LEU B 1 374 ? 25.906 -23.984 -9.547 1 94.12 374 LEU B O 1
ATOM 5611 N N . GLY B 1 375 ? 24.484 -25.469 -10.391 1 93.38 375 GLY B N 1
ATOM 5612 C CA . GLY B 1 375 ? 25.25 -26.609 -9.93 1 93.38 375 GLY B CA 1
ATOM 5613 C C . GLY B 1 375 ? 25.188 -26.797 -8.43 1 93.38 375 GLY B C 1
ATOM 5614 O O . GLY B 1 375 ? 26.188 -27.188 -7.809 1 93.38 375 GLY B O 1
ATOM 5615 N N . TRP B 1 376 ? 24.062 -26.359 -7.875 1 95.12 376 TRP B N 1
ATOM 5616 C CA . TRP B 1 376 ? 23.906 -26.625 -6.445 1 95.12 376 TRP B CA 1
ATOM 5617 C C . TRP B 1 376 ? 23.812 -28.125 -6.176 1 95.12 376 TRP B C 1
ATOM 5619 O O . TRP B 1 376 ? 23.266 -28.875 -6.98 1 95.12 376 TRP B O 1
#

pLDDT: mean 97.41, std 1.94, range [83.25, 98.94]

Radius of gyration: 27.83 Å; Cα contacts (8 Å, |Δi|>4): 1801; chains: 2; bounding box: 68×68×66 Å

Solvent-accessible surface area (backbone atoms only — not comparable to full-atom values): 37341 Å² total; per-residue (Å²): 96,37,34,32,30,34,24,51,33,55,53,18,44,28,37,49,48,48,40,45,76,64,68,22,34,32,45,37,34,16,56,41,76,58,63,73,56,39,52,43,58,55,79,24,47,30,60,43,62,45,36,36,75,63,67,49,33,53,38,25,55,51,7,47,54,45,48,54,53,48,22,72,75,34,66,64,25,47,59,40,80,44,15,33,34,33,40,18,68,47,72,48,48,44,44,28,46,54,55,40,60,69,38,90,63,20,66,82,34,42,53,43,79,32,47,44,71,52,39,34,69,64,26,68,50,49,58,28,84,52,68,19,23,41,31,19,56,59,14,27,33,35,37,27,78,44,22,59,59,36,50,49,54,56,43,47,71,67,74,38,43,45,78,43,53,58,33,30,72,62,43,81,41,84,49,98,91,39,47,28,36,29,30,25,83,70,52,72,49,74,29,68,34,34,40,37,19,52,52,56,60,58,55,45,53,45,24,56,69,42,73,79,60,66,52,43,58,40,35,32,44,38,35,30,27,40,48,63,85,61,72,56,58,34,33,36,30,36,54,49,40,47,77,70,26,60,44,41,66,51,69,44,40,54,51,27,50,71,74,54,65,67,57,68,68,42,53,73,31,54,39,34,44,40,38,34,60,45,96,80,37,19,36,42,40,31,40,40,46,45,70,70,78,81,73,76,78,55,48,62,40,67,62,53,54,51,47,49,52,54,49,20,47,47,34,54,46,82,71,49,59,67,45,35,37,36,65,34,48,34,18,21,33,64,53,75,86,43,61,53,43,72,45,77,71,49,100,48,29,34,40,46,38,16,36,32,96,41,37,75,25,25,20,52,32,53,22,47,52,49,36,62,74,70,65,100,99,37,35,32,30,34,22,49,35,55,54,18,44,28,36,49,49,47,40,46,77,65,70,22,34,34,46,38,33,16,56,42,76,56,64,74,55,41,53,45,59,55,77,23,46,28,60,44,63,44,35,35,75,64,67,51,32,53,37,25,55,49,6,46,54,46,48,53,53,48,23,71,76,36,66,63,25,46,57,40,80,45,15,33,34,32,38,18,68,46,70,49,49,43,45,30,45,55,56,41,59,70,39,90,64,21,66,83,34,41,53,45,80,34,46,44,69,53,39,34,69,64,24,67,50,47,58,26,87,53,66,20,24,42,30,18,57,59,13,27,33,35,37,27,77,44,23,59,58,36,52,48,54,56,43,48,71,70,75,37,44,45,80,42,53,58,34,30,72,60,42,81,42,83,50,98,91,37,47,27,36,29,30,26,83,69,51,72,49,73,28,69,32,36,41,39,18,53,54,55,61,58,55,45,53,45,22,58,71,42,76,79,60,66,53,43,59,40,35,32,44,40,36,30,28,41,49,64,86,63,73,56,56,34,33,39,30,35,54,49,39,48,77,69,26,61,44,39,65,51,70,45,38,54,51,29,51,71,74,53,65,68,57,67,66,41,54,73,32,55,39,33,44,40,36,34,61,46,96,80,37,18,36,41,38,32,42,40,45,44,69,71,76,83,73,76,78,55,48,63,41,67,63,53,54,52,48,50,52,54,51,22,48,45,35,54,44,83,71,49,59,68,44,35,39,35,66,36,50,33,18,20,32,65,55,76,87,44,61,54,44,74,46,76,71,49,100,47,29,34,39,45,37,15,37,34,95,40,37,76,26,25,20,52,31,54,21,47,52,48,36,60,74,69,65,99

Nearest PDB structures (foldseek):
  7fgp-assembly1_B  TM=7.991E-01  e=2.061E-19  Aureimonas altamirensis DSM 21988
  4pab-assembly2_B  TM=7.660E-01  e=5.676E-19  Rattus norvegicus
  5l46-assembly2_B  TM=7.475E-01  e=2.777E-19  Homo sapiens
  4paa-assembly2_B  TM=7.397E-01  e=2.836E-18  Rattus norvegicus
  3gsi-assembly1_A  TM=7.383E-01  e=8.289E-18  Arthrobacter globiformis

Organism: Streptomyces mobaraensis (NCBI:txid35621)